Protein AF-A0A7Y5WZ76-F1 (afdb_monomer_lite)

Sequence (408 aa):
MPDDFQGPQVHFMYIVPADGTDNQLDTNATVEQSITRVQNWMLGQTGNQGLRIDTFHGAPDITFFRLPVTDSQVTSAYPWPLWTIGDDLVARGFSNPNKVYAVFYDGHSTWACGGATSPALPKLGAMYLQGWPTHDPLPCHAWGTGTKQPGYFDFGILHEVLHAIGYSTPCSPHKSRDGFGDHVNDSPTDIMYAPDATHTAPWDLSHTVLDYNHDDYYKAHIPGCPDLSDSPYLTPMVSVDVTAGSGSGTVVSDPAGISCPQTCTAFLTPPVTLTATPGAGQRFTGWGGSCSGSGTCTLNNTGSASANFDAVTYARSLSLRVHGQHQLLGSLQAQGGGSICVAGVTVVVERRLTHGWKTLRRLATGPSGRFAVSIPAGRASYRALAPAATTAEGSQCGPAASPIVSSR

pLDDT: mean 88.07, std 10.2, range [57.09, 98.5]

Radius of gyration: 33.02 Å; chains: 1; bounding box: 74×44×98 Å

Secondary structure (DSSP, 8-state):
---SS-SSEEEEEEEE-TTS----TTTSSHHHHHHHHHHHHHHHHHSSEEE-B-EETTEE-EEEEE-SS-HHHHHHH-SSHHHHHHHHHHHTT---TTEEEEEEEEEEESS-SEEEE-SSSSEEEEEEEEE--TT-SS-S----BTTTB--HHHHHHHHHHHHHHT-S-TT-TTB--SSSSS-B-S-TTBTTB---SS--PPP-GGG-BSSSTT-SSSS---TTS--GGG-TTEEE-EEEEEE--SSSEEEEEESS--EESS-EEEEEPSSEEEEEEEPTTEEEEEEEET--BSS-EEESSSEEEEEEEEEPEEEEEEEEEETTEEEEEEEEEEES--GGGTTT-EEEEEEEETTEEEEEEEEE--TTS-------SSS-EEEEEE--EE-TTS-EE--EEPPPEE--

Structure (mmCIF, N/CA/C/O backbone):
data_AF-A0A7Y5WZ76-F1
#
_entry.id   AF-A0A7Y5WZ76-F1
#
loop_
_atom_site.group_PDB
_atom_site.id
_atom_site.type_symbol
_atom_site.label_atom_id
_atom_site.label_alt_id
_atom_site.label_comp_id
_atom_site.label_asym_id
_atom_site.label_entity_id
_atom_site.label_seq_id
_atom_site.pdbx_PDB_ins_code
_atom_site.Cartn_x
_atom_site.Cartn_y
_atom_site.Cartn_z
_atom_site.occupancy
_atom_site.B_iso_or_equiv
_atom_site.auth_seq_id
_atom_site.auth_comp_id
_atom_site.auth_asym_id
_atom_site.auth_atom_id
_atom_site.pdbx_PDB_model_num
ATOM 1 N N . MET A 1 1 ? -2.636 -15.240 -5.786 1.00 77.25 1 MET A N 1
ATOM 2 C CA . MET A 1 1 ? -3.908 -15.722 -5.181 1.00 77.25 1 MET A CA 1
ATOM 3 C C . MET A 1 1 ? -5.056 -15.178 -6.051 1.00 77.25 1 MET A C 1
ATOM 5 O O . MET A 1 1 ? -4.731 -14.690 -7.124 1.00 77.25 1 MET A O 1
ATOM 9 N N . PRO A 1 2 ? -6.367 -15.342 -5.773 1.00 86.31 2 PRO A N 1
ATOM 10 C CA . PRO A 1 2 ? -7.382 -14.632 -6.562 1.00 86.31 2 PRO A CA 1
ATOM 11 C C . PRO A 1 2 ? -7.302 -13.119 -6.325 1.00 86.31 2 PRO A C 1
ATOM 13 O O . PRO A 1 2 ? -7.508 -12.696 -5.199 1.00 86.31 2 PRO A O 1
ATOM 16 N N . ASP A 1 3 ? -7.032 -12.320 -7.353 1.00 90.44 3 ASP A N 1
ATOM 17 C CA . ASP A 1 3 ? -6.908 -10.862 -7.209 1.00 90.44 3 ASP A CA 1
ATOM 18 C C . ASP A 1 3 ? -8.203 -10.208 -6.687 1.00 90.44 3 ASP A C 1
ATOM 20 O O . ASP A 1 3 ? -9.299 -10.496 -7.190 1.00 90.44 3 ASP A O 1
ATOM 24 N N . ASP A 1 4 ? -8.075 -9.251 -5.761 1.00 87.31 4 ASP A N 1
ATOM 25 C CA . ASP A 1 4 ? -9.196 -8.429 -5.278 1.00 87.31 4 ASP A CA 1
ATOM 26 C C . ASP A 1 4 ? -9.773 -7.528 -6.387 1.00 87.31 4 ASP A C 1
ATOM 28 O O . ASP A 1 4 ? -10.953 -7.165 -6.363 1.00 87.31 4 ASP A O 1
ATOM 32 N N . PHE A 1 5 ? -8.952 -7.174 -7.382 1.00 89.38 5 PHE A N 1
ATOM 33 C CA . PHE A 1 5 ? -9.337 -6.365 -8.534 1.00 89.38 5 PHE A CA 1
ATOM 34 C C . PHE A 1 5 ? -9.030 -7.078 -9.853 1.00 89.38 5 PHE A C 1
ATOM 36 O O . PHE A 1 5 ? -7.935 -7.583 -10.090 1.00 89.38 5 PHE A O 1
ATOM 43 N N . GLN A 1 6 ? -10.008 -7.067 -10.759 1.00 88.81 6 GLN A N 1
ATOM 44 C CA . GLN A 1 6 ? -9.880 -7.634 -12.099 1.00 88.81 6 GLN A CA 1
ATOM 45 C C . GLN A 1 6 ? -9.610 -6.502 -13.100 1.00 88.81 6 GLN A C 1
ATOM 47 O O . GLN A 1 6 ? -10.529 -5.798 -13.518 1.00 88.81 6 GLN A O 1
ATOM 52 N N . GLY A 1 7 ? -8.346 -6.304 -13.477 1.00 92.75 7 GLY A N 1
ATOM 53 C CA . GLY A 1 7 ? -7.940 -5.274 -14.436 1.00 92.75 7 GLY A CA 1
ATOM 54 C C . GLY A 1 7 ? -6.449 -4.938 -14.354 1.00 92.75 7 GLY A C 1
ATOM 55 O O . GLY A 1 7 ? -5.684 -5.726 -13.793 1.00 92.75 7 GLY A O 1
ATOM 56 N N . PRO A 1 8 ? -6.019 -3.803 -14.941 1.00 96.56 8 PRO A N 1
ATOM 57 C CA . PRO A 1 8 ? -4.611 -3.440 -14.977 1.00 96.56 8 PRO A CA 1
ATOM 58 C C . PRO A 1 8 ? -4.037 -3.148 -13.586 1.00 96.56 8 PRO A C 1
ATOM 60 O O . PRO A 1 8 ? -4.562 -2.297 -12.862 1.00 96.56 8 PRO A O 1
ATOM 63 N N . GLN A 1 9 ? -2.977 -3.864 -13.213 1.00 96.56 9 GLN A N 1
ATOM 64 C CA . GLN A 1 9 ? -2.359 -3.786 -11.889 1.00 96.56 9 GLN A CA 1
ATOM 65 C C . GLN A 1 9 ? -0.882 -4.200 -11.896 1.00 96.56 9 GLN A C 1
ATOM 67 O O . GLN A 1 9 ? -0.405 -4.848 -12.832 1.00 96.56 9 GLN A O 1
ATOM 72 N N . VAL A 1 10 ? -0.163 -3.806 -10.848 1.00 98.00 10 VAL A N 1
ATOM 73 C CA . VAL A 1 10 ? 1.256 -4.093 -10.630 1.00 98.00 10 VAL A CA 1
ATOM 74 C C . VAL A 1 10 ? 1.380 -5.220 -9.606 1.00 98.00 10 VAL A C 1
ATOM 76 O O . VAL A 1 10 ? 0.990 -5.054 -8.451 1.00 98.00 10 VAL A O 1
ATOM 79 N N . HIS A 1 11 ? 1.910 -6.363 -10.034 1.00 97.75 11 HIS A N 1
ATOM 80 C CA . HIS A 1 11 ? 2.131 -7.543 -9.204 1.00 97.75 11 HIS A CA 1
ATOM 81 C C . HIS A 1 11 ? 3.593 -7.615 -8.776 1.00 97.75 11 HIS A C 1
ATOM 83 O O . HIS A 1 11 ? 4.484 -7.691 -9.624 1.00 97.75 11 HIS A O 1
ATOM 89 N N . PHE A 1 12 ? 3.838 -7.585 -7.469 1.00 98.38 12 PHE A N 1
ATOM 90 C CA . PHE A 1 12 ? 5.188 -7.623 -6.918 1.00 98.38 12 PHE A CA 1
ATOM 91 C C . PHE A 1 12 ? 5.657 -9.061 -6.727 1.00 98.38 12 PHE A C 1
ATOM 93 O O . PHE A 1 12 ? 4.889 -9.939 -6.336 1.00 98.38 12 PHE A O 1
ATOM 100 N N . MET A 1 13 ? 6.934 -9.308 -7.001 1.00 98.38 13 MET A N 1
ATOM 101 C CA . MET A 1 13 ? 7.517 -10.641 -6.915 1.00 98.38 13 MET A CA 1
ATOM 102 C C . MET A 1 13 ? 8.906 -10.587 -6.288 1.00 98.38 13 MET A C 1
ATOM 104 O O . MET A 1 13 ? 9.682 -9.672 -6.558 1.00 98.38 13 MET A O 1
ATOM 108 N N . TYR A 1 14 ? 9.234 -11.598 -5.491 1.00 98.50 14 TYR A N 1
ATOM 109 C CA . TYR A 1 14 ? 10.577 -11.841 -4.978 1.00 98.50 14 TYR A CA 1
ATOM 110 C C . TYR A 1 14 ? 11.123 -13.117 -5.619 1.00 98.50 14 TYR A C 1
ATOM 112 O O . TYR A 1 14 ? 10.549 -14.198 -5.471 1.00 98.50 14 TYR A O 1
ATOM 120 N N . ILE A 1 15 ? 12.206 -12.990 -6.382 1.00 98.00 15 ILE A N 1
ATOM 121 C CA . ILE A 1 15 ? 12.766 -14.089 -7.169 1.00 98.00 15 ILE A CA 1
ATOM 122 C C . ILE A 1 15 ? 14.210 -14.323 -6.757 1.00 98.00 15 ILE A C 1
ATOM 124 O O . ILE A 1 15 ? 15.001 -13.389 -6.678 1.00 98.00 15 ILE A O 1
ATOM 128 N N . VAL A 1 16 ? 14.569 -15.587 -6.554 1.00 98.06 16 VAL A N 1
ATOM 129 C CA . VAL A 1 16 ? 15.934 -16.002 -6.202 1.00 98.06 16 VAL A CA 1
ATOM 130 C C . VAL A 1 16 ? 16.492 -16.974 -7.252 1.00 98.06 16 VAL A C 1
ATOM 132 O O . VAL A 1 16 ? 15.732 -17.798 -7.781 1.00 98.06 16 VAL A O 1
ATOM 135 N N . PRO A 1 17 ? 17.800 -16.941 -7.563 1.00 97.19 17 PRO A N 1
ATOM 136 C CA . PRO A 1 17 ? 18.433 -17.964 -8.395 1.00 97.19 17 PRO A CA 1
ATOM 137 C C . PRO A 1 17 ? 18.390 -19.344 -7.721 1.00 97.19 17 PRO A C 1
ATOM 139 O O . PRO A 1 17 ? 18.171 -19.458 -6.514 1.00 97.19 17 PRO A O 1
ATOM 142 N N . ALA A 1 18 ? 18.616 -20.421 -8.477 1.00 97.62 18 ALA A N 1
ATOM 143 C CA . ALA A 1 18 ? 18.542 -21.798 -7.973 1.00 97.62 18 ALA A CA 1
ATOM 144 C C . ALA A 1 18 ? 19.444 -22.047 -6.752 1.00 97.62 18 ALA A C 1
ATOM 146 O O . ALA A 1 18 ? 19.057 -22.770 -5.836 1.00 97.62 18 ALA A O 1
ATOM 147 N N . ASP A 1 19 ? 20.615 -21.415 -6.727 1.00 97.38 19 ASP A N 1
ATOM 148 C CA . ASP A 1 19 ? 21.638 -21.486 -5.683 1.00 97.38 19 ASP A CA 1
ATOM 149 C C . ASP A 1 19 ? 21.620 -20.294 -4.706 1.00 97.38 19 ASP A C 1
ATOM 151 O O . ASP A 1 19 ? 22.433 -20.251 -3.784 1.00 97.38 19 ASP A O 1
ATOM 155 N N . GLY A 1 20 ? 20.685 -19.351 -4.865 1.00 96.38 20 GLY A N 1
ATOM 156 C CA . GLY A 1 20 ? 20.556 -18.176 -3.999 1.00 96.38 20 GLY A CA 1
ATOM 157 C C . GLY A 1 20 ? 19.949 -18.485 -2.628 1.00 96.38 20 GLY A C 1
ATOM 158 O O . GLY A 1 20 ? 19.104 -19.372 -2.477 1.00 96.38 20 GLY A O 1
ATOM 159 N N . THR A 1 21 ? 20.316 -17.721 -1.607 1.00 96.69 21 THR A N 1
ATOM 160 C CA . THR A 1 21 ? 19.643 -17.794 -0.302 1.00 96.69 21 THR A CA 1
ATOM 161 C C . THR A 1 21 ? 18.264 -17.144 -0.396 1.00 96.69 21 THR A C 1
ATOM 163 O O . THR A 1 21 ? 18.138 -16.041 -0.912 1.00 96.69 21 THR A O 1
ATOM 166 N N . ASP A 1 22 ? 17.230 -17.818 0.108 1.00 97.00 22 ASP A N 1
ATOM 167 C CA . ASP A 1 22 ? 15.912 -17.206 0.291 1.00 97.00 22 ASP A CA 1
ATOM 168 C C . ASP A 1 22 ? 15.916 -16.365 1.575 1.00 97.00 22 ASP A C 1
ATOM 170 O O . ASP A 1 22 ? 15.897 -16.903 2.687 1.00 97.00 22 ASP A O 1
ATOM 174 N N . ASN A 1 23 ? 15.980 -15.042 1.416 1.00 96.75 23 ASN A N 1
ATOM 175 C CA . ASN A 1 23 ? 15.949 -14.087 2.523 1.00 96.75 23 ASN A CA 1
ATOM 176 C C . ASN A 1 23 ? 14.519 -13.779 3.004 1.00 96.75 23 ASN A C 1
ATOM 178 O O . ASN A 1 23 ? 14.347 -12.938 3.892 1.00 96.75 23 ASN A O 1
ATOM 182 N N . GLN A 1 24 ? 13.505 -14.458 2.450 1.00 97.50 24 GLN A N 1
ATOM 183 C CA . GLN A 1 24 ? 12.090 -14.313 2.789 1.00 97.50 24 GLN A CA 1
ATOM 184 C C . GLN A 1 24 ? 11.600 -12.865 2.643 1.00 97.50 24 GLN A C 1
ATOM 186 O O . GLN A 1 24 ? 10.834 -12.378 3.474 1.00 97.50 24 GLN A O 1
ATOM 191 N N . LEU A 1 25 ? 12.081 -12.125 1.633 1.00 97.12 25 LEU A N 1
ATOM 192 C CA . LEU A 1 25 ? 11.747 -10.698 1.477 1.00 97.12 25 LEU A CA 1
ATOM 193 C C . LEU A 1 25 ? 10.259 -10.457 1.175 1.00 97.12 25 LEU A C 1
ATOM 195 O O . LEU A 1 25 ? 9.745 -9.366 1.432 1.00 97.12 25 LEU A O 1
ATOM 199 N N . ASP A 1 26 ? 9.581 -11.481 0.661 1.00 96.25 26 ASP A N 1
ATOM 200 C CA . ASP A 1 26 ? 8.141 -11.552 0.433 1.00 96.25 26 ASP A CA 1
ATOM 201 C C . ASP A 1 26 ? 7.323 -11.642 1.731 1.00 96.25 26 ASP A C 1
ATOM 203 O O . ASP A 1 26 ? 6.204 -11.139 1.775 1.00 96.25 26 ASP A O 1
ATOM 207 N N . THR A 1 27 ? 7.873 -12.227 2.802 1.00 96.12 27 THR A N 1
ATOM 208 C CA . THR A 1 27 ? 7.142 -12.468 4.065 1.00 96.12 27 THR A CA 1
ATOM 209 C C . THR A 1 27 ? 7.718 -11.745 5.283 1.00 96.12 27 THR A C 1
ATOM 211 O O . THR A 1 27 ? 7.032 -11.597 6.293 1.00 96.12 27 THR A O 1
ATOM 214 N N . ASN A 1 28 ? 8.948 -11.233 5.212 1.00 95.44 28 ASN A N 1
ATOM 215 C CA . ASN A 1 28 ? 9.602 -10.507 6.307 1.00 95.44 28 ASN A CA 1
ATOM 216 C C . ASN A 1 28 ? 9.287 -8.993 6.334 1.00 95.44 28 ASN A C 1
ATOM 218 O O . ASN A 1 28 ? 9.955 -8.238 7.043 1.00 95.44 28 ASN A O 1
ATOM 222 N N . ALA A 1 29 ? 8.281 -8.563 5.564 1.00 94.06 29 ALA A N 1
ATOM 223 C CA . ALA A 1 29 ? 7.829 -7.184 5.356 1.00 94.06 29 ALA A CA 1
ATOM 224 C C . ALA A 1 29 ? 8.766 -6.257 4.554 1.00 94.06 29 ALA A C 1
ATOM 226 O O . ALA A 1 29 ? 8.426 -5.089 4.368 1.00 94.06 29 ALA A O 1
ATOM 227 N N . THR A 1 30 ? 9.909 -6.720 4.035 1.00 96.06 30 THR A N 1
ATOM 228 C CA . THR A 1 30 ? 10.825 -5.849 3.266 1.00 96.06 30 THR A CA 1
ATOM 229 C C . THR A 1 30 ? 10.169 -5.329 1.986 1.00 96.06 30 THR A C 1
ATOM 231 O O . THR A 1 30 ? 10.130 -4.114 1.767 1.00 96.06 30 THR A O 1
ATOM 234 N N . VAL A 1 31 ? 9.605 -6.226 1.167 1.00 97.25 31 VAL A N 1
ATOM 235 C CA . VAL A 1 31 ? 8.917 -5.847 -0.080 1.00 97.25 31 VAL A CA 1
ATOM 236 C C . VAL A 1 31 ? 7.629 -5.075 0.219 1.00 97.25 31 VAL A C 1
ATOM 238 O O . VAL A 1 31 ? 7.386 -4.041 -0.394 1.00 97.25 31 VAL A O 1
ATOM 241 N N . GLU A 1 32 ? 6.849 -5.490 1.220 1.00 94.94 32 GLU A N 1
ATOM 242 C CA . GLU A 1 32 ? 5.636 -4.773 1.648 1.00 94.94 32 GLU A CA 1
ATOM 243 C C . GLU A 1 32 ? 5.933 -3.316 2.062 1.00 94.94 32 GLU A C 1
ATOM 245 O O . GLU A 1 32 ? 5.225 -2.378 1.675 1.00 94.94 32 GLU A O 1
ATOM 250 N N . GLN A 1 33 ? 7.022 -3.090 2.804 1.00 95.19 33 GLN A N 1
ATOM 251 C CA . GLN A 1 33 ? 7.449 -1.742 3.175 1.00 95.19 33 GLN A CA 1
ATOM 252 C C . GLN A 1 33 ? 7.961 -0.943 1.973 1.00 95.19 33 GLN A C 1
ATOM 254 O O . GLN A 1 33 ? 7.754 0.269 1.938 1.00 95.19 33 GLN A O 1
ATOM 259 N N . SER A 1 34 ? 8.597 -1.593 0.993 1.00 97.50 34 SER A N 1
ATOM 260 C CA . SER A 1 34 ? 8.987 -0.948 -0.266 1.00 97.50 34 SER A CA 1
ATOM 261 C C . SER A 1 34 ? 7.768 -0.448 -1.035 1.00 97.50 34 SER A C 1
ATOM 263 O O . SER A 1 34 ? 7.691 0.742 -1.343 1.00 97.50 34 SER A O 1
ATOM 265 N N . ILE A 1 35 ? 6.757 -1.306 -1.214 1.00 96.44 35 ILE A N 1
ATOM 266 C CA . ILE A 1 35 ? 5.469 -0.940 -1.821 1.00 96.44 35 ILE A CA 1
ATOM 267 C C . ILE A 1 35 ? 4.853 0.245 -1.071 1.00 96.44 35 ILE A C 1
ATOM 269 O O . ILE A 1 35 ? 4.454 1.231 -1.685 1.00 96.44 35 ILE A O 1
ATOM 273 N N . THR A 1 36 ? 4.836 0.198 0.263 1.00 93.56 36 THR A N 1
ATOM 274 C CA . THR A 1 36 ? 4.303 1.288 1.094 1.00 93.56 36 THR A CA 1
ATOM 275 C C . THR A 1 36 ? 5.067 2.602 0.890 1.00 93.56 36 THR A C 1
ATOM 277 O O . THR A 1 36 ? 4.446 3.657 0.754 1.00 93.56 36 THR A O 1
ATOM 280 N N . ARG A 1 37 ? 6.407 2.568 0.852 1.00 95.25 37 ARG A N 1
ATOM 281 C CA . ARG A 1 37 ? 7.240 3.759 0.606 1.00 95.25 37 ARG A CA 1
ATOM 282 C C . ARG A 1 37 ? 6.977 4.349 -0.774 1.00 95.25 37 ARG A C 1
ATOM 284 O O . ARG A 1 37 ? 6.785 5.559 -0.874 1.00 95.25 37 ARG A O 1
ATOM 291 N N . VAL A 1 38 ? 6.920 3.501 -1.800 1.00 96.81 38 VAL A N 1
ATOM 292 C CA . VAL A 1 38 ? 6.610 3.892 -3.181 1.00 96.81 38 VAL A CA 1
ATOM 293 C C . VAL A 1 38 ? 5.231 4.543 -3.263 1.00 96.81 38 VAL A C 1
ATOM 295 O O . VAL A 1 38 ? 5.119 5.651 -3.778 1.00 96.81 38 VAL A O 1
ATOM 298 N N . GLN A 1 39 ? 4.196 3.923 -2.689 1.00 94.81 39 GLN A N 1
ATOM 299 C CA . GLN A 1 39 ? 2.837 4.477 -2.690 1.00 94.81 39 GLN A CA 1
ATOM 300 C C . GLN A 1 39 ? 2.761 5.822 -1.958 1.00 94.81 39 GLN A C 1
ATOM 302 O O . GLN A 1 39 ? 2.161 6.768 -2.466 1.00 94.81 39 GLN A O 1
ATOM 307 N N . ASN A 1 40 ? 3.410 5.943 -0.796 1.00 92.31 40 ASN A N 1
ATOM 308 C CA . ASN A 1 40 ? 3.443 7.190 -0.029 1.00 92.31 40 ASN A CA 1
ATOM 309 C C . ASN A 1 40 ? 4.161 8.313 -0.784 1.00 92.31 40 ASN A C 1
ATOM 311 O O . ASN A 1 40 ? 3.699 9.455 -0.770 1.00 92.31 40 ASN A O 1
ATOM 315 N N . TRP A 1 41 ? 5.280 7.998 -1.441 1.00 95.62 41 TRP A N 1
ATOM 316 C CA . TRP A 1 41 ? 5.996 8.966 -2.264 1.00 95.62 41 TRP A CA 1
ATOM 317 C C . TRP A 1 41 ? 5.166 9.372 -3.484 1.00 95.62 41 TRP A C 1
ATOM 319 O O . TRP A 1 41 ? 4.967 10.567 -3.689 1.00 95.62 41 TRP A O 1
ATOM 329 N N . MET A 1 42 ? 4.589 8.408 -4.215 1.00 96.00 42 MET A N 1
ATOM 330 C CA . MET A 1 42 ? 3.703 8.662 -5.358 1.00 96.00 42 MET A CA 1
ATOM 331 C C . MET A 1 42 ? 2.553 9.586 -4.970 1.00 96.00 42 MET A C 1
ATOM 333 O O . MET A 1 42 ? 2.270 10.540 -5.681 1.00 96.00 42 MET A O 1
ATOM 337 N N . LEU A 1 43 ? 1.937 9.384 -3.808 1.00 92.19 43 LEU A N 1
ATOM 338 C CA . LEU A 1 43 ? 0.867 10.262 -3.337 1.00 92.19 43 LEU A CA 1
ATOM 339 C C . LEU A 1 43 ? 1.333 11.682 -3.029 1.00 92.19 43 LEU A C 1
ATOM 341 O O . LEU A 1 43 ? 0.587 12.629 -3.273 1.00 92.19 43 LEU A O 1
ATOM 345 N N . GLY A 1 44 ? 2.561 11.841 -2.536 1.00 92.56 44 GLY A N 1
ATOM 346 C CA . GLY A 1 44 ? 3.190 13.152 -2.393 1.00 92.56 44 GLY A CA 1
ATOM 347 C C . GLY A 1 44 ? 3.403 13.859 -3.735 1.00 92.56 44 GLY A C 1
ATOM 348 O O . GLY A 1 44 ? 3.250 15.075 -3.800 1.00 92.56 44 GLY A O 1
ATOM 349 N N . GLN A 1 45 ? 3.702 13.105 -4.798 1.00 95.62 45 GLN A N 1
ATOM 350 C CA . GLN A 1 45 ? 3.907 13.638 -6.151 1.00 95.62 45 GLN A CA 1
ATOM 351 C C . GLN A 1 45 ? 2.587 13.909 -6.888 1.00 95.62 45 GLN A C 1
ATOM 353 O O . GLN A 1 45 ? 2.446 14.899 -7.604 1.00 95.62 45 GLN A O 1
ATOM 358 N N . THR A 1 46 ? 1.592 13.038 -6.723 1.00 95.19 46 THR A N 1
ATOM 359 C CA . THR A 1 46 ? 0.359 13.079 -7.518 1.00 95.19 46 THR A CA 1
ATOM 360 C C . THR A 1 46 ? -0.788 13.816 -6.834 1.00 95.19 46 THR A C 1
ATOM 362 O O . THR A 1 46 ? -1.682 14.339 -7.505 1.00 95.19 46 THR A O 1
ATOM 365 N N . GLY A 1 47 ? -0.768 13.863 -5.500 1.00 91.12 47 GLY A N 1
ATOM 366 C CA . GLY A 1 47 ? -1.811 14.405 -4.634 1.00 91.12 47 GLY A CA 1
ATOM 367 C C . GLY A 1 47 ? -2.947 13.425 -4.318 1.00 91.12 47 GLY A C 1
ATOM 368 O O . G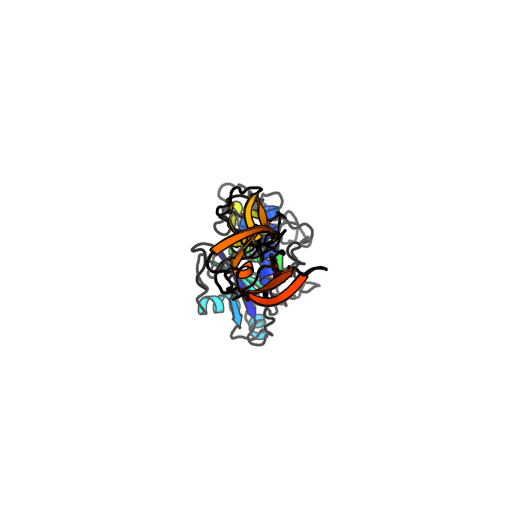LY A 1 47 ? -3.618 13.598 -3.300 1.00 91.12 47 GLY A O 1
ATOM 369 N N . ASN A 1 48 ? -3.192 12.414 -5.160 1.00 89.69 48 ASN A N 1
ATOM 370 C CA . ASN A 1 48 ? -4.315 11.483 -4.986 1.00 89.69 48 ASN A CA 1
ATOM 371 C C . ASN A 1 48 ? -4.214 10.162 -5.773 1.00 89.69 48 ASN A C 1
ATOM 373 O O . ASN A 1 48 ? -5.203 9.437 -5.820 1.00 89.69 48 ASN A O 1
ATOM 377 N N . GLN A 1 49 ? -3.087 9.841 -6.408 1.00 94.94 49 GLN A N 1
ATOM 378 C CA . GLN A 1 49 ? -2.908 8.611 -7.186 1.00 94.94 49 GLN A CA 1
ATOM 379 C C . GLN A 1 49 ? -1.680 7.822 -6.717 1.00 94.94 49 GLN A C 1
ATOM 381 O O . GLN A 1 49 ? -0.628 8.384 -6.417 1.00 94.94 49 GLN A O 1
ATOM 386 N N . GLY A 1 50 ? -1.806 6.501 -6.707 1.00 95.75 50 GLY A N 1
ATOM 387 C CA . GLY A 1 50 ? -0.681 5.577 -6.575 1.00 95.75 50 GLY A CA 1
ATOM 388 C C . GLY A 1 50 ? -0.776 4.468 -7.613 1.00 95.75 50 GLY A C 1
ATOM 389 O O . GLY A 1 50 ? -1.738 4.411 -8.384 1.00 95.75 50 GLY A O 1
ATOM 390 N N . LEU A 1 51 ? 0.208 3.572 -7.626 1.00 96.69 51 LEU A N 1
ATOM 391 C CA . LEU A 1 51 ? 0.139 2.345 -8.413 1.00 96.69 51 LEU A CA 1
ATOM 392 C C . LEU A 1 51 ? -1.073 1.522 -7.961 1.00 96.69 51 LEU A C 1
ATOM 394 O O . LEU A 1 51 ? -1.353 1.401 -6.765 1.00 96.69 51 LEU A O 1
ATOM 398 N N . ARG A 1 52 ? -1.787 0.912 -8.905 1.00 96.25 52 ARG A N 1
ATOM 399 C CA . ARG A 1 52 ? -2.772 -0.116 -8.583 1.00 96.25 52 ARG A CA 1
ATOM 400 C C . ARG A 1 52 ? -2.029 -1.406 -8.289 1.00 96.25 52 ARG A C 1
ATOM 402 O O . ARG A 1 52 ? -1.680 -2.144 -9.204 1.00 96.25 52 ARG A O 1
ATOM 409 N N . ILE A 1 53 ? -1.759 -1.628 -7.014 1.00 95.94 53 ILE A N 1
ATOM 410 C CA . ILE A 1 53 ? -1.105 -2.837 -6.525 1.00 95.94 53 ILE A CA 1
ATOM 411 C C . ILE A 1 53 ? -2.064 -4.015 -6.664 1.00 95.94 53 ILE A C 1
ATOM 413 O O . ILE A 1 53 ? -3.256 -3.882 -6.395 1.00 95.94 53 ILE A O 1
AT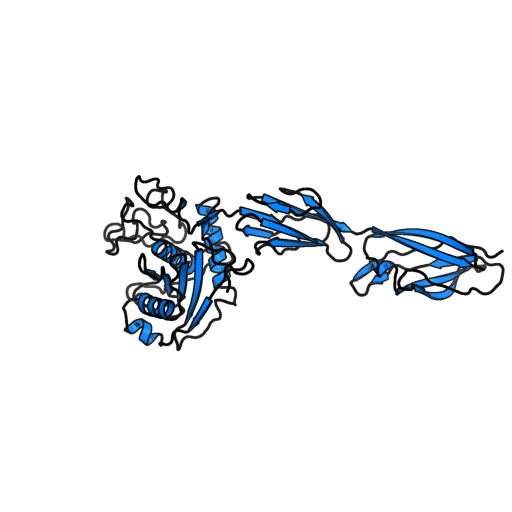OM 417 N N . ASP A 1 54 ? -1.528 -5.150 -7.087 1.00 95.69 54 ASP A N 1
ATOM 418 C CA . ASP A 1 54 ? -2.218 -6.426 -7.015 1.00 95.69 54 ASP A CA 1
ATOM 419 C C . ASP A 1 54 ? -2.351 -6.880 -5.561 1.00 95.69 54 ASP A C 1
ATOM 421 O O . ASP A 1 54 ? -1.345 -7.024 -4.859 1.00 95.69 54 ASP A O 1
ATOM 425 N N . THR A 1 55 ? -3.581 -7.083 -5.099 1.00 93.88 55 THR A N 1
ATOM 426 C CA . THR A 1 55 ? -3.864 -7.436 -3.706 1.00 93.88 55 THR A CA 1
ATOM 427 C C . THR A 1 55 ? -4.712 -8.692 -3.594 1.00 93.88 55 THR A C 1
ATOM 429 O O . THR A 1 55 ? -5.505 -9.016 -4.481 1.00 93.88 55 THR A O 1
ATOM 432 N N . PHE A 1 56 ? -4.568 -9.370 -2.458 1.00 90.94 56 PHE A N 1
ATOM 433 C CA . PHE A 1 56 ? -5.443 -10.445 -2.020 1.00 90.94 56 PHE A CA 1
ATOM 434 C C . PHE A 1 56 ? -5.897 -10.193 -0.582 1.00 90.94 56 PHE A C 1
ATOM 436 O O . PHE A 1 56 ? -5.078 -10.070 0.332 1.00 90.94 56 PHE A O 1
ATOM 443 N N . HIS A 1 57 ? -7.213 -10.123 -0.374 1.00 86.69 57 HIS A N 1
ATOM 444 C CA . HIS A 1 57 ? -7.829 -9.766 0.906 1.00 86.69 57 HIS A CA 1
ATOM 445 C C . HIS A 1 57 ? -7.289 -8.440 1.483 1.00 86.69 57 HIS A C 1
ATOM 447 O O . HIS A 1 57 ? -7.112 -8.293 2.695 1.00 86.69 57 HIS A O 1
ATOM 453 N N . GLY A 1 58 ? -7.017 -7.473 0.605 1.00 83.12 58 GLY A N 1
ATOM 454 C CA . GLY A 1 58 ? -6.557 -6.128 0.942 1.00 83.12 58 GLY A CA 1
ATOM 455 C C . GLY A 1 58 ? -5.062 -5.999 1.243 1.00 83.12 58 GLY A C 1
ATOM 456 O O . GLY A 1 58 ? -4.605 -4.881 1.461 1.00 83.12 58 GLY A O 1
ATOM 457 N N . ALA A 1 59 ? -4.295 -7.092 1.249 1.00 87.38 59 ALA A N 1
ATOM 458 C CA . ALA A 1 59 ? -2.839 -7.060 1.388 1.00 87.38 59 ALA A CA 1
ATOM 459 C C . ALA A 1 59 ? -2.159 -7.221 0.016 1.00 87.38 59 ALA A C 1
ATOM 461 O O . ALA A 1 59 ? -2.719 -7.911 -0.837 1.00 87.38 59 ALA A O 1
ATOM 462 N N . PRO A 1 60 ? -0.970 -6.632 -0.222 1.00 92.69 60 PRO A N 1
ATOM 463 C CA . PRO A 1 60 ? -0.213 -6.882 -1.448 1.00 92.69 60 PRO A CA 1
ATOM 464 C C . PRO A 1 60 ? 0.006 -8.383 -1.690 1.00 92.69 60 PRO A C 1
ATOM 466 O O . PRO A 1 60 ? 0.499 -9.087 -0.809 1.00 92.69 60 PRO A O 1
ATOM 469 N N . ASP A 1 61 ? -0.348 -8.870 -2.881 1.00 94.88 61 ASP A N 1
ATOM 470 C CA . ASP A 1 61 ? -0.067 -10.246 -3.301 1.00 94.88 61 ASP A CA 1
ATOM 471 C C . ASP A 1 61 ? 1.374 -10.309 -3.821 1.00 94.88 61 ASP A C 1
ATOM 473 O O . ASP A 1 61 ? 1.653 -9.935 -4.962 1.00 94.88 61 ASP A O 1
ATOM 477 N N . ILE A 1 62 ? 2.303 -10.710 -2.949 1.00 97.50 62 ILE A N 1
ATOM 478 C CA . ILE A 1 62 ? 3.728 -10.816 -3.277 1.00 97.50 62 ILE A CA 1
ATOM 479 C C . ILE A 1 62 ? 4.045 -12.275 -3.597 1.00 97.50 62 ILE A C 1
ATOM 481 O O . ILE A 1 62 ? 4.040 -13.133 -2.714 1.00 97.50 62 ILE A O 1
ATOM 485 N N . THR A 1 63 ? 4.355 -12.567 -4.860 1.00 97.31 63 THR A N 1
ATOM 486 C CA . THR A 1 63 ? 4.731 -13.929 -5.261 1.00 97.31 63 THR A CA 1
ATOM 487 C C . THR A 1 63 ? 6.213 -14.183 -5.025 1.00 97.31 63 THR A C 1
ATOM 489 O O . THR A 1 63 ? 7.065 -13.460 -5.537 1.00 97.31 63 THR A O 1
ATOM 492 N N . PHE A 1 64 ? 6.532 -15.288 -4.355 1.00 97.44 64 PHE A N 1
ATOM 493 C CA . PHE A 1 64 ? 7.882 -15.841 -4.320 1.00 97.44 64 PHE A CA 1
ATOM 494 C C . PHE A 1 64 ? 8.041 -17.015 -5.286 1.00 97.44 64 PHE A C 1
ATOM 496 O O . PHE A 1 64 ? 7.192 -17.911 -5.330 1.00 97.44 64 PHE A O 1
ATOM 503 N N . PHE A 1 65 ? 9.168 -17.072 -6.001 1.00 94.62 65 PHE A N 1
ATOM 504 C CA . PHE A 1 65 ? 9.650 -18.337 -6.555 1.00 94.62 65 PHE A CA 1
ATOM 505 C C . PHE A 1 65 ? 11.161 -18.355 -6.805 1.00 94.62 65 PHE A C 1
ATOM 507 O O . PHE A 1 65 ? 11.851 -17.340 -6.854 1.00 94.62 65 PHE A O 1
ATOM 514 N N . ARG A 1 66 ? 11.670 -19.573 -6.998 1.00 97.50 66 ARG A N 1
ATOM 515 C CA . ARG A 1 66 ? 13.069 -19.864 -7.300 1.00 97.50 66 ARG A CA 1
ATOM 516 C C . ARG A 1 66 ? 13.235 -20.227 -8.773 1.00 97.50 66 ARG A C 1
ATOM 518 O O . ARG A 1 66 ? 12.511 -21.097 -9.278 1.00 97.50 66 ARG A O 1
ATOM 525 N N . LEU A 1 67 ? 14.192 -19.583 -9.437 1.00 96.88 67 LEU A N 1
ATOM 526 C CA . LEU A 1 67 ? 14.576 -19.915 -10.808 1.00 96.88 67 LEU A CA 1
ATOM 527 C C . LEU A 1 67 ? 15.178 -21.328 -10.868 1.00 96.88 67 LEU A C 1
ATOM 529 O O . LEU A 1 67 ? 15.801 -21.776 -9.903 1.00 96.88 67 LEU A O 1
ATOM 533 N N . PRO A 1 68 ? 15.045 -22.035 -12.002 1.00 96.00 68 PRO A N 1
ATOM 534 C CA . PRO A 1 68 ? 15.654 -23.353 -12.190 1.00 96.00 68 PRO A CA 1
ATOM 535 C C . PRO A 1 68 ? 17.160 -23.293 -12.508 1.00 96.00 68 PRO A C 1
ATOM 537 O O . PRO A 1 68 ? 17.798 -24.337 -12.623 1.00 96.00 68 PRO A O 1
ATOM 540 N N . VAL A 1 69 ? 17.721 -22.092 -12.669 1.00 94.88 69 VAL A N 1
ATOM 541 C CA . VAL A 1 69 ? 19.114 -21.836 -13.062 1.00 94.88 69 VAL A CA 1
ATOM 542 C C . VAL A 1 69 ? 19.872 -21.093 -11.967 1.00 94.88 69 VAL A C 1
ATOM 544 O O . VAL A 1 69 ? 19.282 -20.323 -11.208 1.00 94.88 69 VAL A O 1
ATOM 547 N N . THR A 1 70 ? 21.177 -21.337 -11.871 1.00 95.81 70 THR A N 1
ATOM 548 C CA . THR A 1 70 ? 22.054 -20.680 -10.895 1.00 95.81 70 THR A CA 1
ATOM 549 C C . THR A 1 70 ? 22.298 -19.221 -11.247 1.00 95.81 70 THR A C 1
ATOM 551 O O . THR A 1 70 ? 22.161 -18.813 -12.400 1.00 95.81 70 THR A O 1
ATOM 554 N N . ASP A 1 71 ? 22.739 -18.433 -10.277 1.00 93.62 71 ASP A N 1
ATOM 555 C CA . ASP A 1 71 ? 23.028 -17.015 -10.482 1.00 93.62 71 ASP A CA 1
ATOM 556 C C . ASP A 1 71 ? 24.130 -16.789 -11.531 1.00 93.62 71 ASP A C 1
ATOM 558 O O . ASP A 1 71 ? 24.034 -15.923 -12.401 1.00 93.62 71 ASP A O 1
ATOM 562 N N . SER A 1 72 ? 25.148 -17.657 -11.532 1.00 91.75 72 SER A N 1
ATOM 563 C CA . SER A 1 72 ? 26.189 -17.656 -12.565 1.00 91.75 72 SER A CA 1
ATOM 564 C C . SER A 1 72 ? 25.623 -17.958 -13.958 1.00 91.75 72 SER A C 1
ATOM 566 O O . SER A 1 72 ? 26.069 -17.368 -14.940 1.00 91.75 72 SER A O 1
ATOM 568 N N . GLN A 1 73 ? 24.629 -18.845 -14.069 1.00 92.06 73 GLN A N 1
ATOM 569 C CA . GLN A 1 73 ? 23.963 -19.116 -15.345 1.00 92.06 73 GLN A CA 1
ATOM 570 C C . GLN A 1 73 ? 23.124 -17.920 -15.805 1.00 92.06 73 GLN A C 1
ATOM 572 O O . GLN A 1 73 ? 23.187 -17.574 -16.983 1.00 92.06 73 GLN A O 1
ATOM 577 N N . VAL A 1 74 ? 22.401 -17.261 -14.893 1.00 90.44 74 VAL A N 1
ATOM 578 C CA . VAL A 1 74 ? 21.610 -16.055 -15.194 1.00 90.44 74 VAL A CA 1
ATOM 579 C C . VAL A 1 74 ? 22.508 -14.933 -15.722 1.00 90.44 74 VAL A C 1
ATOM 581 O O . VAL A 1 74 ? 22.228 -14.375 -16.779 1.00 90.44 74 VAL A O 1
ATOM 584 N N . THR A 1 75 ? 23.614 -14.655 -15.030 1.00 86.19 75 THR A N 1
ATOM 585 C CA . THR A 1 75 ? 24.573 -13.593 -15.387 1.00 86.19 75 THR A CA 1
ATOM 586 C C . THR A 1 75 ? 25.415 -13.899 -16.629 1.00 86.19 75 THR A C 1
ATOM 588 O O . THR A 1 75 ? 25.899 -12.976 -17.279 1.00 86.19 75 THR A O 1
ATOM 591 N N . SER A 1 76 ? 25.594 -15.178 -16.983 1.00 82.50 76 SER A N 1
ATOM 592 C CA . SER A 1 76 ? 26.392 -15.587 -18.152 1.00 82.50 76 SER A CA 1
ATOM 593 C C . SER A 1 76 ? 25.573 -15.756 -19.433 1.00 82.50 76 SER A C 1
ATOM 595 O O . SER A 1 76 ? 26.131 -15.647 -20.524 1.00 82.50 76 SER A O 1
ATOM 597 N N . ALA A 1 77 ? 24.279 -16.078 -19.326 1.00 71.38 77 ALA A N 1
ATOM 598 C CA . ALA A 1 77 ? 23.432 -16.381 -20.482 1.00 71.38 77 ALA A CA 1
ATOM 599 C C . ALA A 1 77 ? 23.110 -15.135 -21.318 1.00 71.38 77 ALA A C 1
ATOM 601 O O . ALA A 1 77 ? 23.116 -15.193 -22.547 1.00 71.38 77 ALA A O 1
ATOM 602 N N . TYR A 1 78 ? 22.865 -14.010 -20.648 1.00 65.50 78 TYR A N 1
ATOM 603 C CA . TYR A 1 78 ? 22.550 -12.730 -21.267 1.00 65.50 78 TYR A CA 1
ATOM 604 C C . TYR A 1 78 ? 23.201 -11.605 -20.458 1.00 65.50 78 TYR A C 1
ATOM 606 O O . TYR A 1 78 ? 23.331 -11.739 -19.243 1.00 65.50 78 TYR A O 1
ATOM 614 N N . PRO A 1 79 ? 23.551 -10.463 -21.082 1.00 65.00 79 PRO A N 1
ATOM 615 C CA . PRO A 1 79 ? 24.040 -9.309 -20.328 1.00 65.00 79 PRO A CA 1
ATOM 616 C C . PRO A 1 79 ? 23.001 -8.775 -19.320 1.00 65.00 79 PRO A C 1
ATOM 618 O O . PRO A 1 79 ? 23.345 -8.019 -18.422 1.00 65.00 79 PRO A O 1
ATOM 621 N N . TRP A 1 80 ? 21.738 -9.201 -19.433 1.00 76.00 80 TRP A N 1
ATOM 622 C CA . TRP A 1 80 ? 20.622 -8.746 -18.614 1.00 76.00 80 TRP A CA 1
ATOM 623 C C . TRP A 1 80 ? 19.896 -9.963 -18.022 1.00 76.00 80 TRP A C 1
ATOM 625 O O . TRP A 1 80 ? 19.288 -10.716 -18.792 1.00 76.00 80 TRP A O 1
ATOM 635 N N . PRO A 1 81 ? 19.899 -10.155 -16.684 1.00 87.44 81 PRO A N 1
ATOM 636 C CA . PRO A 1 81 ? 19.104 -11.191 -16.008 1.00 87.44 81 PRO A CA 1
ATOM 637 C C . PRO A 1 81 ? 17.621 -11.198 -16.409 1.00 87.44 81 PRO A C 1
ATOM 639 O O . PRO A 1 81 ? 16.965 -12.240 -16.384 1.00 87.44 81 PRO A O 1
ATOM 642 N N . LEU A 1 82 ? 17.121 -10.033 -16.825 1.00 89.81 82 LEU A N 1
ATOM 643 C CA . LEU A 1 82 ? 15.768 -9.757 -17.290 1.00 89.81 82 LEU A CA 1
ATOM 644 C C . LEU A 1 82 ? 15.179 -10.808 -18.242 1.00 89.81 82 LEU A C 1
ATOM 646 O O . LEU A 1 82 ? 14.044 -11.227 -18.038 1.00 89.81 82 LEU A O 1
ATOM 650 N N . TRP A 1 83 ? 15.931 -11.258 -19.253 1.00 89.56 83 TRP A N 1
ATOM 651 C CA . TRP A 1 83 ? 15.422 -12.217 -20.245 1.00 89.56 83 TRP A CA 1
ATOM 652 C C . TRP A 1 83 ? 15.173 -13.593 -19.634 1.00 89.56 83 TRP A C 1
ATOM 654 O O . TRP A 1 83 ? 14.101 -14.164 -19.808 1.00 89.56 83 TRP A O 1
ATOM 664 N N . THR A 1 84 ? 16.127 -14.082 -18.841 1.00 91.50 84 THR A N 1
ATOM 665 C CA . THR A 1 84 ? 16.002 -15.357 -18.126 1.00 91.50 84 THR A CA 1
ATOM 666 C C . THR A 1 84 ? 14.816 -15.340 -17.160 1.00 91.50 84 THR A C 1
ATOM 668 O O . THR A 1 84 ? 14.076 -16.318 -17.068 1.00 91.50 84 THR A O 1
ATOM 671 N N . ILE A 1 85 ? 14.614 -14.220 -16.456 1.00 92.88 85 ILE A N 1
ATOM 672 C CA . ILE A 1 85 ? 13.468 -14.023 -15.558 1.00 92.88 85 ILE A CA 1
ATOM 673 C C . ILE A 1 85 ? 12.160 -14.003 -16.361 1.00 92.88 85 ILE A C 1
ATOM 675 O O . ILE A 1 85 ? 11.214 -14.701 -16.001 1.00 92.88 85 ILE A O 1
ATOM 679 N N . GLY A 1 86 ? 12.107 -13.238 -17.454 1.00 92.56 86 GLY A N 1
ATOM 680 C CA . GLY A 1 86 ? 10.933 -13.122 -18.320 1.00 92.56 86 GLY A CA 1
ATOM 681 C C . GLY A 1 86 ? 10.498 -14.458 -18.926 1.00 92.56 86 GLY A C 1
ATOM 682 O O . GLY A 1 86 ? 9.316 -14.798 -18.864 1.00 92.56 86 GLY A O 1
ATOM 683 N N . ASP A 1 87 ? 11.441 -15.249 -19.438 1.00 91.31 87 ASP A N 1
ATOM 684 C CA . ASP A 1 87 ? 11.162 -16.573 -20.005 1.00 91.31 87 ASP A CA 1
ATOM 685 C C . ASP A 1 87 ? 10.582 -17.534 -18.952 1.00 91.31 87 ASP A C 1
ATOM 687 O O . ASP A 1 87 ? 9.599 -18.232 -19.221 1.00 91.31 87 ASP A O 1
ATOM 691 N N . ASP A 1 88 ? 11.134 -17.542 -17.731 1.00 92.81 88 ASP A N 1
ATOM 692 C CA . ASP A 1 88 ? 10.630 -18.383 -16.635 1.00 92.81 88 ASP A CA 1
ATOM 693 C C . ASP A 1 88 ? 9.249 -17.911 -16.139 1.00 92.81 88 ASP A C 1
ATOM 695 O O . ASP A 1 88 ? 8.380 -18.736 -15.846 1.00 92.81 88 ASP A O 1
ATOM 699 N N . LEU A 1 89 ? 8.996 -16.596 -16.119 1.00 93.88 89 LEU A N 1
ATOM 700 C CA . LEU A 1 89 ? 7.672 -16.036 -15.830 1.00 93.88 89 LEU A CA 1
ATOM 701 C C . LEU A 1 89 ? 6.628 -16.526 -16.841 1.00 93.88 89 LEU A C 1
ATOM 703 O O . LEU A 1 89 ? 5.582 -17.045 -16.440 1.00 93.88 89 LEU A O 1
ATOM 707 N N . VAL A 1 90 ? 6.917 -16.438 -18.143 1.00 93.31 90 VAL A N 1
ATOM 708 C CA . VAL A 1 90 ? 6.014 -16.930 -19.199 1.00 93.31 90 VAL A CA 1
ATOM 709 C C . VAL A 1 90 ? 5.788 -18.431 -19.067 1.00 93.31 90 VAL A C 1
ATOM 711 O O . VAL A 1 90 ? 4.640 -18.877 -19.127 1.00 93.31 90 VAL A O 1
ATOM 714 N N . ALA A 1 91 ? 6.850 -19.209 -18.835 1.00 93.25 91 ALA A N 1
ATOM 715 C CA . ALA A 1 91 ? 6.762 -20.657 -18.652 1.00 93.25 91 ALA A CA 1
ATOM 716 C C . ALA A 1 91 ? 5.850 -21.054 -17.476 1.00 93.25 91 ALA A C 1
ATOM 718 O O . ALA A 1 91 ? 5.228 -22.118 -17.503 1.00 93.25 91 ALA A O 1
ATOM 719 N N . ARG A 1 92 ? 5.725 -20.186 -16.467 1.00 93.56 92 ARG A N 1
ATOM 720 C CA . ARG A 1 92 ? 4.854 -20.364 -15.293 1.00 93.56 92 ARG A CA 1
ATOM 721 C C . ARG A 1 92 ? 3.475 -19.716 -15.431 1.00 93.56 92 ARG A C 1
ATOM 723 O O . ARG A 1 92 ? 2.672 -19.809 -14.507 1.00 93.56 92 ARG A O 1
ATOM 730 N N . GLY A 1 93 ? 3.177 -19.097 -16.573 1.00 93.69 93 GLY A N 1
ATOM 731 C CA . GLY A 1 93 ? 1.885 -18.468 -16.854 1.00 93.69 93 GLY A CA 1
ATOM 732 C C . GLY A 1 93 ? 1.757 -17.014 -16.389 1.00 93.69 93 GLY A C 1
ATOM 733 O O . GLY A 1 93 ? 0.660 -16.458 -16.439 1.00 93.69 93 GLY A O 1
ATOM 734 N N . PHE A 1 94 ? 2.849 -16.367 -15.979 1.00 93.75 94 PHE A N 1
ATOM 735 C CA . PHE A 1 94 ? 2.880 -14.941 -15.647 1.00 93.75 94 PHE A CA 1
ATOM 736 C C . PHE A 1 94 ? 3.041 -14.091 -16.913 1.00 93.75 94 PHE A C 1
ATOM 738 O O . PHE A 1 94 ? 4.052 -13.432 -17.110 1.00 93.75 94 PHE A O 1
ATOM 745 N N . SER A 1 95 ? 2.046 -14.127 -17.800 1.00 92.44 95 SER A N 1
ATOM 746 C CA . SER A 1 95 ? 2.036 -13.393 -19.078 1.00 92.44 95 SER A CA 1
ATOM 747 C C . SER A 1 95 ? 0.742 -12.601 -19.300 1.00 92.44 95 SER A C 1
ATOM 749 O O . SER A 1 95 ? 0.356 -12.308 -20.432 1.00 92.44 95 SER A O 1
ATOM 751 N N . ASN A 1 96 ? 0.044 -12.245 -18.219 1.00 93.25 96 ASN A N 1
ATOM 752 C CA . ASN A 1 96 ? -1.221 -11.521 -18.301 1.00 93.25 96 ASN A CA 1
ATOM 753 C C . ASN A 1 96 ? -0.987 -10.083 -18.818 1.00 93.25 96 ASN A C 1
ATOM 755 O O . ASN A 1 96 ? -0.244 -9.333 -18.188 1.00 93.25 96 ASN A O 1
ATOM 759 N N . PRO A 1 97 ? -1.646 -9.645 -19.909 1.00 91.62 97 PRO A N 1
ATOM 760 C CA . PRO A 1 97 ? -1.442 -8.309 -20.479 1.00 91.62 97 PRO A CA 1
ATOM 761 C C . PRO A 1 97 ? -1.881 -7.155 -19.566 1.00 91.62 97 PRO A C 1
ATOM 763 O O . PRO A 1 97 ? -1.429 -6.022 -19.741 1.00 91.62 97 PRO A O 1
ATOM 766 N N . ASN A 1 98 ? -2.739 -7.439 -18.584 1.00 93.56 98 ASN A N 1
ATOM 767 C CA . ASN A 1 98 ? -3.165 -6.489 -17.560 1.00 93.56 98 ASN A CA 1
ATOM 768 C C . ASN A 1 98 ? -2.225 -6.476 -16.342 1.00 93.56 98 ASN A C 1
ATOM 770 O O . ASN A 1 98 ? -2.454 -5.720 -15.408 1.00 93.56 98 ASN A O 1
ATOM 774 N N . LYS A 1 99 ? -1.159 -7.276 -16.314 1.00 94.94 99 LYS A N 1
ATOM 775 C CA . LYS A 1 99 ? -0.197 -7.269 -15.209 1.00 94.94 99 LYS A CA 1
ATOM 776 C C . LYS A 1 99 ? 1.097 -6.605 -15.658 1.00 94.94 99 LYS A C 1
ATOM 778 O O . LYS A 1 99 ? 1.584 -6.867 -16.755 1.00 94.94 99 LYS A O 1
ATOM 783 N N . VAL A 1 100 ? 1.628 -5.747 -14.798 1.00 97.50 100 VAL A N 1
ATOM 784 C CA . VAL A 1 100 ? 3.049 -5.397 -14.784 1.00 97.50 100 VAL A CA 1
ATOM 785 C C . VAL A 1 100 ? 3.672 -6.171 -13.633 1.00 97.50 100 VAL A C 1
ATOM 787 O O . VAL A 1 100 ? 3.185 -6.084 -12.509 1.00 97.50 100 VAL A O 1
ATOM 790 N N . TYR A 1 101 ? 4.705 -6.951 -13.911 1.00 97.56 101 TYR A N 1
ATOM 791 C CA . TYR A 1 101 ? 5.419 -7.738 -12.916 1.00 97.56 101 TYR A CA 1
ATOM 792 C C . TYR A 1 101 ? 6.610 -6.925 -12.410 1.00 97.56 101 TYR A C 1
ATOM 794 O O . TYR A 1 101 ? 7.552 -6.676 -13.157 1.00 97.56 101 TYR A O 1
ATOM 802 N N . ALA A 1 102 ? 6.537 -6.481 -11.158 1.00 98.31 102 ALA A N 1
ATOM 803 C CA . ALA A 1 102 ? 7.596 -5.760 -10.465 1.00 98.31 102 ALA A CA 1
ATOM 804 C C . ALA A 1 102 ? 8.450 -6.768 -9.685 1.00 98.31 102 ALA A C 1
ATOM 806 O O . ALA A 1 102 ? 8.047 -7.260 -8.630 1.00 98.31 102 ALA A O 1
ATOM 807 N N . VAL A 1 103 ? 9.609 -7.122 -10.229 1.00 98.12 103 VAL A N 1
ATOM 808 C CA . VAL A 1 103 ? 10.469 -8.181 -9.701 1.00 98.12 103 VAL A CA 1
ATOM 809 C C . VAL A 1 103 ? 11.607 -7.592 -8.878 1.00 98.12 103 VAL A C 1
ATOM 811 O O . VAL A 1 103 ? 12.440 -6.850 -9.387 1.00 98.12 103 VAL A O 1
ATOM 814 N N . PHE A 1 104 ? 11.722 -8.028 -7.631 1.00 98.12 104 PHE A N 1
ATOM 815 C CA . PHE A 1 104 ? 12.968 -7.964 -6.880 1.00 98.12 104 PHE A CA 1
ATOM 816 C C . PHE A 1 104 ? 13.726 -9.279 -7.065 1.00 98.12 104 PHE A C 1
ATOM 818 O O . PHE A 1 104 ? 13.335 -10.312 -6.518 1.00 98.12 104 PHE A O 1
ATOM 825 N N . TYR A 1 105 ? 14.797 -9.247 -7.856 1.00 96.88 105 TYR A N 1
ATOM 826 C CA . TYR A 1 105 ? 15.649 -10.404 -8.113 1.00 96.88 105 TYR A CA 1
ATOM 827 C C . TYR A 1 105 ? 16.862 -10.392 -7.177 1.00 96.88 105 TYR A C 1
ATOM 829 O O . TYR A 1 105 ? 17.703 -9.495 -7.243 1.00 96.88 105 TYR A O 1
ATOM 837 N N . ASP A 1 106 ? 16.972 -11.402 -6.316 1.00 96.00 106 ASP A N 1
ATOM 838 C CA . ASP A 1 106 ? 18.056 -11.564 -5.339 1.00 96.00 106 ASP A CA 1
ATOM 839 C C . ASP A 1 106 ? 19.270 -12.295 -5.921 1.00 96.00 106 ASP A C 1
ATOM 841 O O . ASP A 1 106 ? 19.746 -13.308 -5.405 1.00 96.00 106 ASP A O 1
ATOM 845 N N . GLY A 1 107 ? 19.736 -11.804 -7.060 1.00 93.12 107 GLY A N 1
ATOM 846 C CA . GLY A 1 107 ? 20.942 -12.290 -7.706 1.00 93.12 107 GLY A CA 1
ATOM 847 C C . GLY A 1 107 ? 21.748 -11.148 -8.301 1.00 93.12 107 GLY A C 1
ATOM 848 O O . GLY A 1 107 ? 21.375 -9.971 -8.197 1.00 93.12 107 GLY A O 1
ATOM 849 N N . HIS A 1 108 ? 22.886 -11.499 -8.889 1.00 91.44 108 HIS A N 1
ATOM 850 C CA . HIS A 1 108 ? 23.832 -10.516 -9.392 1.00 91.44 108 HIS A CA 1
ATOM 851 C C . HIS A 1 108 ? 23.440 -10.002 -10.779 1.00 91.44 108 HIS A C 1
ATOM 853 O O . HIS A 1 108 ? 22.770 -10.656 -11.579 1.00 91.44 108 HIS A O 1
ATOM 859 N N . SER A 1 109 ? 23.937 -8.807 -11.076 1.00 89.19 109 SER A N 1
ATOM 860 C CA . SER A 1 109 ? 23.984 -8.220 -12.410 1.00 89.19 109 SER A CA 1
ATOM 861 C C . SER A 1 109 ? 25.269 -7.416 -12.509 1.00 89.19 109 SER A C 1
ATOM 863 O O . SER A 1 109 ? 25.557 -6.607 -11.630 1.00 89.19 109 SER A O 1
ATOM 865 N N . THR A 1 110 ? 26.049 -7.633 -13.562 1.00 86.31 110 THR A N 1
ATOM 866 C CA . THR A 1 110 ? 27.301 -6.896 -13.796 1.00 86.31 110 THR A CA 1
ATOM 867 C C . THR A 1 110 ? 27.123 -5.723 -14.757 1.00 86.31 110 THR A C 1
ATOM 869 O O . THR A 1 110 ? 28.100 -5.068 -15.105 1.00 86.31 110 THR A O 1
ATOM 872 N N . TRP A 1 111 ? 25.898 -5.472 -15.221 1.00 85.19 111 TRP A N 1
ATOM 873 C CA . TRP A 1 111 ? 25.616 -4.534 -16.312 1.00 85.19 111 TRP A CA 1
ATOM 874 C C . TRP A 1 111 ? 24.808 -3.324 -15.872 1.00 85.19 111 TRP A C 1
ATOM 876 O O . TRP A 1 111 ? 25.169 -2.200 -16.199 1.00 85.19 111 TRP A O 1
ATOM 886 N N . ALA A 1 112 ? 23.730 -3.559 -15.135 1.00 87.94 112 ALA A N 1
ATOM 887 C CA . ALA A 1 112 ? 22.816 -2.526 -14.673 1.00 87.94 112 ALA A CA 1
ATOM 888 C C . ALA A 1 112 ? 22.244 -2.903 -13.307 1.00 87.94 112 ALA A C 1
ATOM 890 O O . ALA A 1 112 ? 22.376 -4.048 -12.866 1.00 87.94 112 ALA A O 1
ATOM 891 N N . CYS A 1 113 ? 21.604 -1.938 -12.658 1.00 90.56 113 CYS A N 1
ATOM 892 C CA . CYS A 1 113 ? 20.910 -2.131 -11.393 1.00 90.56 113 CYS A CA 1
ATOM 893 C C . CYS A 1 113 ? 19.482 -2.651 -11.569 1.00 90.56 113 CYS A C 1
ATOM 895 O O . CYS A 1 113 ? 19.010 -3.436 -10.748 1.00 90.56 113 CYS A O 1
ATOM 897 N N . GLY A 1 114 ? 18.838 -2.298 -12.672 1.00 92.75 114 GLY A N 1
ATOM 898 C CA . GLY A 1 114 ? 17.541 -2.820 -13.050 1.00 92.75 114 GLY A CA 1
ATOM 899 C C . GLY A 1 114 ? 17.418 -2.959 -14.557 1.00 92.75 114 GLY A C 1
ATOM 900 O O . GLY A 1 114 ? 18.390 -2.805 -15.303 1.00 92.75 114 GLY A O 1
ATOM 901 N N . GLY A 1 115 ? 16.229 -3.337 -14.990 1.00 91.81 115 GLY A N 1
ATOM 902 C CA . GLY A 1 115 ? 15.822 -3.239 -16.378 1.00 91.81 115 GLY A CA 1
ATOM 903 C C . GLY A 1 115 ? 14.361 -3.617 -16.538 1.00 91.81 115 GLY A C 1
ATOM 904 O O . GLY A 1 115 ? 13.777 -4.290 -15.683 1.00 91.81 115 GLY A O 1
ATOM 905 N N . ALA A 1 116 ? 13.790 -3.243 -17.674 1.00 93.19 116 ALA A N 1
ATOM 906 C CA . ALA A 1 116 ? 12.398 -3.509 -17.967 1.00 93.19 116 ALA A CA 1
ATOM 907 C C . ALA A 1 116 ? 12.174 -3.978 -19.404 1.00 93.19 116 ALA A C 1
ATOM 909 O O . ALA A 1 116 ? 12.965 -3.731 -20.313 1.00 93.19 116 ALA A O 1
ATOM 910 N N . THR A 1 117 ? 11.071 -4.692 -19.605 1.00 87.31 117 THR A N 1
ATOM 911 C CA . THR A 1 117 ? 10.576 -5.092 -20.920 1.00 87.31 117 THR A CA 1
ATOM 912 C C . THR A 1 117 ? 9.180 -4.521 -21.132 1.00 87.31 117 THR A C 1
ATOM 914 O O . THR A 1 117 ? 8.269 -4.699 -20.320 1.00 87.31 117 THR A O 1
ATOM 917 N N . SER A 1 118 ? 9.029 -3.814 -22.248 1.00 77.94 118 SER A N 1
ATOM 918 C CA . SER A 1 118 ? 7.771 -3.282 -22.764 1.00 77.94 118 SER A CA 1
ATOM 919 C C . SER A 1 118 ? 7.932 -3.030 -24.270 1.00 77.94 118 SER A C 1
ATOM 921 O O . SER A 1 118 ? 9.041 -2.721 -24.707 1.00 77.94 118 SER A O 1
ATOM 923 N N . PRO A 1 119 ? 6.897 -3.206 -25.117 1.00 67.44 119 PRO A N 1
ATOM 924 C CA . PRO A 1 119 ? 5.552 -3.708 -24.823 1.00 67.44 119 PRO A CA 1
ATOM 925 C C . PRO A 1 119 ? 5.447 -5.245 -24.872 1.00 67.44 119 PRO A C 1
ATOM 927 O O . PRO A 1 119 ? 4.338 -5.783 -24.834 1.00 67.44 119 PRO A O 1
ATOM 930 N N . ALA A 1 120 ? 6.571 -5.957 -25.028 1.00 75.31 120 ALA A N 1
ATOM 931 C CA . ALA A 1 120 ? 6.598 -7.418 -25.058 1.00 75.31 120 ALA A CA 1
ATOM 932 C C . ALA A 1 120 ? 6.031 -7.999 -23.753 1.00 75.31 120 ALA A C 1
ATOM 934 O O . ALA A 1 120 ? 6.251 -7.448 -22.679 1.00 75.31 120 ALA A O 1
ATOM 935 N N . LEU A 1 121 ? 5.280 -9.100 -23.854 1.00 76.62 121 LEU A N 1
ATOM 936 C CA . LEU A 1 121 ? 4.831 -9.830 -22.672 1.00 76.62 121 LEU A CA 1
ATOM 937 C C . LEU A 1 121 ? 5.936 -10.787 -22.211 1.00 76.62 121 LEU A C 1
ATOM 939 O O . LEU A 1 121 ? 6.536 -11.449 -23.059 1.00 76.62 121 LEU A O 1
ATOM 943 N N . PRO A 1 122 ? 6.163 -10.904 -20.896 1.00 86.88 122 PRO A N 1
ATOM 944 C CA . PRO A 1 122 ? 5.446 -10.224 -19.819 1.00 86.88 122 PRO A CA 1
ATOM 945 C C . PRO A 1 122 ? 5.901 -8.766 -19.678 1.00 86.88 122 PRO A C 1
ATOM 947 O O . PRO A 1 122 ? 7.080 -8.489 -19.845 1.00 86.88 122 PRO A O 1
ATOM 950 N N . LYS A 1 123 ? 4.995 -7.840 -19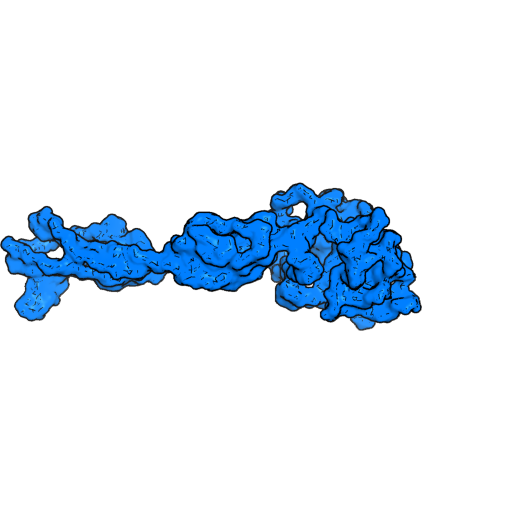.326 1.00 94.75 123 LYS A N 1
ATOM 951 C CA . LYS A 1 123 ? 5.427 -6.493 -18.922 1.00 94.75 123 LYS A CA 1
ATOM 952 C C . LYS A 1 123 ? 6.161 -6.635 -17.598 1.00 94.75 123 LYS A C 1
ATOM 954 O O . LYS A 1 123 ? 5.529 -6.934 -16.586 1.00 94.75 123 LYS A O 1
ATOM 959 N N . LEU A 1 124 ? 7.474 -6.488 -17.615 1.00 95.06 124 LEU A N 1
ATOM 960 C CA . LEU A 1 124 ? 8.341 -6.829 -16.491 1.00 95.06 124 LEU A CA 1
ATOM 961 C C . LEU A 1 124 ? 9.275 -5.661 -16.221 1.00 95.06 124 LEU A C 1
ATOM 963 O O . LEU A 1 124 ? 9.964 -5.240 -17.138 1.00 95.06 124 LEU A O 1
ATOM 967 N N . GLY A 1 125 ? 9.314 -5.187 -14.980 1.00 96.38 125 GLY A N 1
ATOM 968 C CA . GLY A 1 125 ? 10.375 -4.328 -14.460 1.00 96.38 125 GLY A CA 1
ATOM 969 C C . GLY A 1 125 ? 11.095 -5.075 -13.343 1.00 96.38 125 GLY A C 1
ATOM 970 O O . GLY A 1 125 ? 10.439 -5.599 -12.443 1.00 96.38 125 GLY A O 1
ATOM 971 N N . ALA A 1 126 ? 12.418 -5.182 -13.410 1.00 95.88 126 ALA A N 1
ATOM 972 C CA . ALA A 1 126 ? 13.212 -5.974 -12.481 1.00 95.88 126 ALA A CA 1
ATOM 973 C C . ALA A 1 126 ? 14.324 -5.142 -11.841 1.00 95.88 126 ALA A C 1
ATOM 975 O O . ALA A 1 126 ? 15.096 -4.492 -12.535 1.00 95.88 126 ALA A O 1
ATOM 976 N N . MET A 1 127 ? 14.442 -5.235 -10.519 1.00 96.44 127 MET A N 1
ATOM 977 C CA . MET A 1 127 ? 15.519 -4.657 -9.720 1.00 96.44 127 MET A CA 1
ATOM 978 C C . MET A 1 127 ? 16.444 -5.776 -9.222 1.00 96.44 127 MET A C 1
ATOM 980 O O . MET A 1 127 ? 15.972 -6.745 -8.620 1.00 96.44 127 MET A O 1
ATOM 984 N N . TYR A 1 128 ? 17.754 -5.650 -9.444 1.00 94.75 128 TYR A N 1
ATOM 985 C CA . TYR A 1 128 ? 18.754 -6.656 -9.065 1.00 94.75 128 TYR A CA 1
ATOM 986 C C . TYR A 1 128 ? 19.400 -6.297 -7.721 1.00 94.75 128 TYR A C 1
ATOM 988 O O . TYR A 1 128 ? 20.196 -5.361 -7.618 1.00 94.75 128 TYR A O 1
ATOM 996 N N . LEU A 1 129 ? 19.062 -7.044 -6.671 1.00 94.69 129 LEU A N 1
ATOM 997 C CA . LEU A 1 129 ? 19.421 -6.704 -5.288 1.00 94.69 129 LEU A CA 1
ATOM 998 C C . LEU A 1 129 ? 20.907 -6.903 -4.966 1.00 94.69 129 LEU A C 1
ATOM 1000 O O . LEU A 1 129 ? 21.413 -6.292 -4.028 1.00 94.69 129 LEU A O 1
ATOM 1004 N N . GLN A 1 130 ? 21.604 -7.736 -5.741 1.00 92.38 130 GLN A N 1
ATOM 1005 C CA . GLN A 1 130 ? 23.055 -7.939 -5.647 1.00 92.38 130 GLN A CA 1
ATOM 1006 C C . GLN A 1 130 ? 23.771 -7.370 -6.885 1.00 92.38 130 GLN A C 1
ATOM 1008 O O . GLN A 1 130 ? 24.874 -7.789 -7.237 1.00 92.38 130 GLN A O 1
ATOM 1013 N N . GLY A 1 131 ? 23.127 -6.430 -7.586 1.00 89.19 131 GLY A N 1
ATOM 1014 C CA . GLY A 1 131 ? 23.687 -5.772 -8.759 1.00 89.19 131 GLY A CA 1
ATOM 1015 C C . GLY A 1 131 ? 24.953 -4.978 -8.430 1.00 89.19 131 GLY A C 1
ATOM 1016 O O . GLY A 1 131 ? 25.005 -4.222 -7.458 1.00 89.19 131 GLY A O 1
ATOM 1017 N N . TRP A 1 132 ? 25.970 -5.130 -9.272 1.00 87.69 132 TRP A N 1
ATOM 1018 C CA . TRP A 1 132 ? 27.187 -4.330 -9.250 1.00 87.69 132 TRP A CA 1
ATOM 1019 C C . TRP A 1 132 ? 27.678 -4.104 -10.687 1.00 87.69 132 TRP A C 1
ATOM 1021 O O . TRP A 1 132 ? 28.483 -4.887 -11.203 1.00 87.69 132 TRP A O 1
ATOM 1031 N N . PRO A 1 133 ? 27.179 -3.050 -11.359 1.00 83.25 133 PRO A N 1
ATOM 1032 C CA . PRO A 1 133 ? 27.598 -2.710 -12.711 1.00 83.25 133 PRO A CA 1
ATOM 1033 C C . PRO A 1 133 ? 29.113 -2.495 -12.785 1.00 83.25 133 PRO A C 1
ATOM 1035 O O . PRO A 1 133 ? 29.689 -1.783 -11.964 1.00 83.25 133 PRO A O 1
ATOM 1038 N N . THR A 1 134 ? 29.782 -3.088 -13.777 1.00 74.06 134 THR A N 1
ATOM 1039 C CA . THR A 1 134 ? 31.257 -3.097 -13.883 1.00 74.06 134 THR A CA 1
ATOM 1040 C C . THR A 1 134 ? 31.899 -1.720 -14.021 1.00 74.06 134 THR A C 1
ATOM 1042 O O . THR A 1 134 ? 33.108 -1.586 -13.829 1.00 74.06 134 THR A O 1
ATOM 1045 N N . HIS A 1 135 ? 31.117 -0.707 -14.386 1.00 69.00 135 HIS A N 1
ATOM 1046 C CA . HIS A 1 135 ? 31.577 0.668 -14.558 1.00 69.00 135 HIS A CA 1
ATOM 1047 C C . HIS A 1 135 ? 31.145 1.599 -13.425 1.00 69.00 135 HIS A C 1
ATOM 1049 O O . HIS A 1 135 ? 31.561 2.757 -13.425 1.00 69.00 135 HIS A O 1
ATOM 1055 N N . ASP A 1 136 ? 30.403 1.088 -12.438 1.00 68.62 136 ASP A N 1
ATOM 1056 C CA . ASP A 1 136 ? 29.976 1.868 -11.287 1.00 68.62 136 ASP A CA 1
ATOM 1057 C C . ASP A 1 136 ? 30.878 1.628 -10.071 1.00 68.62 136 ASP A C 1
ATOM 1059 O O . ASP A 1 136 ? 31.217 0.489 -9.726 1.00 68.62 136 ASP A O 1
ATOM 1063 N N . PRO A 1 137 ? 31.269 2.702 -9.364 1.00 65.12 137 PRO A N 1
ATOM 1064 C CA . PRO A 1 137 ? 32.124 2.593 -8.189 1.00 65.12 137 PRO A CA 1
ATOM 1065 C C . PRO A 1 137 ? 31.404 1.978 -6.978 1.00 65.12 137 PRO A C 1
ATOM 1067 O O . PRO A 1 137 ? 32.060 1.695 -5.975 1.00 65.12 137 PRO A O 1
ATOM 1070 N N . LEU A 1 138 ? 30.079 1.794 -7.039 1.00 69.88 138 LEU A N 1
ATOM 1071 C CA . LEU A 1 138 ? 29.246 1.330 -5.931 1.00 69.88 138 LEU A CA 1
ATOM 1072 C C . LEU A 1 138 ? 28.229 0.275 -6.400 1.00 69.88 138 LEU A C 1
ATOM 1074 O O . LEU A 1 138 ? 27.726 0.378 -7.517 1.00 69.88 138 LEU A O 1
ATOM 1078 N N . PRO A 1 139 ? 27.898 -0.718 -5.551 1.00 78.75 139 PRO A N 1
ATOM 1079 C CA . PRO A 1 139 ? 26.818 -1.659 -5.834 1.00 78.75 139 PRO A CA 1
ATOM 1080 C C . PRO A 1 139 ? 25.464 -0.942 -5.860 1.00 78.75 139 PRO A C 1
ATOM 1082 O O . PRO A 1 139 ? 25.311 0.143 -5.294 1.00 78.75 139 PRO A O 1
ATOM 1085 N N . CYS A 1 140 ? 24.456 -1.571 -6.453 1.00 84.31 140 CYS A N 1
ATOM 1086 C CA . CYS A 1 140 ? 23.080 -1.088 -6.418 1.00 84.31 140 CYS A CA 1
ATOM 1087 C C . CYS A 1 140 ? 22.570 -1.190 -4.978 1.00 84.31 140 CYS A C 1
ATOM 1089 O O . CYS A 1 140 ? 22.411 -2.287 -4.453 1.00 84.31 140 CYS A O 1
ATOM 1091 N N . HIS A 1 141 ? 22.394 -0.062 -4.293 1.00 87.00 141 HIS A N 1
ATOM 1092 C CA . HIS A 1 141 ? 21.955 -0.033 -2.897 1.00 87.00 141 HIS A CA 1
ATOM 1093 C C . HIS A 1 141 ? 21.423 1.358 -2.530 1.00 87.00 141 HIS A C 1
ATOM 1095 O O . HIS A 1 141 ? 21.796 2.347 -3.153 1.00 87.00 141 HIS A O 1
ATOM 1101 N N . ALA A 1 142 ? 20.568 1.517 -1.518 1.00 90.69 142 ALA A N 1
ATOM 1102 C CA . ALA A 1 142 ? 20.000 0.523 -0.599 1.00 90.69 142 ALA A CA 1
ATOM 1103 C C . ALA A 1 142 ? 18.464 0.636 -0.520 1.00 90.69 142 ALA A C 1
ATOM 1105 O O . ALA A 1 142 ? 17.858 1.497 -1.160 1.00 90.69 142 ALA A O 1
ATOM 1106 N N . TRP A 1 143 ? 17.831 -0.214 0.295 1.00 95.25 143 TRP A N 1
ATOM 1107 C CA . TRP A 1 143 ? 16.432 -0.043 0.698 1.00 95.25 143 TRP A CA 1
ATOM 1108 C C . TRP A 1 143 ? 16.224 1.282 1.438 1.00 95.25 143 TRP A C 1
ATOM 1110 O O . TRP A 1 143 ? 17.115 1.761 2.143 1.00 95.25 143 TRP A O 1
ATOM 1120 N N . GLY A 1 144 ? 15.027 1.849 1.313 1.00 94.88 144 GLY A N 1
ATOM 1121 C CA . GLY A 1 144 ? 14.608 2.999 2.100 1.00 94.88 144 GLY A CA 1
ATOM 1122 C C . GLY A 1 144 ? 14.416 2.690 3.581 1.00 94.88 144 GLY A C 1
ATOM 1123 O O . GLY A 1 144 ? 14.506 1.548 4.035 1.00 94.88 144 GLY A O 1
ATOM 1124 N N . THR A 1 145 ? 14.112 3.733 4.353 1.00 92.62 145 THR A N 1
ATOM 1125 C CA . THR A 1 145 ? 13.917 3.623 5.802 1.00 92.62 145 THR A CA 1
ATOM 1126 C C . THR A 1 145 ? 12.464 3.871 6.202 1.00 92.62 145 THR A C 1
ATOM 1128 O O . THR A 1 145 ? 11.784 4.787 5.721 1.00 92.62 145 THR A O 1
ATOM 1131 N N . GLY A 1 146 ? 11.965 3.018 7.102 1.00 88.38 146 GLY A N 1
ATOM 1132 C CA . GLY A 1 146 ? 10.575 3.052 7.553 1.00 88.38 146 GLY A CA 1
ATOM 1133 C C . GLY A 1 146 ? 9.585 2.987 6.386 1.00 88.38 146 GLY A C 1
ATOM 1134 O O . GLY A 1 146 ? 9.802 2.278 5.406 1.00 88.38 146 GLY A O 1
ATOM 1135 N N . THR A 1 147 ? 8.499 3.753 6.488 1.00 84.69 147 THR A N 1
ATOM 1136 C CA . THR A 1 147 ? 7.421 3.795 5.486 1.00 84.69 147 THR A CA 1
ATOM 1137 C C . THR A 1 147 ? 7.397 5.080 4.660 1.00 84.69 147 THR A C 1
ATOM 1139 O O . THR A 1 147 ? 6.532 5.227 3.803 1.00 84.69 147 THR A O 1
ATOM 1142 N N . LYS A 1 148 ? 8.315 6.029 4.896 1.00 85.94 148 LYS A N 1
ATOM 1143 C CA . LYS A 1 148 ? 8.238 7.381 4.306 1.00 85.94 148 LYS A CA 1
ATOM 1144 C C . LYS A 1 148 ? 9.435 7.807 3.466 1.00 85.94 148 LYS A C 1
ATOM 1146 O O . LYS A 1 148 ? 9.291 8.761 2.715 1.00 85.94 148 LYS A O 1
ATOM 1151 N N . GLN A 1 149 ? 10.597 7.178 3.624 1.00 92.25 149 GLN A N 1
ATOM 1152 C CA . GLN A 1 149 ? 11.823 7.604 2.948 1.00 92.25 149 GLN A CA 1
ATOM 1153 C C . GLN A 1 149 ? 12.271 6.520 1.969 1.00 92.25 149 GLN A C 1
ATOM 1155 O O . GLN A 1 149 ? 12.908 5.564 2.418 1.00 92.25 149 GLN A O 1
ATOM 1160 N N . PRO A 1 150 ? 11.913 6.622 0.675 1.00 96.50 150 PRO A N 1
ATOM 1161 C CA . PRO A 1 150 ? 12.385 5.689 -0.340 1.00 96.50 150 PRO A CA 1
ATOM 1162 C C . PRO A 1 150 ? 13.914 5.712 -0.449 1.00 96.50 150 PRO A C 1
ATOM 1164 O O . PRO A 1 150 ? 14.546 6.758 -0.301 1.00 96.50 150 PRO A O 1
ATOM 1167 N N . GLY A 1 151 ? 14.498 4.542 -0.681 1.00 95.62 151 GLY A N 1
ATOM 1168 C CA . GLY A 1 151 ? 15.899 4.367 -1.046 1.00 95.62 151 GLY A CA 1
ATOM 1169 C C . GLY A 1 151 ? 16.049 4.021 -2.524 1.00 95.62 151 GLY A C 1
ATOM 1170 O O . GLY A 1 151 ? 15.076 4.001 -3.278 1.00 95.62 151 GLY A O 1
ATOM 1171 N N . TYR A 1 152 ? 17.273 3.687 -2.924 1.00 94.88 152 TYR A N 1
ATOM 1172 C CA . TYR A 1 152 ? 17.603 3.306 -4.297 1.00 94.88 152 TYR A CA 1
ATOM 1173 C C . TYR A 1 152 ? 16.723 2.168 -4.814 1.00 94.88 152 TYR A C 1
ATOM 1175 O O . TYR A 1 152 ? 16.184 2.275 -5.903 1.00 94.88 152 TYR A O 1
ATOM 1183 N N . PHE A 1 153 ? 16.536 1.088 -4.045 1.00 96.69 153 PHE A N 1
ATOM 1184 C CA . PHE A 1 153 ? 15.725 -0.043 -4.514 1.00 96.69 153 PHE A CA 1
ATOM 1185 C C . PHE A 1 153 ? 14.246 0.308 -4.678 1.00 96.69 153 PHE A C 1
ATOM 1187 O O . PHE A 1 153 ? 13.587 -0.263 -5.539 1.00 96.69 153 PHE A O 1
ATOM 1194 N N . ASP A 1 154 ? 13.735 1.252 -3.883 1.00 97.94 154 ASP A N 1
ATOM 1195 C CA . ASP A 1 154 ? 12.341 1.688 -3.963 1.00 97.94 154 ASP A CA 1
ATOM 1196 C C . ASP A 1 154 ? 12.112 2.572 -5.200 1.00 97.94 154 ASP A C 1
ATOM 1198 O O . ASP A 1 154 ? 11.133 2.389 -5.921 1.00 97.94 154 ASP A O 1
ATOM 1202 N N . PHE A 1 155 ? 13.028 3.508 -5.476 1.00 97.69 155 PHE A N 1
ATOM 1203 C CA . PHE A 1 155 ? 12.964 4.327 -6.689 1.00 97.69 155 PHE A CA 1
ATOM 1204 C C . PHE A 1 155 ? 13.302 3.530 -7.944 1.00 97.69 155 PHE A C 1
ATOM 1206 O O . PHE A 1 155 ? 12.604 3.662 -8.941 1.00 97.69 155 PHE A O 1
ATOM 1213 N N . GLY A 1 156 ? 14.315 2.668 -7.878 1.00 96.56 156 GLY A N 1
ATOM 1214 C CA . GLY A 1 156 ? 14.727 1.801 -8.974 1.00 96.56 156 GLY A CA 1
ATOM 1215 C C . GLY A 1 156 ? 13.599 0.875 -9.411 1.00 96.56 156 GLY A C 1
ATOM 1216 O O . GLY A 1 156 ? 13.256 0.860 -10.585 1.00 96.56 156 GLY A O 1
ATOM 1217 N N . ILE A 1 157 ? 12.926 0.174 -8.488 1.00 98.06 157 ILE A N 1
ATOM 1218 C CA . ILE A 1 157 ? 11.798 -0.673 -8.905 1.00 98.06 157 ILE A CA 1
ATOM 1219 C C . ILE A 1 157 ? 10.650 0.150 -9.501 1.00 98.06 157 ILE A C 1
ATOM 1221 O O . ILE A 1 157 ? 10.018 -0.299 -10.452 1.00 98.06 157 ILE A O 1
ATOM 1225 N N . LEU A 1 158 ? 10.377 1.352 -8.976 1.00 98.44 158 LEU A N 1
ATOM 1226 C CA . LEU A 1 158 ? 9.341 2.220 -9.531 1.00 98.44 158 LEU A CA 1
ATOM 1227 C C . LEU A 1 158 ? 9.714 2.684 -10.947 1.00 98.44 158 LEU A C 1
ATOM 1229 O O . LEU A 1 158 ? 8.868 2.614 -11.831 1.00 98.44 158 LEU A O 1
ATOM 1233 N N . HIS A 1 159 ? 10.966 3.081 -11.168 1.00 97.81 159 HIS A N 1
ATOM 1234 C CA . HIS A 1 159 ? 11.518 3.425 -12.479 1.00 97.81 159 HIS A CA 1
ATOM 1235 C C . HIS A 1 159 ? 11.318 2.284 -13.489 1.00 97.81 159 HIS A C 1
ATOM 1237 O O . HIS A 1 159 ? 10.714 2.478 -14.542 1.00 97.81 159 HIS A O 1
ATOM 1243 N N . GLU A 1 160 ? 11.711 1.057 -13.134 1.00 97.19 160 GLU A N 1
ATOM 1244 C CA . GLU A 1 160 ? 11.533 -0.098 -14.023 1.00 97.19 160 GLU A CA 1
ATOM 1245 C C . GLU A 1 160 ? 10.055 -0.446 -14.254 1.00 97.19 160 GLU A C 1
ATOM 1247 O O . GLU A 1 160 ? 9.664 -0.898 -15.332 1.00 97.19 160 GLU A O 1
ATOM 1252 N N . VAL A 1 161 ? 9.193 -0.219 -13.259 1.00 98.12 161 VAL A N 1
ATOM 1253 C CA . VAL A 1 161 ? 7.740 -0.360 -13.418 1.00 98.12 161 VAL A CA 1
ATOM 1254 C C . VAL A 1 161 ? 7.188 0.680 -14.395 1.00 98.12 161 VAL A C 1
ATOM 1256 O O . VAL A 1 161 ? 6.315 0.335 -15.190 1.00 98.12 161 VAL A O 1
ATOM 1259 N N . LEU A 1 162 ? 7.683 1.921 -14.388 1.00 97.69 162 LEU A N 1
ATOM 1260 C CA . LEU A 1 162 ? 7.274 2.951 -15.349 1.00 97.69 162 LEU A CA 1
ATOM 1261 C C . LEU A 1 162 ? 7.675 2.564 -16.781 1.00 97.69 162 LEU A C 1
ATOM 1263 O O . LEU A 1 162 ? 6.815 2.610 -17.669 1.00 97.69 162 LEU A O 1
ATOM 1267 N N . HIS A 1 163 ? 8.892 2.047 -16.987 1.00 96.50 163 HIS A N 1
ATOM 1268 C CA . HIS A 1 163 ? 9.301 1.437 -18.263 1.00 96.50 163 HIS A CA 1
ATOM 1269 C C . HIS A 1 163 ? 8.378 0.294 -18.681 1.00 96.50 163 HIS A C 1
ATOM 1271 O O . HIS A 1 163 ? 7.867 0.277 -19.805 1.00 96.50 163 HIS A O 1
ATOM 1277 N N . ALA A 1 164 ? 8.074 -0.630 -17.768 1.00 95.75 164 ALA A N 1
ATOM 1278 C CA . ALA A 1 164 ? 7.176 -1.752 -18.038 1.00 95.75 164 ALA A CA 1
ATOM 1279 C C . ALA A 1 164 ? 5.731 -1.308 -18.364 1.00 95.75 164 ALA A C 1
ATOM 1281 O O . ALA A 1 164 ? 5.036 -1.962 -19.147 1.00 95.75 164 ALA A O 1
ATOM 1282 N N . ILE A 1 165 ? 5.271 -0.182 -17.804 1.00 95.62 165 ILE A N 1
ATOM 1283 C CA . ILE A 1 165 ? 3.994 0.458 -18.162 1.00 95.62 165 ILE A CA 1
ATOM 1284 C C . ILE A 1 165 ? 4.068 1.076 -19.570 1.00 95.62 165 ILE A C 1
ATOM 1286 O O . ILE A 1 165 ? 3.075 1.018 -20.300 1.00 95.62 165 ILE A O 1
ATOM 1290 N N . GLY A 1 166 ? 5.231 1.604 -19.967 1.00 93.31 166 GLY A N 1
ATOM 1291 C CA . GLY A 1 166 ? 5.503 2.173 -21.293 1.00 93.31 166 GLY A CA 1
ATOM 1292 C C . GLY A 1 166 ? 6.080 3.595 -21.286 1.00 93.31 166 GLY A C 1
ATOM 1293 O O . GLY A 1 166 ? 5.927 4.302 -22.283 1.00 93.31 166 GLY A O 1
ATOM 1294 N N . TYR A 1 167 ? 6.690 4.025 -20.181 1.00 94.38 167 TYR A N 1
ATOM 1295 C CA . TYR A 1 167 ? 7.265 5.358 -19.995 1.00 94.38 167 TYR A CA 1
ATOM 1296 C C . TYR A 1 167 ? 8.777 5.283 -19.761 1.00 94.38 167 TYR A C 1
ATOM 1298 O O . TYR A 1 167 ? 9.210 4.391 -19.063 1.00 94.38 167 TYR A O 1
ATOM 1306 N N . SER A 1 168 ? 9.590 6.213 -20.258 1.00 90.94 168 SER A N 1
ATOM 1307 C CA . SER A 1 168 ? 9.183 7.468 -20.900 1.00 90.94 168 SER A CA 1
ATOM 1308 C C . SER A 1 168 ? 8.838 7.284 -22.388 1.00 90.94 168 SER A C 1
ATOM 1310 O O . SER A 1 168 ? 9.463 6.520 -23.127 1.00 90.94 168 SER A O 1
ATOM 1312 N N . THR A 1 169 ? 7.806 7.983 -22.867 1.00 86.75 169 THR A N 1
ATOM 1313 C CA . THR A 1 169 ? 7.255 7.754 -24.218 1.00 86.75 169 THR A CA 1
ATOM 1314 C C . THR A 1 169 ? 8.128 8.381 -25.307 1.00 86.75 169 THR A C 1
ATOM 1316 O O . THR A 1 169 ? 8.749 9.404 -25.051 1.00 86.75 169 THR A O 1
ATOM 1319 N N . PRO A 1 170 ? 8.166 7.873 -26.554 1.00 88.00 170 PRO A N 1
ATOM 1320 C CA . PRO A 1 170 ? 8.991 8.455 -27.625 1.00 88.00 170 PRO A CA 1
ATOM 1321 C C . PRO A 1 170 ? 8.735 9.934 -27.956 1.00 88.00 170 PRO A C 1
ATOM 1323 O O . PRO A 1 170 ? 9.538 10.538 -28.659 1.00 88.00 170 PRO A O 1
ATOM 1326 N N . CYS A 1 171 ? 7.613 10.501 -27.512 1.00 91.88 171 CYS A N 1
ATOM 1327 C CA . CYS A 1 171 ? 7.233 11.880 -27.792 1.00 91.88 171 CYS A CA 1
ATOM 1328 C C . CYS A 1 171 ? 7.529 12.861 -26.645 1.00 91.88 171 CYS A C 1
ATOM 1330 O O . CYS A 1 171 ? 7.237 14.046 -26.796 1.00 91.88 171 CYS A O 1
ATOM 1332 N N . SER A 1 172 ? 8.126 12.394 -25.543 1.00 94.12 172 SER A N 1
ATOM 1333 C CA . SER A 1 172 ? 8.644 13.264 -24.484 1.00 94.12 172 SER A CA 1
ATOM 1334 C C . SER A 1 172 ? 9.714 14.224 -25.051 1.00 94.12 172 SER A C 1
ATOM 1336 O O . SER A 1 172 ? 10.573 13.779 -25.820 1.00 94.12 172 SER A O 1
ATOM 1338 N N . PRO A 1 173 ? 9.660 15.537 -24.762 1.00 94.00 173 PRO A N 1
ATOM 1339 C CA . PRO A 1 173 ? 10.571 16.537 -25.315 1.00 94.00 173 PRO A CA 1
ATOM 1340 C C . PRO A 1 173 ? 12.027 16.401 -24.848 1.00 94.00 173 PRO A C 1
ATOM 1342 O O . PRO A 1 173 ? 12.925 16.723 -25.635 1.00 94.00 173 PRO A O 1
ATOM 1345 N N . HIS A 1 174 ? 12.288 15.909 -23.633 1.00 94.69 174 HIS A N 1
ATOM 1346 C CA . HIS A 1 174 ? 13.626 15.921 -23.029 1.00 94.69 174 HIS A CA 1
ATOM 1347 C C . HIS A 1 174 ? 14.321 14.560 -23.034 1.00 94.69 174 HIS A C 1
ATOM 1349 O O . HIS A 1 174 ? 14.920 14.130 -22.053 1.00 94.69 174 HIS A O 1
ATOM 1355 N N . LYS A 1 175 ? 14.270 13.858 -24.169 1.00 93.56 175 LYS A N 1
ATOM 1356 C CA . LYS A 1 175 ? 14.873 12.526 -24.298 1.00 93.56 175 LYS A CA 1
ATOM 1357 C C . LYS A 1 175 ? 16.382 12.507 -24.070 1.00 93.56 175 LYS A C 1
ATOM 1359 O O . LYS A 1 175 ? 17.138 13.218 -24.743 1.00 93.56 175 LYS A O 1
ATOM 1364 N N . SER A 1 176 ? 16.806 11.572 -23.223 1.00 92.06 176 SER A N 1
ATOM 1365 C CA . SER A 1 176 ? 18.212 11.214 -23.078 1.00 92.06 176 SER A CA 1
ATOM 1366 C C . SER A 1 176 ? 18.760 10.579 -24.357 1.00 92.06 176 SER A C 1
ATOM 1368 O O . SER A 1 176 ? 18.060 9.872 -25.088 1.00 92.06 176 SER A O 1
ATOM 1370 N N . ARG A 1 177 ? 20.039 10.839 -24.644 1.00 90.50 177 ARG A N 1
ATOM 1371 C CA . ARG A 1 177 ? 20.799 10.213 -25.740 1.00 90.50 177 ARG A CA 1
ATOM 1372 C C . ARG A 1 177 ? 21.758 9.141 -25.224 1.00 90.50 177 ARG A C 1
ATOM 1374 O O . ARG A 1 177 ? 22.861 8.984 -25.746 1.00 90.50 177 ARG A O 1
ATOM 1381 N N . ASP A 1 178 ? 21.322 8.418 -24.206 1.00 83.88 178 ASP A N 1
ATOM 1382 C CA . ASP A 1 178 ? 22.003 7.280 -23.582 1.00 83.88 178 ASP A CA 1
ATOM 1383 C C . ASP A 1 178 ? 22.113 6.035 -24.486 1.00 83.88 178 ASP A C 1
ATOM 1385 O O . ASP A 1 178 ? 22.927 5.149 -24.235 1.00 83.88 178 ASP A O 1
ATOM 1389 N N . GLY A 1 179 ? 21.328 5.988 -25.566 1.00 81.44 179 GLY A N 1
ATOM 1390 C CA . GLY A 1 179 ? 21.295 4.887 -26.530 1.00 81.44 179 GLY A CA 1
ATOM 1391 C C . GLY A 1 179 ? 20.115 3.927 -26.359 1.00 81.44 179 GLY A C 1
ATOM 1392 O O . GLY A 1 179 ? 19.955 3.049 -27.208 1.00 81.44 179 GLY A O 1
ATOM 1393 N N . PHE A 1 180 ? 19.276 4.120 -25.337 1.00 81.50 180 PHE A N 1
ATOM 1394 C CA . PHE A 1 180 ? 18.067 3.326 -25.088 1.00 81.50 180 PHE A CA 1
ATOM 1395 C C . PHE A 1 180 ? 16.795 4.073 -25.522 1.00 81.50 180 PHE A C 1
ATOM 1397 O O . PHE A 1 180 ? 15.892 3.470 -26.102 1.00 81.50 180 PHE A O 1
ATOM 1404 N N . GLY A 1 181 ? 16.777 5.408 -25.397 1.00 78.69 181 GLY A N 1
ATOM 1405 C CA . GLY A 1 181 ? 15.716 6.268 -25.949 1.00 78.69 181 GLY A CA 1
ATOM 1406 C C . GLY A 1 181 ? 14.402 6.270 -25.154 1.00 78.69 181 GLY A C 1
ATOM 1407 O O . GLY A 1 181 ? 13.387 6.810 -25.607 1.00 78.69 181 GLY A O 1
ATOM 1408 N N . ASP A 1 182 ? 14.415 5.698 -23.960 1.00 88.44 182 ASP A N 1
ATOM 1409 C CA . ASP A 1 182 ? 13.301 5.540 -23.022 1.00 88.44 182 ASP A CA 1
ATOM 1410 C C . ASP A 1 182 ? 13.470 6.373 -21.735 1.00 88.44 182 ASP A C 1
ATOM 1412 O O . ASP A 1 182 ? 12.544 6.434 -20.931 1.00 88.44 182 ASP A O 1
ATOM 1416 N N . HIS A 1 183 ? 14.576 7.109 -21.595 1.00 95.06 183 HIS A N 1
ATOM 1417 C CA . HIS A 1 183 ? 14.852 8.028 -20.484 1.00 95.06 183 HIS A CA 1
ATOM 1418 C C . HIS A 1 183 ? 14.721 9.510 -20.858 1.00 95.06 183 HIS A C 1
ATOM 1420 O O . HIS A 1 183 ? 14.693 9.877 -22.040 1.00 95.06 183 HIS A O 1
ATOM 1426 N N . VAL A 1 184 ? 14.712 10.367 -19.835 1.00 96.19 184 VAL A N 1
ATOM 1427 C CA . VAL A 1 184 ? 14.807 11.833 -19.950 1.00 96.19 184 VAL A CA 1
ATOM 1428 C C . VAL A 1 184 ? 16.125 12.353 -19.356 1.00 96.19 184 VAL A C 1
ATOM 1430 O O . VAL A 1 184 ? 16.819 11.609 -18.661 1.00 96.19 184 VAL A O 1
ATOM 1433 N N . ASN A 1 185 ? 16.546 13.579 -19.680 1.00 95.06 185 ASN A N 1
ATOM 1434 C CA . ASN A 1 185 ? 17.856 14.109 -19.260 1.00 95.06 185 ASN A CA 1
ATOM 1435 C C . ASN A 1 185 ? 17.878 15.585 -18.823 1.00 95.06 185 ASN A C 1
ATOM 1437 O O . ASN A 1 185 ? 18.958 16.110 -18.535 1.00 95.06 185 ASN A O 1
ATOM 1441 N N . ASP A 1 186 ? 16.734 16.257 -18.769 1.00 94.81 186 ASP A N 1
ATOM 1442 C CA . ASP A 1 186 ? 16.628 17.674 -18.410 1.00 94.81 186 ASP A CA 1
ATOM 1443 C C . ASP A 1 186 ? 16.923 17.950 -16.928 1.00 94.81 186 ASP A C 1
ATOM 1445 O O . ASP A 1 186 ? 17.488 18.999 -16.603 1.00 94.81 186 ASP A O 1
ATOM 1449 N N . SER A 1 187 ? 16.616 17.005 -16.033 1.00 97.00 187 SER A N 1
ATOM 1450 C CA . SER A 1 187 ? 16.943 17.122 -14.613 1.00 97.00 187 SER A CA 1
ATOM 1451 C C . SER A 1 187 ? 17.388 15.808 -13.973 1.00 97.00 187 SER A C 1
ATOM 1453 O O . SER A 1 187 ? 16.667 14.814 -14.047 1.00 97.00 187 SER A O 1
ATOM 1455 N N . PRO A 1 188 ? 18.499 15.806 -13.206 1.00 96.81 188 PRO A N 1
ATOM 1456 C CA . PRO A 1 188 ? 18.924 14.641 -12.438 1.00 96.81 188 PRO A CA 1
ATOM 1457 C C . PRO A 1 188 ? 17.968 14.282 -11.299 1.00 96.81 188 PRO A C 1
ATOM 1459 O O . PRO A 1 188 ? 18.218 13.304 -10.615 1.00 96.81 188 PRO A O 1
ATOM 1462 N N . THR A 1 189 ? 16.922 15.065 -11.035 1.00 97.50 189 THR A N 1
ATOM 1463 C CA . THR A 1 189 ? 15.896 14.728 -10.039 1.00 97.50 189 THR A CA 1
ATOM 1464 C C . THR A 1 189 ? 14.727 13.950 -10.634 1.00 97.50 189 THR A C 1
ATOM 1466 O O . THR A 1 189 ? 13.873 13.491 -9.882 1.00 97.50 189 THR A O 1
ATOM 1469 N N . ASP A 1 190 ? 14.618 13.858 -11.957 1.00 97.81 190 ASP A N 1
ATOM 1470 C CA . ASP A 1 190 ? 13.532 13.126 -12.602 1.00 97.81 190 ASP A CA 1
ATOM 1471 C C . ASP A 1 190 ? 13.668 11.621 -12.323 1.00 97.81 190 ASP A C 1
ATOM 1473 O O . ASP A 1 190 ? 14.770 11.071 -12.384 1.00 97.81 190 ASP A O 1
ATOM 1477 N N . ILE A 1 191 ? 12.573 10.936 -11.980 1.00 97.31 191 ILE A N 1
ATOM 1478 C CA . ILE A 1 191 ? 12.640 9.498 -11.698 1.00 97.31 191 ILE A CA 1
ATOM 1479 C C . ILE A 1 191 ? 13.045 8.688 -12.930 1.00 97.31 191 ILE A C 1
ATOM 1481 O O . ILE A 1 191 ? 13.670 7.655 -12.751 1.00 97.31 191 ILE A O 1
ATOM 1485 N N . MET A 1 192 ? 12.752 9.150 -14.148 1.00 96.94 192 MET A N 1
ATOM 1486 C CA . MET A 1 192 ? 13.142 8.532 -15.421 1.00 96.94 192 MET A CA 1
ATOM 1487 C C . MET A 1 192 ? 14.436 9.128 -16.000 1.00 96.94 192 MET A C 1
ATOM 1489 O O . MET A 1 192 ? 14.713 8.972 -17.194 1.00 96.94 192 MET A O 1
ATOM 1493 N N . TYR A 1 193 ? 15.236 9.807 -15.173 1.00 96.19 193 TYR A N 1
ATOM 1494 C CA . TYR A 1 193 ? 16.499 10.404 -15.587 1.00 96.19 193 TYR A CA 1
ATOM 1495 C C . TYR A 1 193 ? 17.551 9.355 -15.968 1.00 96.19 193 TYR A C 1
ATOM 1497 O O . TYR A 1 193 ? 17.829 8.432 -15.200 1.00 96.19 193 TYR A O 1
ATOM 1505 N N . ALA A 1 194 ? 18.231 9.568 -17.097 1.00 92.88 194 ALA A N 1
ATOM 1506 C CA . ALA A 1 194 ? 19.501 8.912 -17.394 1.00 92.88 194 ALA A CA 1
ATOM 1507 C C . ALA A 1 194 ? 20.519 9.914 -17.958 1.00 92.88 194 ALA A C 1
ATOM 1509 O O . ALA A 1 194 ? 20.203 10.639 -18.912 1.00 92.88 194 ALA A O 1
ATOM 1510 N N . PRO A 1 195 ? 21.755 9.944 -17.422 1.00 90.06 195 PRO A N 1
ATOM 1511 C CA . PRO A 1 195 ? 22.789 10.826 -17.933 1.00 90.06 195 PRO A CA 1
ATOM 1512 C C . PRO A 1 195 ? 23.213 10.441 -19.352 1.00 90.06 195 PRO A C 1
ATOM 1514 O O . PRO A 1 195 ? 23.229 9.271 -19.731 1.00 90.06 195 PRO A O 1
ATOM 1517 N N . ASP A 1 196 ? 23.641 11.437 -20.121 1.00 91.69 196 ASP A N 1
ATOM 1518 C CA . ASP A 1 196 ? 24.219 11.253 -21.449 1.00 91.69 196 ASP A CA 1
ATOM 1519 C C . ASP A 1 196 ? 25.478 12.110 -21.647 1.00 91.69 196 ASP A C 1
ATOM 1521 O O . ASP A 1 196 ? 25.992 12.747 -20.727 1.00 91.69 196 ASP A O 1
ATOM 1525 N N . ALA A 1 197 ? 26.004 12.132 -22.875 1.00 90.44 197 ALA A N 1
ATOM 1526 C CA . ALA A 1 197 ? 27.217 12.877 -23.208 1.00 90.44 197 ALA A CA 1
ATOM 1527 C C . ALA A 1 197 ? 27.121 14.397 -22.954 1.00 90.44 197 ALA A C 1
ATOM 1529 O O . ALA A 1 197 ? 28.150 15.072 -22.905 1.00 90.44 197 ALA A O 1
ATOM 1530 N N . THR A 1 198 ? 25.909 14.943 -22.835 1.00 89.94 198 THR A N 1
ATOM 1531 C CA . THR A 1 198 ? 25.639 16.370 -22.605 1.00 89.94 198 THR A CA 1
ATOM 1532 C C . THR A 1 198 ? 25.124 16.673 -21.199 1.00 89.94 198 THR A C 1
ATOM 1534 O O . THR A 1 198 ? 25.321 17.790 -20.722 1.00 89.94 198 THR A O 1
ATOM 1537 N N . HIS A 1 199 ? 24.558 15.680 -20.512 1.00 92.88 199 HIS A N 1
ATOM 1538 C CA . HIS A 1 199 ? 24.042 15.774 -19.149 1.00 92.88 199 HIS A CA 1
ATOM 1539 C C . HIS A 1 199 ? 24.687 14.683 -18.295 1.00 92.88 199 HIS A C 1
ATOM 1541 O O . HIS A 1 199 ? 24.197 13.566 -18.226 1.00 92.88 199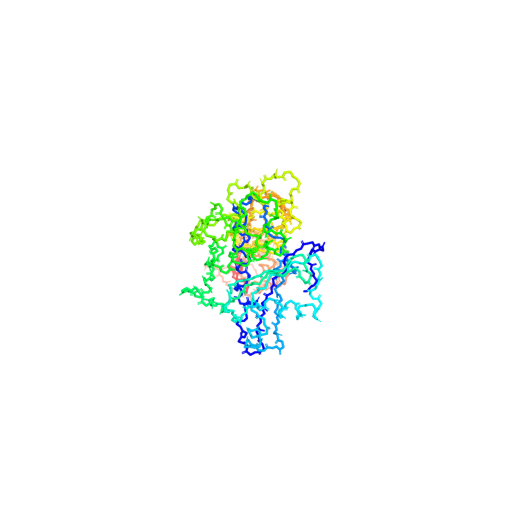 HIS A O 1
ATOM 1547 N N . THR A 1 200 ? 25.812 14.998 -17.654 1.00 92.00 200 THR A N 1
ATOM 1548 C CA . THR A 1 200 ? 26.657 13.997 -16.975 1.00 92.00 200 THR A CA 1
ATOM 1549 C C . THR A 1 200 ? 26.416 13.896 -15.468 1.00 92.00 200 THR A C 1
ATOM 1551 O O . THR A 1 200 ? 27.205 13.262 -14.766 1.00 92.00 200 THR A O 1
ATOM 1554 N N . ALA A 1 201 ? 25.420 14.606 -14.934 1.00 92.44 201 ALA A N 1
ATOM 1555 C CA . ALA A 1 201 ? 25.121 14.554 -13.508 1.00 92.44 201 ALA A CA 1
ATOM 1556 C C . ALA A 1 201 ? 24.619 13.146 -13.140 1.00 92.44 201 ALA A C 1
ATOM 1558 O O . ALA A 1 201 ? 23.902 12.541 -13.926 1.00 92.44 201 ALA A O 1
ATOM 1559 N N . PRO A 1 202 ? 24.988 12.585 -11.980 1.00 90.19 202 PRO A N 1
ATOM 1560 C CA . PRO A 1 202 ? 24.358 11.359 -11.508 1.00 90.19 202 PRO A CA 1
ATOM 1561 C C . PRO A 1 202 ? 22.914 11.638 -11.069 1.00 90.19 202 PRO A C 1
ATOM 1563 O O . PRO A 1 202 ? 22.574 12.777 -10.744 1.00 90.19 202 PRO A O 1
ATOM 1566 N N . TRP A 1 203 ? 22.095 10.589 -10.997 1.00 90.94 203 TRP A N 1
ATOM 1567 C CA . TRP A 1 203 ? 20.738 10.669 -10.452 1.00 90.94 203 TRP A CA 1
ATOM 1568 C C . TRP A 1 203 ? 20.755 11.196 -9.001 1.00 90.94 203 TRP A C 1
ATOM 1570 O O . TRP A 1 203 ? 21.387 10.608 -8.118 1.00 90.94 203 TRP A O 1
ATOM 1580 N N . ASP A 1 204 ? 20.061 12.309 -8.747 1.00 94.06 204 ASP A N 1
ATOM 1581 C CA . ASP A 1 204 ? 19.857 12.889 -7.419 1.00 94.06 204 ASP A CA 1
ATOM 1582 C C . ASP A 1 204 ? 18.658 12.249 -6.708 1.00 94.06 204 ASP A C 1
ATOM 1584 O O . ASP A 1 204 ? 17.538 12.764 -6.702 1.00 94.06 204 ASP A O 1
ATOM 1588 N N . LEU A 1 205 ? 18.936 11.140 -6.023 1.00 90.06 205 LEU A N 1
ATOM 1589 C CA . LEU A 1 205 ? 17.934 10.403 -5.252 1.00 90.06 205 LEU A CA 1
ATOM 1590 C C . LEU A 1 205 ? 17.309 11.225 -4.113 1.00 90.06 205 LEU A C 1
ATOM 1592 O O . LEU A 1 205 ? 16.199 10.918 -3.673 1.00 90.06 205 LEU A O 1
ATOM 1596 N N . SER A 1 206 ? 18.005 12.254 -3.615 1.00 91.38 206 SER A N 1
ATOM 1597 C CA . SER A 1 206 ? 17.569 13.027 -2.445 1.00 91.38 206 SER A CA 1
ATOM 1598 C C . SER A 1 206 ? 16.456 14.028 -2.753 1.00 91.38 206 SER A C 1
ATOM 1600 O O . SER A 1 206 ? 15.699 14.391 -1.850 1.00 91.38 206 SER A O 1
ATOM 1602 N N . HIS A 1 207 ? 16.315 14.409 -4.022 1.00 95.12 207 HIS A N 1
ATOM 1603 C CA . HIS A 1 207 ? 15.285 15.331 -4.499 1.00 95.12 207 HIS A CA 1
ATOM 1604 C C . HIS A 1 207 ? 14.424 14.725 -5.611 1.00 95.12 207 HIS A C 1
ATOM 1606 O O . HIS A 1 207 ? 13.816 15.475 -6.368 1.00 95.12 207 HIS A O 1
ATOM 1612 N N . THR A 1 208 ? 14.355 13.391 -5.700 1.00 97.00 208 THR A N 1
ATOM 1613 C CA . THR A 1 208 ? 13.599 12.692 -6.750 1.00 97.00 208 THR A CA 1
ATOM 1614 C C . THR A 1 208 ? 12.151 13.182 -6.839 1.00 97.00 208 THR A C 1
ATOM 1616 O O . THR A 1 208 ? 11.433 13.210 -5.829 1.00 97.00 208 THR A O 1
ATOM 1619 N N . VAL A 1 209 ? 11.711 13.499 -8.057 1.00 98.00 209 VAL A N 1
ATOM 1620 C CA . VAL A 1 209 ? 10.339 13.875 -8.431 1.00 98.00 209 VAL A CA 1
ATOM 1621 C C . VAL A 1 209 ? 9.796 12.930 -9.504 1.00 98.00 209 VAL A C 1
ATOM 1623 O O . VAL A 1 209 ? 10.568 12.266 -10.191 1.00 98.00 209 VAL A O 1
ATOM 1626 N N . LEU A 1 210 ? 8.467 12.834 -9.622 1.00 98.00 210 LEU A N 1
ATOM 1627 C CA . LEU A 1 210 ? 7.830 11.924 -10.587 1.00 98.00 210 LEU A CA 1
ATOM 1628 C C . LEU A 1 210 ? 8.038 12.335 -12.039 1.00 98.00 210 LEU A C 1
ATOM 1630 O O . LEU A 1 210 ? 8.090 11.452 -12.867 1.00 98.00 210 LEU A O 1
ATOM 1634 N N . ASP A 1 211 ? 8.079 13.624 -12.336 1.00 97.69 211 ASP A N 1
ATOM 1635 C CA . ASP A 1 211 ? 8.368 14.175 -13.660 1.00 97.69 211 ASP A CA 1
ATOM 1636 C C . ASP A 1 211 ? 8.821 15.614 -13.401 1.00 97.69 211 ASP A C 1
ATOM 1638 O O . ASP A 1 211 ? 8.119 16.380 -12.722 1.00 97.69 211 ASP A O 1
ATOM 1642 N N . TYR A 1 212 ? 10.039 15.964 -13.795 1.00 97.75 212 TYR A N 1
ATOM 1643 C CA . TYR A 1 212 ? 10.554 17.303 -13.568 1.00 97.75 212 TYR A CA 1
ATOM 1644 C C . TYR A 1 212 ? 9.782 18.303 -14.436 1.00 97.75 212 TYR A C 1
ATOM 164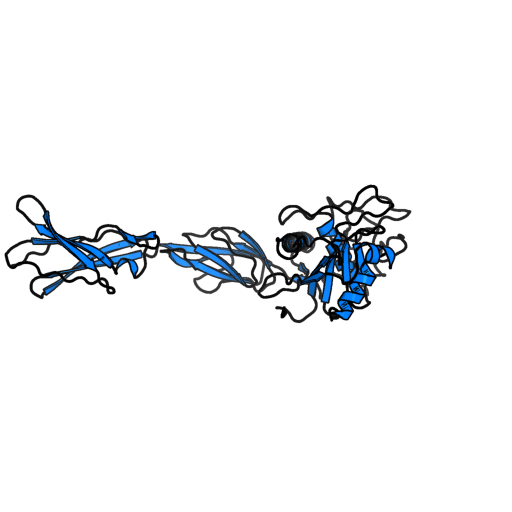6 O O . TYR A 1 212 ? 9.642 18.147 -15.633 1.00 97.75 212 TYR A O 1
ATOM 1654 N N . ASN A 1 213 ? 9.224 19.343 -13.810 1.00 97.38 213 ASN A N 1
ATOM 1655 C CA . ASN A 1 213 ? 8.317 20.317 -14.440 1.00 97.38 213 ASN A CA 1
ATOM 1656 C C . ASN A 1 213 ? 6.997 19.771 -15.015 1.00 97.38 213 ASN A C 1
ATOM 1658 O O . ASN A 1 213 ? 6.174 20.601 -15.414 1.00 97.38 213 ASN A O 1
ATOM 1662 N N . HIS A 1 214 ? 6.741 18.457 -14.974 1.00 97.12 214 HIS A N 1
ATOM 1663 C CA . HIS A 1 214 ? 5.563 17.835 -15.587 1.00 97.12 214 HIS A CA 1
ATOM 1664 C C . HIS A 1 214 ? 5.489 18.162 -17.079 1.00 97.12 214 HIS A C 1
ATOM 1666 O O . HIS A 1 214 ? 4.493 18.726 -17.539 1.00 97.12 214 HIS A O 1
ATOM 1672 N N . ASP A 1 215 ? 6.559 17.895 -17.821 1.00 97.00 215 ASP A N 1
ATOM 1673 C CA . ASP A 1 215 ? 6.627 18.227 -19.243 1.00 97.00 215 ASP A CA 1
ATOM 1674 C C . ASP A 1 215 ? 7.045 17.062 -20.146 1.00 97.00 215 ASP A C 1
ATOM 1676 O O . ASP A 1 215 ? 7.002 17.225 -21.367 1.00 97.00 215 ASP A O 1
ATOM 1680 N N . ASP A 1 216 ? 7.294 15.871 -19.584 1.00 96.44 216 ASP A N 1
ATOM 1681 C CA . ASP A 1 216 ? 7.695 14.700 -20.358 1.00 96.44 216 ASP A CA 1
ATOM 1682 C C . ASP A 1 216 ? 6.657 13.579 -20.438 1.00 96.44 216 ASP A C 1
ATOM 1684 O O . ASP A 1 216 ? 6.421 13.039 -21.529 1.00 96.44 216 ASP A O 1
ATOM 1688 N N . TYR A 1 217 ? 6.057 13.170 -19.321 1.00 96.94 217 TYR A N 1
ATOM 1689 C CA . TYR A 1 217 ? 5.179 11.996 -19.296 1.00 96.94 217 TYR A CA 1
ATOM 1690 C C . TYR A 1 217 ? 4.078 11.994 -18.238 1.00 96.94 217 TYR A C 1
ATOM 1692 O O . TYR A 1 217 ? 3.157 11.191 -18.367 1.00 96.94 217 TYR A O 1
ATOM 1700 N N . TYR A 1 218 ? 4.108 12.848 -17.222 1.00 97.62 218 TYR A N 1
ATOM 1701 C CA . TYR A 1 218 ? 3.094 12.918 -16.176 1.00 97.62 218 TYR A CA 1
ATOM 1702 C C . TYR A 1 218 ? 2.521 14.330 -16.069 1.00 97.62 218 TYR A C 1
ATOM 1704 O O . TYR A 1 218 ? 3.221 15.273 -15.721 1.00 97.62 218 TYR A O 1
ATOM 1712 N N . LYS A 1 219 ? 1.217 14.473 -16.343 1.00 97.12 219 LYS A N 1
ATOM 1713 C CA . LYS A 1 219 ? 0.534 15.774 -16.482 1.00 97.12 219 LYS A CA 1
ATOM 1714 C C . LYS A 1 219 ? 1.243 16.716 -17.463 1.00 97.12 219 LYS A C 1
ATOM 1716 O O . LYS A 1 219 ? 1.091 17.933 -17.373 1.00 97.12 219 LYS A O 1
ATOM 1721 N N . ALA A 1 220 ? 1.954 16.131 -18.423 1.00 96.00 220 ALA A N 1
ATOM 1722 C CA . ALA A 1 220 ? 2.679 16.830 -19.470 1.00 96.00 220 ALA A CA 1
ATOM 1723 C C . ALA A 1 220 ? 1.731 17.422 -20.513 1.00 96.00 220 ALA A C 1
ATOM 1725 O O . ALA A 1 220 ? 2.037 18.432 -21.147 1.00 96.00 220 ALA A O 1
ATOM 1726 N N . HIS A 1 221 ? 0.551 16.811 -20.688 1.00 95.44 221 HIS A N 1
ATOM 1727 C CA . HIS A 1 221 ? -0.486 17.291 -21.605 1.00 95.44 221 HIS A CA 1
ATOM 1728 C C . HIS A 1 221 ? 0.016 17.512 -23.047 1.00 95.44 221 HIS A C 1
ATOM 1730 O O . HIS A 1 221 ? -0.497 18.371 -23.773 1.00 95.44 221 HIS A O 1
ATOM 1736 N N . ILE A 1 222 ? 0.998 16.717 -23.484 1.00 96.00 222 ILE A N 1
ATOM 1737 C CA . ILE A 1 222 ? 1.549 16.783 -24.838 1.00 96.00 222 ILE A CA 1
ATOM 1738 C C . ILE A 1 222 ? 0.529 16.171 -25.819 1.00 96.00 222 ILE A C 1
ATOM 1740 O O . ILE A 1 222 ? 0.167 14.997 -25.686 1.00 96.00 222 ILE A O 1
ATOM 1744 N N . PRO A 1 223 ? 0.046 16.918 -26.832 1.00 95.06 223 PRO A N 1
ATOM 1745 C CA . PRO A 1 223 ? -0.956 16.408 -27.762 1.00 95.06 223 PRO A CA 1
ATOM 1746 C C . PRO A 1 223 ? -0.496 15.145 -28.503 1.00 95.06 223 PRO A C 1
ATOM 1748 O O . PRO A 1 223 ? 0.500 15.160 -29.222 1.00 95.06 223 PRO A O 1
ATOM 1751 N N . GLY A 1 224 ? -1.268 14.063 -28.375 1.00 93.56 224 GLY A N 1
ATOM 1752 C CA . GLY A 1 224 ? -0.980 12.780 -29.026 1.00 93.56 224 GLY A CA 1
ATOM 1753 C C . GLY A 1 224 ? -0.020 11.868 -28.256 1.00 93.56 224 GLY A C 1
ATOM 1754 O O . GLY A 1 224 ? 0.244 10.761 -28.725 1.00 93.56 224 GLY A O 1
ATOM 1755 N N . CYS A 1 225 ? 0.454 12.291 -27.083 1.00 94.75 225 CYS A N 1
ATOM 1756 C CA . CYS A 1 225 ? 1.253 11.469 -26.181 1.00 94.75 225 CYS A CA 1
ATOM 1757 C C . CYS A 1 225 ? 0.386 10.810 -25.105 1.00 94.75 225 CYS A C 1
ATOM 1759 O O . CYS A 1 225 ? -0.515 11.460 -24.571 1.00 94.75 225 CYS A O 1
ATOM 1761 N N . PRO A 1 226 ? 0.654 9.543 -24.747 1.00 95.12 226 PRO A N 1
ATOM 1762 C CA . PRO A 1 226 ? 0.145 8.968 -23.510 1.00 95.12 226 PRO A CA 1
ATOM 1763 C C . PRO A 1 226 ? 0.627 9.776 -22.302 1.00 95.12 226 PRO A C 1
ATOM 1765 O O . PRO A 1 226 ? 1.807 10.101 -22.214 1.00 95.12 226 PRO A O 1
ATOM 1768 N N . ASP A 1 227 ? -0.263 10.028 -21.347 1.00 96.94 227 ASP A N 1
ATOM 1769 C CA . ASP A 1 227 ? 0.047 10.735 -20.104 1.00 96.94 227 ASP A CA 1
ATOM 1770 C C . ASP A 1 227 ? -0.131 9.777 -18.922 1.00 96.94 227 ASP A C 1
ATOM 1772 O O . ASP A 1 227 ? -1.162 9.113 -18.789 1.00 96.94 227 ASP A O 1
ATOM 1776 N N . LEU A 1 228 ? 0.896 9.659 -18.083 1.00 97.38 228 LEU A N 1
ATOM 1777 C CA . LEU A 1 228 ? 0.936 8.728 -16.962 1.00 97.38 228 LEU A CA 1
ATOM 1778 C C . LEU A 1 228 ? -0.209 8.995 -15.980 1.00 97.38 228 LEU A C 1
ATOM 1780 O O . LEU A 1 228 ? -0.697 8.053 -15.358 1.00 97.38 228 LEU A O 1
ATOM 1784 N N . SER A 1 229 ? -0.687 10.240 -15.871 1.00 97.06 229 SER A N 1
ATOM 1785 C CA . SER A 1 229 ? -1.826 10.580 -15.009 1.00 97.06 229 SER A CA 1
ATOM 1786 C C . SER A 1 229 ? -3.138 9.902 -15.434 1.00 97.06 229 SER A C 1
ATOM 1788 O O . SER A 1 229 ? -3.984 9.632 -14.576 1.00 97.06 229 SER A O 1
ATOM 1790 N N . ASP A 1 230 ? -3.256 9.531 -16.713 1.00 96.62 230 ASP A N 1
ATOM 1791 C CA . ASP A 1 230 ? -4.371 8.771 -17.288 1.00 96.62 230 ASP A CA 1
ATOM 1792 C C . ASP A 1 230 ? -4.095 7.255 -17.342 1.00 96.62 230 ASP A C 1
ATOM 1794 O O . ASP A 1 230 ? -4.930 6.476 -17.817 1.00 96.62 230 ASP A O 1
ATOM 1798 N N . SER A 1 231 ? -2.922 6.809 -16.873 1.00 96.69 231 SER A N 1
ATOM 1799 C CA . SER A 1 231 ? -2.514 5.409 -16.965 1.00 96.69 231 SER A CA 1
ATOM 1800 C C . SER A 1 231 ? -3.499 4.505 -16.231 1.00 96.69 231 SER A C 1
ATOM 1802 O O . SER A 1 231 ? -3.786 4.712 -15.045 1.00 96.69 231 SER A O 1
ATOM 1804 N N . PRO A 1 232 ? -3.949 3.410 -16.870 1.00 96.38 232 PRO A N 1
ATOM 1805 C CA . PRO A 1 232 ? -4.822 2.465 -16.220 1.00 96.38 232 PRO A CA 1
ATOM 1806 C C . PRO A 1 232 ? -4.079 1.661 -15.163 1.00 96.38 232 PRO A C 1
ATOM 1808 O O . PRO A 1 232 ? -4.731 0.834 -14.565 1.00 96.38 232 PRO A O 1
ATOM 1811 N N . TYR A 1 233 ? -2.777 1.843 -14.921 1.00 96.81 233 TYR A N 1
ATOM 1812 C CA . TYR A 1 233 ? -2.050 1.228 -13.804 1.00 96.81 233 TYR A CA 1
ATOM 1813 C C . TYR A 1 233 ? -1.971 2.134 -12.574 1.00 96.81 233 TYR A C 1
ATOM 1815 O O . TYR A 1 233 ? -1.479 1.692 -11.539 1.00 96.81 233 TYR A O 1
ATOM 1823 N N . LEU A 1 234 ? -2.477 3.369 -12.656 1.00 96.75 234 LEU A N 1
ATOM 1824 C CA . LEU A 1 234 ? -2.672 4.228 -11.495 1.00 96.75 234 LEU A CA 1
ATOM 1825 C C . LEU A 1 234 ? -4.112 4.132 -10.994 1.00 96.75 234 LEU A C 1
ATOM 1827 O O . LEU A 1 234 ? -5.056 3.923 -11.761 1.00 96.75 234 LEU A O 1
ATOM 1831 N N . THR A 1 235 ? -4.291 4.284 -9.687 1.00 95.00 235 THR A N 1
ATOM 1832 C CA . THR A 1 235 ? -5.601 4.306 -9.039 1.00 95.00 235 THR A CA 1
ATOM 1833 C C . THR A 1 235 ? -5.702 5.480 -8.074 1.00 95.00 235 THR A C 1
ATOM 1835 O O . THR A 1 235 ? -4.702 5.815 -7.434 1.00 95.00 235 THR A O 1
ATOM 1838 N N . PRO A 1 236 ? -6.889 6.100 -7.927 1.00 93.56 236 PRO A N 1
ATOM 1839 C CA . PRO A 1 236 ? -7.122 7.035 -6.844 1.00 93.56 236 PRO A CA 1
ATOM 1840 C C . PRO A 1 236 ? -6.841 6.374 -5.494 1.00 93.56 236 PRO A C 1
ATOM 1842 O O . PRO A 1 236 ? -7.232 5.228 -5.269 1.00 93.56 236 PRO A O 1
ATOM 1845 N N . MET A 1 237 ? -6.202 7.109 -4.595 1.00 92.12 237 MET A N 1
ATOM 1846 C CA . MET A 1 237 ? -6.004 6.721 -3.206 1.00 92.12 237 MET A CA 1
ATOM 1847 C C . MET A 1 237 ? -6.401 7.873 -2.293 1.00 92.12 237 MET A C 1
ATOM 1849 O O . MET A 1 237 ? -6.345 9.047 -2.664 1.00 92.12 237 MET A O 1
ATOM 1853 N N . VAL A 1 238 ? -6.801 7.524 -1.077 1.00 90.25 238 VAL A N 1
ATOM 1854 C CA . VAL A 1 238 ? -7.237 8.475 -0.059 1.00 90.25 238 VAL A CA 1
ATOM 1855 C C . VAL A 1 238 ? -6.412 8.293 1.205 1.00 90.25 238 VAL A C 1
ATOM 1857 O O . VAL A 1 238 ? -6.147 7.164 1.617 1.00 90.25 238 VAL A O 1
ATOM 1860 N N . SER A 1 239 ? -6.006 9.402 1.825 1.00 90.69 239 SER A N 1
ATOM 1861 C CA . SER A 1 239 ? -5.410 9.371 3.163 1.00 90.69 239 SER A CA 1
ATOM 1862 C C . SER A 1 239 ? -6.519 9.184 4.187 1.00 90.69 239 SER A C 1
ATOM 1864 O O . SER A 1 239 ? -7.483 9.954 4.214 1.00 90.69 239 SER A O 1
ATOM 1866 N N . VAL A 1 240 ? -6.386 8.163 5.022 1.00 93.19 240 VAL A N 1
ATOM 1867 C CA . VAL A 1 240 ? -7.313 7.866 6.108 1.00 93.19 240 VAL A CA 1
ATOM 1868 C C . VAL A 1 240 ? -6.582 8.048 7.422 1.00 93.19 240 VAL A C 1
ATOM 1870 O O . VAL A 1 240 ? -5.705 7.260 7.774 1.00 93.19 240 VAL A O 1
ATOM 1873 N N . ASP A 1 241 ? -6.976 9.086 8.150 1.00 94.69 241 ASP A N 1
ATOM 1874 C CA . ASP A 1 241 ? -6.436 9.407 9.465 1.00 94.69 241 ASP A CA 1
ATOM 1875 C C . ASP A 1 241 ? -7.390 8.913 10.551 1.00 94.69 241 ASP A C 1
ATOM 1877 O O . ASP A 1 241 ? -8.403 9.548 10.854 1.00 94.69 241 ASP A O 1
ATOM 1881 N N . VAL A 1 242 ? -7.069 7.787 11.184 1.00 95.31 242 VAL A N 1
ATOM 1882 C CA . VAL A 1 242 ? -7.718 7.437 12.448 1.00 95.31 242 VAL A CA 1
ATOM 1883 C C . VAL A 1 242 ? -7.086 8.283 13.539 1.00 95.31 242 VAL A C 1
ATOM 1885 O O . VAL A 1 242 ? -5.869 8.288 13.714 1.00 95.31 242 VAL A O 1
ATOM 1888 N N . THR A 1 243 ? -7.922 9.016 14.262 1.00 93.81 243 THR A N 1
ATOM 1889 C CA . THR A 1 243 ? -7.521 9.902 15.355 1.00 93.81 243 THR A CA 1
ATOM 1890 C C . THR A 1 243 ? -8.090 9.408 16.675 1.00 93.81 243 THR A C 1
ATOM 1892 O O . THR A 1 243 ? -9.127 8.738 16.713 1.00 93.81 243 THR A O 1
ATOM 1895 N N . ALA A 1 244 ? -7.422 9.767 17.772 1.00 88.00 244 ALA A N 1
ATOM 1896 C CA . ALA A 1 244 ? -7.860 9.389 19.105 1.00 88.00 244 ALA A CA 1
ATOM 1897 C C . ALA A 1 244 ? -9.297 9.876 19.377 1.00 88.00 244 ALA A C 1
ATOM 1899 O O . ALA A 1 244 ? -9.569 11.077 19.395 1.00 88.00 244 ALA A O 1
ATOM 1900 N N . GLY A 1 245 ? -10.208 8.928 19.600 1.00 87.56 245 GLY A N 1
ATOM 1901 C CA . GLY A 1 245 ? -11.532 9.185 20.167 1.00 87.56 245 GLY A CA 1
ATOM 1902 C C . GLY A 1 245 ? -11.548 9.020 21.689 1.00 87.56 245 GLY A C 1
ATOM 1903 O O . GLY A 1 245 ? -10.505 9.027 22.348 1.00 87.56 245 GLY A O 1
ATOM 1904 N N . SER A 1 246 ? -12.740 8.865 22.267 1.00 91.12 246 SER A N 1
ATOM 1905 C CA . SER A 1 246 ? -12.915 8.547 23.692 1.00 91.12 246 SER A CA 1
ATOM 1906 C C . SER A 1 246 ? -12.906 7.043 23.978 1.00 91.12 246 SER A C 1
ATOM 1908 O O . SER A 1 246 ? -13.227 6.236 23.111 1.00 91.12 246 SER A O 1
ATOM 1910 N N . GLY A 1 247 ? -12.614 6.666 25.226 1.00 89.81 247 GLY A N 1
ATOM 1911 C CA . GLY A 1 247 ? -12.657 5.271 25.678 1.00 89.81 247 GLY A CA 1
ATOM 1912 C C . GLY A 1 247 ? -11.579 4.392 25.036 1.00 89.81 247 GLY A C 1
ATOM 1913 O O . GLY A 1 247 ? -10.597 4.889 24.488 1.00 89.81 247 GLY A O 1
ATOM 1914 N N . SER A 1 248 ? -11.726 3.072 25.159 1.00 89.56 248 SER A N 1
ATOM 1915 C CA . SER A 1 248 ? -10.798 2.103 24.563 1.00 89.56 248 SER A CA 1
ATOM 1916 C C . SER A 1 248 ? -11.488 1.226 23.521 1.00 89.56 248 SER A C 1
ATOM 1918 O O . SER A 1 248 ? -12.629 0.794 23.691 1.00 89.56 248 SER A O 1
ATOM 1920 N N . GLY A 1 249 ? -10.768 0.937 22.444 1.00 91.75 249 GLY A N 1
ATOM 1921 C CA . GLY A 1 249 ? -11.219 0.099 21.342 1.00 91.75 249 GLY A CA 1
ATOM 1922 C C . GLY A 1 249 ? -10.168 0.041 20.246 1.00 91.75 249 GLY A C 1
ATOM 1923 O O . GLY A 1 249 ? -9.057 0.540 20.421 1.00 91.75 249 GLY A O 1
ATOM 1924 N N . THR A 1 250 ? -10.513 -0.594 19.136 1.00 93.81 250 THR A N 1
ATOM 1925 C CA . THR A 1 250 ? -9.684 -0.665 17.932 1.00 93.81 250 THR A CA 1
ATOM 1926 C C . THR A 1 250 ? -10.493 -0.259 16.714 1.00 93.81 250 THR A C 1
ATOM 1928 O O . THR A 1 250 ? -11.704 -0.479 16.655 1.00 93.81 250 THR A O 1
ATOM 1931 N N . VAL A 1 251 ? -9.821 0.344 15.738 1.00 95.25 251 VAL A N 1
ATOM 1932 C CA . VAL A 1 251 ? -10.381 0.632 14.418 1.00 95.25 251 VAL A CA 1
ATOM 1933 C C . VAL A 1 251 ? -9.620 -0.190 13.394 1.00 95.25 251 VAL A C 1
ATOM 1935 O O . VAL A 1 251 ? -8.389 -0.205 13.414 1.00 95.25 251 VAL A O 1
ATOM 1938 N N . VAL A 1 252 ? -10.362 -0.857 12.514 1.00 94.06 252 VAL A N 1
ATOM 1939 C CA . VAL A 1 252 ? -9.828 -1.570 11.349 1.00 94.06 252 VAL A CA 1
ATOM 1940 C C . VAL A 1 252 ? -10.466 -1.048 10.064 1.00 94.06 252 VAL A C 1
ATOM 1942 O O . VAL A 1 252 ? -11.599 -0.561 10.112 1.00 94.06 252 VAL A O 1
ATOM 1945 N N . SER A 1 253 ? -9.761 -1.145 8.937 1.00 93.50 253 SER A N 1
ATOM 1946 C CA . SER A 1 253 ? -10.288 -0.792 7.612 1.00 93.50 253 SER A CA 1
ATOM 1947 C C . SER A 1 253 ? -10.481 -1.995 6.693 1.00 93.50 253 SER A C 1
ATOM 1949 O O . SER A 1 253 ? -9.798 -3.007 6.824 1.00 93.50 253 SER A O 1
ATOM 1951 N N . ASP A 1 254 ? -11.375 -1.819 5.726 1.00 90.94 254 ASP A N 1
ATOM 1952 C CA . ASP A 1 254 ? -11.465 -2.581 4.483 1.00 90.94 254 ASP A CA 1
ATOM 1953 C C . ASP A 1 254 ? -11.468 -1.582 3.302 1.00 90.94 254 ASP A C 1
ATOM 1955 O O . ASP A 1 254 ? -12.363 -0.728 3.273 1.00 90.94 254 ASP A O 1
ATOM 1959 N N . PRO A 1 255 ? -10.484 -1.591 2.379 1.00 89.12 255 PRO A N 1
ATOM 1960 C CA . PRO A 1 255 ? -9.330 -2.497 2.311 1.00 89.12 255 PRO A CA 1
ATOM 1961 C C . PRO A 1 255 ? -8.415 -2.440 3.542 1.00 89.12 255 PRO A C 1
ATOM 1963 O O . PRO A 1 255 ? -8.381 -1.436 4.264 1.00 89.12 255 PRO A O 1
ATOM 1966 N N . ALA A 1 256 ? -7.683 -3.527 3.795 1.00 85.75 256 ALA A N 1
ATOM 1967 C CA . ALA A 1 256 ? -6.787 -3.640 4.942 1.00 85.75 256 ALA A CA 1
ATOM 1968 C C . ALA A 1 256 ? -5.657 -2.592 4.895 1.00 85.75 256 ALA A C 1
ATOM 1970 O O . ALA A 1 256 ? -5.106 -2.289 3.844 1.00 85.75 256 ALA A O 1
ATOM 1971 N N . GLY A 1 257 ? -5.307 -2.035 6.057 1.00 83.44 257 GLY A N 1
ATOM 1972 C CA . GLY A 1 257 ? -4.175 -1.108 6.210 1.00 83.44 257 GLY A CA 1
ATOM 1973 C C . GLY A 1 257 ? -4.285 -0.187 7.426 1.00 83.44 257 GLY A C 1
ATOM 1974 O O . GLY A 1 257 ? -3.279 0.295 7.939 1.00 83.44 257 GLY A O 1
ATOM 1975 N N . ILE A 1 258 ? -5.492 -0.013 7.967 1.00 90.06 258 ILE A N 1
ATOM 1976 C CA . ILE A 1 258 ? -5.724 0.528 9.309 1.00 90.06 258 ILE A CA 1
ATOM 1977 C C . ILE A 1 258 ? -5.990 -0.637 10.260 1.00 90.06 258 ILE A C 1
ATOM 1979 O O . ILE A 1 258 ? -6.883 -1.450 10.030 1.00 90.06 258 ILE A O 1
ATOM 1983 N N . SER A 1 259 ? -5.229 -0.696 11.351 1.00 91.75 259 SER A N 1
ATOM 1984 C CA . SER A 1 259 ? -5.487 -1.567 12.501 1.00 91.75 259 SER A CA 1
ATOM 1985 C C . SER A 1 259 ? -4.807 -0.978 13.734 1.00 91.75 259 SER A C 1
ATOM 1987 O O . SER A 1 259 ? -3.705 -1.381 14.110 1.00 91.75 259 SER A O 1
ATOM 1989 N N . CYS A 1 260 ? -5.432 0.023 14.353 1.00 89.50 260 CYS A N 1
ATOM 1990 C CA . CYS A 1 260 ? -4.836 0.724 15.489 1.00 89.50 260 CYS A CA 1
ATOM 1991 C C . CYS A 1 260 ? -5.853 1.047 16.595 1.00 89.50 260 CYS A C 1
ATOM 1993 O O . CYS A 1 260 ? -7.049 1.185 16.330 1.00 89.50 260 CYS A O 1
ATOM 1995 N N . PRO A 1 261 ? -5.395 1.163 17.857 1.00 84.69 261 PRO A N 1
ATOM 1996 C CA . PRO A 1 261 ? -6.274 1.456 18.986 1.00 84.69 261 PRO A CA 1
ATOM 1997 C C . PRO A 1 261 ? -6.634 2.939 19.133 1.00 84.69 261 PRO A C 1
ATOM 1999 O O . PRO A 1 261 ? -7.618 3.255 19.794 1.00 84.69 261 PRO A O 1
ATOM 2002 N N . GLN A 1 262 ? -5.835 3.859 18.578 1.00 75.88 262 GLN A N 1
ATOM 2003 C CA . GLN A 1 262 ? -6.060 5.299 18.758 1.00 75.88 262 GLN A CA 1
ATOM 2004 C C . GLN A 1 262 ? -5.717 6.122 17.525 1.00 75.88 262 GLN A C 1
ATOM 2006 O O . GLN A 1 262 ? -6.611 6.748 16.970 1.00 75.88 262 GLN A O 1
ATOM 2011 N N . THR A 1 263 ? -4.449 6.133 17.109 1.00 87.62 263 THR A N 1
ATOM 2012 C CA . THR A 1 263 ? -4.006 6.995 16.013 1.00 87.62 263 THR A CA 1
ATOM 2013 C C . THR A 1 263 ? -3.159 6.220 15.027 1.00 87.62 263 THR A C 1
ATOM 2015 O O . THR A 1 263 ? -2.143 5.633 15.402 1.00 87.62 263 THR A O 1
ATOM 2018 N N . CYS A 1 264 ? -3.570 6.237 13.769 1.00 90.12 264 CYS A N 1
ATOM 2019 C CA . CYS A 1 264 ? -2.776 5.755 12.655 1.00 90.12 264 CYS A CA 1
ATOM 2020 C C . CYS A 1 264 ? -3.261 6.407 11.365 1.00 90.12 264 CYS A C 1
ATOM 2022 O O . CYS A 1 264 ? -4.433 6.752 11.229 1.00 90.12 264 CYS A O 1
ATOM 2024 N N . THR A 1 265 ? -2.341 6.540 10.423 1.00 89.69 265 THR A N 1
ATOM 2025 C CA . THR A 1 265 ? -2.616 7.041 9.081 1.00 89.69 265 THR A CA 1
ATOM 2026 C C . THR A 1 265 ? -2.241 5.952 8.096 1.00 89.69 265 THR A C 1
ATOM 2028 O O . THR A 1 265 ? -1.162 5.367 8.218 1.00 89.69 265 THR A O 1
ATOM 2031 N N . ALA A 1 266 ? -3.106 5.704 7.122 1.00 87.81 266 ALA A N 1
ATOM 2032 C CA . ALA A 1 266 ? -2.814 4.848 5.983 1.00 87.81 266 ALA A CA 1
ATOM 2033 C C . ALA A 1 266 ? -3.377 5.479 4.712 1.00 87.81 266 ALA A C 1
ATOM 2035 O O . ALA A 1 266 ? -4.348 6.235 4.762 1.00 87.81 266 ALA A O 1
ATOM 2036 N N . PHE A 1 267 ? -2.787 5.137 3.574 1.00 87.12 267 PHE A N 1
ATOM 2037 C CA . PHE A 1 267 ? -3.338 5.482 2.274 1.00 87.12 267 PHE A CA 1
ATOM 2038 C C . PHE A 1 267 ? -3.941 4.236 1.651 1.00 87.12 267 PHE A C 1
ATOM 2040 O O . PHE A 1 267 ? -3.295 3.193 1.593 1.00 87.12 267 PHE A O 1
ATOM 2047 N N . LEU A 1 268 ? -5.191 4.342 1.218 1.00 88.50 268 LEU A N 1
ATOM 2048 C CA . LEU A 1 268 ? -5.992 3.198 0.801 1.00 88.50 268 LEU A CA 1
ATOM 2049 C C . LEU A 1 268 ? -6.755 3.527 -0.478 1.00 88.50 268 LEU A C 1
ATOM 2051 O O . LEU A 1 268 ? -7.114 4.681 -0.724 1.00 88.50 268 LEU A O 1
ATOM 2055 N N . THR A 1 269 ? -7.030 2.505 -1.281 1.00 89.12 269 THR A N 1
ATOM 2056 C CA . THR A 1 269 ? -7.916 2.635 -2.440 1.00 89.12 269 THR A CA 1
ATOM 2057 C C . THR A 1 269 ? -9.360 2.791 -1.943 1.00 89.12 269 THR A C 1
ATOM 2059 O O . THR A 1 269 ? -9.830 1.936 -1.190 1.00 89.12 269 THR A O 1
ATOM 2062 N N . PRO A 1 270 ? -10.081 3.864 -2.315 1.00 90.94 270 PRO A N 1
ATOM 2063 C CA . PRO A 1 270 ? -11.473 4.041 -1.922 1.00 90.94 270 PRO A CA 1
ATOM 2064 C C . PRO A 1 270 ? -12.408 3.089 -2.700 1.00 90.94 270 PRO A C 1
ATOM 2066 O O . PRO A 1 270 ? -12.091 2.709 -3.830 1.00 90.94 270 PRO A O 1
ATOM 2069 N N . PRO A 1 271 ? -13.598 2.764 -2.158 1.00 93.31 271 PRO A N 1
ATOM 2070 C CA . PRO A 1 271 ? -14.127 3.220 -0.872 1.00 93.31 271 PRO A CA 1
ATOM 2071 C C . PRO A 1 271 ? -13.482 2.494 0.316 1.00 93.31 271 PRO A C 1
ATOM 2073 O O . PRO A 1 271 ? -13.317 1.281 0.289 1.00 93.31 271 PRO A O 1
ATOM 2076 N N . VAL A 1 272 ? -13.180 3.233 1.386 1.00 94.19 272 VAL A N 1
ATOM 2077 C CA . VAL A 1 272 ? -12.642 2.667 2.631 1.00 94.19 272 VAL A CA 1
ATOM 2078 C C . VAL A 1 272 ? -13.751 2.547 3.659 1.00 94.19 272 VAL A C 1
ATOM 2080 O O . VAL A 1 272 ? -14.379 3.542 4.012 1.00 94.19 272 VAL A O 1
ATOM 2083 N N . THR A 1 273 ? -13.962 1.351 4.188 1.00 95.44 273 THR A N 1
ATOM 2084 C CA . THR A 1 273 ? -14.898 1.088 5.278 1.00 95.44 273 THR A CA 1
ATOM 2085 C C . THR A 1 273 ? -14.149 0.894 6.589 1.00 95.44 273 THR A C 1
ATOM 2087 O O . THR A 1 273 ? -13.345 -0.021 6.719 1.00 95.44 273 THR A O 1
ATOM 2090 N N . LEU A 1 274 ? -14.435 1.733 7.583 1.00 95.94 274 LEU A N 1
ATOM 2091 C CA . LEU A 1 274 ? -13.893 1.631 8.933 1.00 95.94 274 LEU A CA 1
ATOM 2092 C C . LEU A 1 274 ? -14.881 0.936 9.869 1.00 95.94 274 LEU A C 1
ATOM 2094 O O . LEU A 1 274 ? -16.066 1.280 9.937 1.00 95.94 274 LEU A O 1
ATOM 2098 N N . THR A 1 275 ? -14.354 -0.009 10.643 1.00 94.56 275 THR A N 1
ATOM 2099 C CA . THR A 1 275 ? -15.086 -0.753 11.668 1.00 94.56 275 THR A CA 1
ATOM 2100 C C . THR A 1 275 ? -14.439 -0.525 13.028 1.00 94.56 275 THR A C 1
ATOM 2102 O O . THR A 1 275 ? -13.246 -0.765 13.208 1.00 94.56 275 THR A O 1
ATOM 2105 N N . ALA A 1 276 ? -15.233 -0.069 13.996 1.00 94.62 276 ALA A N 1
ATOM 2106 C CA . ALA A 1 276 ? -14.809 0.129 15.377 1.00 94.62 276 ALA A CA 1
ATOM 2107 C C . ALA A 1 276 ? -15.196 -1.083 16.235 1.00 94.62 276 ALA A C 1
ATOM 2109 O O . ALA A 1 276 ? -16.370 -1.446 16.318 1.00 94.62 276 ALA A O 1
ATOM 2110 N N . THR A 1 277 ? -14.222 -1.671 16.926 1.00 93.62 277 THR A N 1
ATOM 2111 C CA . THR A 1 277 ? -14.434 -2.750 17.897 1.00 93.62 277 THR A CA 1
ATOM 2112 C C . THR A 1 277 ? -14.185 -2.216 19.308 1.00 93.62 277 THR A C 1
ATOM 2114 O O . THR A 1 277 ? -13.069 -1.789 19.606 1.00 93.62 277 THR A O 1
ATOM 2117 N N . PRO A 1 278 ? -15.192 -2.208 20.201 1.00 91.19 278 PRO A N 1
ATOM 2118 C CA . PRO A 1 278 ? -15.005 -1.755 21.575 1.00 91.19 278 PRO A CA 1
ATOM 2119 C C . PRO A 1 278 ? -14.009 -2.621 22.343 1.00 91.19 278 PRO A C 1
ATOM 2121 O O . PRO A 1 278 ? -14.004 -3.845 22.215 1.00 91.19 278 PRO A O 1
ATOM 2124 N N . GLY A 1 279 ? -13.209 -1.988 23.199 1.00 86.38 279 GLY A N 1
ATOM 2125 C CA . GLY A 1 279 ? -12.407 -2.692 24.191 1.00 86.38 279 GLY A CA 1
ATOM 2126 C C . GLY A 1 279 ? -13.279 -3.355 25.263 1.00 86.38 279 GLY A C 1
ATOM 2127 O O . GLY A 1 279 ? -14.482 -3.104 25.375 1.00 86.38 279 GLY A O 1
ATOM 2128 N N . ALA A 1 280 ? -12.667 -4.193 26.102 1.00 80.31 280 ALA A N 1
ATOM 2129 C CA . ALA A 1 280 ? -13.373 -4.856 27.197 1.00 80.31 280 ALA A CA 1
ATOM 2130 C C . ALA A 1 280 ? -14.096 -3.841 28.111 1.00 80.31 280 ALA A C 1
ATOM 2132 O O . ALA A 1 280 ? -13.500 -2.878 28.597 1.00 80.31 280 ALA A O 1
ATOM 2133 N N . GLY A 1 281 ? -15.395 -4.059 28.345 1.00 76.19 281 GLY A N 1
ATOM 2134 C CA . GLY A 1 281 ? -16.234 -3.184 29.172 1.00 76.19 281 GLY A CA 1
ATOM 2135 C C . GLY A 1 281 ? -16.634 -1.850 28.525 1.00 76.19 281 GLY A C 1
ATOM 2136 O O . GLY A 1 281 ? -17.222 -1.011 29.212 1.00 76.19 281 GLY A O 1
ATOM 2137 N N . GLN A 1 282 ? -16.346 -1.648 27.237 1.00 86.12 282 GLN A N 1
ATOM 2138 C CA . GLN A 1 282 ? -16.718 -0.459 26.468 1.00 86.12 282 GLN A CA 1
ATOM 2139 C C . GLN A 1 282 ? -17.834 -0.776 25.462 1.00 86.12 282 GLN A C 1
ATOM 2141 O O . GLN A 1 282 ? -18.040 -1.924 25.067 1.00 86.12 282 GLN A O 1
ATOM 2146 N N . ARG A 1 283 ? -18.557 0.255 25.024 1.00 89.88 283 ARG A N 1
ATOM 2147 C CA . ARG A 1 283 ? -19.442 0.220 23.851 1.00 89.88 283 ARG A CA 1
ATOM 2148 C C . ARG A 1 283 ? -19.019 1.304 22.879 1.00 89.88 283 ARG A C 1
ATOM 2150 O O . ARG A 1 283 ? -18.630 2.387 23.305 1.00 89.88 283 ARG A O 1
ATOM 2157 N N . PHE A 1 284 ? -19.172 1.035 21.592 1.00 93.62 284 PHE A N 1
ATOM 2158 C CA . PHE A 1 284 ? -19.026 2.051 20.562 1.00 93.62 284 PHE A CA 1
ATOM 2159 C C . PHE A 1 284 ? -20.215 3.016 20.630 1.00 93.62 284 PHE A C 1
ATOM 2161 O O . PHE A 1 284 ? -21.368 2.581 20.715 1.00 93.62 284 PHE A O 1
ATOM 2168 N N . THR A 1 285 ? -19.942 4.317 20.652 1.00 94.00 285 THR A N 1
ATOM 2169 C CA . THR A 1 285 ? -20.964 5.369 20.765 1.00 94.00 285 THR A CA 1
ATOM 2170 C C . THR A 1 285 ? -21.152 6.141 19.473 1.00 94.00 285 THR A C 1
ATOM 2172 O O . THR A 1 285 ? -22.250 6.642 19.231 1.00 94.00 285 THR A O 1
ATOM 2175 N N . GLY A 1 286 ? -20.131 6.175 18.622 1.00 96.25 286 GLY A N 1
ATOM 2176 C CA . GLY A 1 286 ? -20.227 6.725 17.282 1.00 96.25 286 GLY A CA 1
ATOM 2177 C C . GLY A 1 286 ? -18.908 7.263 16.753 1.00 96.25 286 GLY A C 1
ATOM 2178 O O . GLY A 1 286 ? -17.910 7.380 17.468 1.00 96.25 286 GLY A O 1
ATOM 2179 N N . TRP A 1 287 ? -18.929 7.605 15.474 1.00 97.00 287 TRP A N 1
ATOM 2180 C CA . TRP A 1 287 ? -17.821 8.225 14.770 1.00 97.00 287 TRP A CA 1
ATOM 2181 C C . TRP A 1 287 ? -17.827 9.747 14.929 1.00 97.00 287 TRP A C 1
ATOM 2183 O O . TRP A 1 287 ? -18.886 10.364 15.070 1.00 97.00 287 TRP A O 1
ATOM 2193 N N . GLY A 1 288 ? -16.640 10.341 14.861 1.00 95.06 288 GLY A N 1
ATOM 2194 C CA . GLY A 1 288 ? -16.421 11.761 14.597 1.00 95.06 288 GLY A CA 1
ATOM 2195 C C . GLY A 1 288 ? -15.514 11.986 13.382 1.00 95.06 288 GLY A C 1
ATOM 2196 O O . GLY A 1 288 ? -15.070 11.035 12.735 1.00 95.06 288 GLY A O 1
ATOM 2197 N N . GLY A 1 289 ? -15.222 13.257 13.090 1.00 93.81 289 GLY A N 1
ATOM 2198 C CA . GLY A 1 289 ? -14.420 13.672 11.935 1.00 93.81 289 GLY A CA 1
ATOM 2199 C C . GLY A 1 289 ? -15.240 13.705 10.643 1.00 93.81 289 GLY A C 1
ATOM 2200 O O . GLY A 1 289 ? -16.344 14.244 10.610 1.00 93.81 289 GLY A O 1
ATOM 2201 N N . SER A 1 290 ? -14.701 13.116 9.579 1.00 95.06 290 SER A N 1
ATOM 2202 C CA . SER A 1 290 ? -15.354 12.900 8.283 1.00 95.06 290 SER A CA 1
ATOM 2203 C C . SER A 1 290 ? -16.509 11.891 8.346 1.00 95.06 290 SER A C 1
ATOM 2205 O O . SER A 1 290 ? -17.277 11.786 7.392 1.00 95.06 290 SER A O 1
ATOM 2207 N N . CYS A 1 291 ? -16.656 11.172 9.462 1.00 93.88 291 CYS A N 1
ATOM 2208 C CA . CYS A 1 291 ? -17.764 10.261 9.736 1.00 93.88 291 CYS A CA 1
ATOM 2209 C C . CYS A 1 291 ? -18.628 10.758 10.902 1.00 93.88 291 CYS A C 1
ATOM 2211 O O . CYS A 1 291 ? -18.186 11.536 11.746 1.00 93.88 291 CYS A O 1
ATOM 2213 N N . SER A 1 292 ? -19.883 10.300 10.959 1.00 92.31 292 SER A N 1
ATOM 2214 C CA . SER A 1 292 ? -20.813 10.641 12.041 1.00 92.31 292 SER A CA 1
ATOM 2215 C C . SER A 1 292 ? -21.807 9.514 12.326 1.00 92.31 292 SER A C 1
ATOM 2217 O O . SER A 1 292 ? -22.059 8.654 11.482 1.00 92.31 292 SER A O 1
ATOM 2219 N N . GLY A 1 293 ? -22.381 9.523 13.531 1.00 91.31 293 GLY A N 1
ATOM 2220 C CA . GLY A 1 293 ? -23.344 8.512 13.972 1.00 91.31 293 GLY A CA 1
ATOM 2221 C C . GLY A 1 293 ? -22.694 7.180 14.361 1.00 91.31 293 GLY A C 1
ATOM 2222 O O . GLY A 1 293 ? -21.476 7.057 14.424 1.00 91.31 293 GLY A O 1
ATOM 2223 N N . SER A 1 294 ? -23.517 6.176 14.665 1.00 90.94 294 SER A N 1
ATOM 2224 C CA . SER A 1 294 ? -23.080 4.861 15.166 1.00 90.94 294 SER A CA 1
ATOM 2225 C C . SER A 1 294 ? -23.087 3.743 14.116 1.00 90.94 294 SER A C 1
ATOM 2227 O O . SER A 1 294 ? -22.877 2.583 14.464 1.00 90.94 294 SER A O 1
ATOM 2229 N N . GLY A 1 295 ? -23.369 4.073 12.852 1.00 89.25 295 GLY A N 1
ATOM 2230 C CA . GLY A 1 295 ? -23.311 3.130 11.734 1.00 89.25 295 GLY A CA 1
ATOM 2231 C C . GLY A 1 295 ? -21.884 2.875 11.247 1.00 89.25 295 GLY A C 1
ATOM 2232 O O . GLY A 1 295 ? -20.914 3.313 11.860 1.00 89.25 295 GLY A O 1
ATOM 2233 N N . THR A 1 296 ? -21.754 2.178 10.122 1.00 87.12 296 THR A N 1
ATOM 2234 C CA . THR A 1 296 ? -20.475 2.000 9.424 1.00 87.12 296 THR A CA 1
ATOM 2235 C C . THR A 1 296 ? -19.932 3.345 8.929 1.00 87.12 296 THR A C 1
ATOM 2237 O O . THR A 1 296 ? -20.693 4.168 8.421 1.00 87.12 296 THR A O 1
ATOM 2240 N N . CYS A 1 297 ? -18.624 3.572 9.064 1.00 94.88 297 CYS A N 1
ATOM 2241 C CA . CYS A 1 297 ? -17.952 4.757 8.530 1.00 94.88 297 CYS A CA 1
ATOM 2242 C C . CYS A 1 297 ? -17.335 4.415 7.173 1.00 94.88 297 CYS A C 1
ATOM 2244 O O . CYS A 1 297 ? -16.435 3.586 7.110 1.00 94.88 297 CYS A O 1
ATOM 2246 N N . THR A 1 298 ? -17.816 5.036 6.095 1.00 96.12 298 THR A N 1
ATOM 2247 C CA . THR A 1 298 ? -17.268 4.839 4.746 1.00 96.12 298 THR A CA 1
ATOM 2248 C C . THR A 1 298 ? -16.690 6.144 4.211 1.00 96.12 298 THR A C 1
ATOM 2250 O O . THR A 1 298 ? -17.382 7.161 4.155 1.00 96.12 298 THR A O 1
ATOM 2253 N N . LEU A 1 299 ? -15.426 6.108 3.796 1.00 95.00 299 LEU A N 1
ATOM 2254 C CA . LEU A 1 299 ? -14.677 7.232 3.251 1.00 95.00 299 LEU A CA 1
ATOM 2255 C C . LEU A 1 299 ? -14.412 7.002 1.761 1.00 95.00 299 LEU A C 1
ATOM 2257 O O . LEU A 1 299 ? -13.761 6.038 1.370 1.00 95.00 299 LEU A O 1
ATOM 2261 N N . ASN A 1 300 ? -14.913 7.912 0.927 1.00 94.00 300 ASN A N 1
ATOM 2262 C CA . ASN A 1 300 ? -14.643 7.929 -0.518 1.00 94.00 300 ASN A CA 1
ATOM 2263 C C . ASN A 1 300 ? -13.525 8.910 -0.899 1.00 94.00 300 ASN A C 1
ATOM 2265 O O . ASN A 1 300 ? -13.022 8.869 -2.013 1.00 94.00 300 ASN A O 1
ATOM 2269 N N . ASN A 1 301 ? -13.169 9.807 0.020 1.00 92.50 301 ASN A N 1
ATOM 2270 C CA . ASN A 1 301 ? -12.165 10.851 -0.149 1.00 92.50 301 ASN A CA 1
ATOM 2271 C C . ASN A 1 301 ? -11.244 10.853 1.074 1.00 92.50 301 ASN A C 1
ATOM 2273 O O . ASN A 1 301 ? -11.604 10.290 2.112 1.00 92.50 301 ASN A O 1
ATOM 2277 N N . THR A 1 302 ? -10.100 11.531 0.965 1.00 92.44 302 THR A N 1
ATOM 2278 C CA . THR A 1 302 ? -9.205 11.776 2.101 1.00 92.44 302 THR A CA 1
ATOM 2279 C C . THR A 1 302 ? -9.979 12.372 3.274 1.00 92.44 302 THR A C 1
ATOM 2281 O O . THR A 1 302 ? -10.753 13.318 3.104 1.00 92.44 302 THR A O 1
ATOM 2284 N N . GLY A 1 303 ? -9.781 11.817 4.466 1.00 93.81 303 GLY A N 1
ATOM 2285 C CA . GLY A 1 303 ? -10.539 12.210 5.642 1.00 93.81 303 GLY A CA 1
ATOM 2286 C C . GLY A 1 303 ? -9.988 11.634 6.935 1.00 93.81 303 GLY A C 1
ATOM 2287 O O . GLY A 1 303 ? -9.188 10.701 6.941 1.00 93.81 303 GLY A O 1
ATOM 2288 N N . SER A 1 304 ? -10.459 12.198 8.044 1.00 95.38 304 SER A N 1
ATOM 2289 C CA . SER A 1 304 ? -10.140 11.706 9.381 1.00 95.38 304 SER A CA 1
ATOM 2290 C C . SER A 1 304 ? -11.367 11.080 10.025 1.00 95.38 304 SER A C 1
ATOM 2292 O O . SER A 1 304 ? -12.485 11.546 9.827 1.00 95.38 304 SER A O 1
ATOM 2294 N N . ALA A 1 305 ? -11.178 10.038 10.822 1.00 96.06 305 ALA A N 1
ATOM 2295 C CA . ALA A 1 305 ? -12.237 9.441 11.619 1.00 96.06 305 ALA A CA 1
ATOM 2296 C C . ALA A 1 305 ? -11.763 9.270 13.061 1.00 96.06 305 ALA A C 1
ATOM 2298 O O . ALA A 1 305 ? -10.623 8.885 13.315 1.00 96.06 305 ALA A O 1
ATOM 2299 N N . SER A 1 306 ? -12.645 9.533 14.019 1.00 95.44 306 SER A N 1
ATOM 2300 C CA . SER A 1 306 ? -12.426 9.164 15.419 1.00 95.44 306 SER A CA 1
ATOM 2301 C C . SER A 1 306 ? -13.505 8.186 15.853 1.00 95.44 306 SER A C 1
ATOM 2303 O O . SER A 1 306 ? -14.693 8.437 15.656 1.00 95.44 306 SER A O 1
ATOM 2305 N N . ALA A 1 307 ? -13.106 7.049 16.418 1.00 96.12 307 ALA A N 1
ATOM 2306 C CA . ALA A 1 307 ? -14.041 6.099 17.005 1.00 96.12 307 ALA A CA 1
ATOM 2307 C C . ALA A 1 307 ? -14.217 6.419 18.487 1.00 96.12 307 ALA A C 1
ATOM 2309 O O . ALA A 1 307 ? -13.255 6.351 19.252 1.00 96.12 307 ALA A O 1
ATOM 2310 N N . ASN A 1 308 ? -15.436 6.764 18.895 1.00 95.12 308 ASN A N 1
ATOM 2311 C CA . ASN A 1 308 ? -15.730 7.066 20.287 1.00 95.12 308 ASN A CA 1
ATOM 2312 C C . ASN A 1 308 ? -16.331 5.851 20.977 1.00 95.12 308 ASN A C 1
ATOM 2314 O O . ASN A 1 308 ? -17.243 5.190 20.467 1.00 95.12 308 ASN A O 1
ATOM 2318 N N . PHE A 1 309 ? -15.811 5.581 22.163 1.00 93.25 309 PHE A N 1
ATOM 2319 C CA . PHE A 1 309 ? -16.258 4.522 23.039 1.00 93.25 309 PHE A CA 1
ATOM 2320 C C . PHE A 1 309 ? -16.590 5.100 24.413 1.00 93.25 309 PHE A C 1
ATOM 2322 O O . PHE A 1 309 ? -15.954 6.051 24.875 1.00 93.25 309 PHE A O 1
ATOM 2329 N N . ASP A 1 310 ? -17.572 4.488 25.066 1.00 90.00 310 ASP A N 1
ATOM 2330 C CA . ASP A 1 310 ? -17.924 4.761 26.456 1.00 90.00 310 ASP A CA 1
ATOM 2331 C C . ASP A 1 310 ? -17.868 3.482 27.273 1.00 90.00 310 ASP A C 1
ATOM 2333 O O . ASP A 1 310 ? -18.274 2.411 26.808 1.00 90.00 310 ASP A O 1
ATOM 2337 N N . ALA A 1 311 ? -17.499 3.622 28.546 1.00 83.00 311 ALA A N 1
ATOM 2338 C CA . ALA A 1 311 ? -17.665 2.547 29.504 1.00 83.00 311 ALA A CA 1
ATOM 2339 C C . ALA A 1 311 ? -19.143 2.154 29.549 1.00 83.00 311 ALA A C 1
ATOM 2341 O O . ALA A 1 311 ? -20.031 2.991 29.762 1.00 83.00 311 ALA A O 1
ATOM 2342 N N . VAL A 1 312 ? -19.429 0.868 29.363 1.00 78.06 312 VAL A N 1
ATOM 2343 C CA . VAL A 1 312 ? -20.806 0.413 29.488 1.00 78.06 312 VAL A CA 1
ATOM 2344 C C . VAL A 1 312 ? -21.190 0.490 30.957 1.00 78.06 312 VAL A C 1
ATOM 2346 O O . VAL A 1 312 ? -20.557 -0.125 31.812 1.00 78.06 312 VAL A O 1
ATOM 2349 N N . THR A 1 313 ? -22.213 1.286 31.261 1.00 70.31 313 THR A N 1
ATOM 2350 C CA . THR A 1 313 ? -22.754 1.379 32.616 1.00 70.31 313 THR A CA 1
ATOM 2351 C C . THR A 1 313 ? -23.811 0.300 32.794 1.00 70.31 313 THR A C 1
ATOM 2353 O O . THR A 1 313 ? -24.814 0.297 32.080 1.00 70.31 313 THR A O 1
ATOM 2356 N N . TYR A 1 314 ? -23.629 -0.582 33.774 1.00 67.19 314 TYR A N 1
ATOM 2357 C CA . TYR A 1 314 ? -24.661 -1.541 34.162 1.00 67.19 314 TYR A CA 1
ATOM 2358 C C . TYR A 1 314 ? -25.184 -1.213 35.550 1.00 67.19 314 TYR A C 1
ATOM 2360 O O . TYR A 1 314 ? -24.440 -0.865 36.469 1.00 67.19 314 TYR A O 1
ATOM 2368 N N . ALA A 1 315 ? -26.493 -1.373 35.713 1.00 67.50 315 ALA A N 1
ATOM 2369 C CA . ALA A 1 315 ? -27.118 -1.352 37.019 1.00 67.50 315 ALA A CA 1
ATOM 2370 C C . ALA A 1 315 ? -26.951 -2.726 37.679 1.00 67.50 315 ALA A C 1
ATOM 2372 O O . ALA A 1 315 ? -27.520 -3.721 37.221 1.00 67.50 315 ALA A O 1
ATOM 2373 N N . ARG A 1 316 ? -26.213 -2.792 38.789 1.00 72.06 316 ARG A N 1
ATOM 2374 C CA . ARG A 1 316 ? -26.239 -3.964 39.668 1.00 72.06 316 ARG A CA 1
ATOM 2375 C C . ARG A 1 316 ? -27.393 -3.805 40.642 1.00 72.06 316 ARG A C 1
ATOM 2377 O O . ARG A 1 316 ? -27.353 -2.960 41.535 1.00 72.06 316 ARG A O 1
ATOM 2384 N N . SER A 1 317 ? -28.421 -4.625 40.451 1.00 71.50 317 SER A N 1
ATOM 2385 C CA . SER A 1 317 ? -29.553 -4.719 41.371 1.00 71.50 317 SER A CA 1
ATOM 2386 C C . SER A 1 317 ? -29.416 -5.953 42.247 1.00 71.50 317 SER A C 1
ATOM 2388 O O . SER A 1 317 ? -29.121 -7.040 41.748 1.00 71.50 317 SER A O 1
ATOM 2390 N N . LEU A 1 318 ? -29.659 -5.798 43.547 1.00 74.25 318 LEU A N 1
ATOM 2391 C CA . LEU A 1 318 ? -29.664 -6.913 44.485 1.00 74.25 318 LEU A CA 1
ATOM 2392 C C . LEU A 1 318 ? -31.085 -7.128 45.002 1.00 74.25 318 LEU A C 1
ATOM 2394 O O . LEU A 1 318 ? -31.783 -6.191 45.368 1.00 74.25 318 LEU A O 1
ATOM 2398 N N . SER A 1 319 ? -31.547 -8.371 45.029 1.00 72.25 319 SER A N 1
ATOM 2399 C CA . SER A 1 319 ? -32.850 -8.718 45.601 1.00 72.25 319 SER A CA 1
ATOM 2400 C C . SER A 1 319 ? -32.653 -9.744 46.700 1.00 72.25 319 SER A C 1
ATOM 2402 O O . SER A 1 319 ? -31.966 -10.743 46.487 1.00 72.25 319 SER A O 1
ATOM 2404 N N . LEU A 1 320 ? -33.277 -9.525 47.855 1.00 73.31 320 LEU A N 1
ATOM 2405 C CA . LEU A 1 320 ? -33.313 -10.500 48.940 1.00 73.31 320 LEU A CA 1
ATOM 2406 C C . LEU A 1 320 ? -34.750 -10.973 49.117 1.00 73.31 320 LEU A C 1
ATOM 2408 O O . LEU A 1 320 ? -35.681 -10.168 49.175 1.00 73.31 320 LEU A O 1
ATOM 2412 N N . ARG A 1 321 ? -34.919 -12.290 49.235 1.00 72.69 321 ARG A N 1
ATOM 2413 C CA . ARG A 1 321 ? -36.204 -12.907 49.551 1.00 72.69 321 ARG A CA 1
ATOM 2414 C C . ARG A 1 321 ? -36.187 -13.374 50.999 1.00 72.69 321 ARG A C 1
ATOM 2416 O O . ARG A 1 321 ? -35.348 -14.189 51.370 1.00 72.69 321 ARG A O 1
ATOM 2423 N N . VAL A 1 322 ? -37.123 -12.880 51.802 1.00 70.25 322 VAL A N 1
ATOM 2424 C CA . VAL A 1 322 ? -37.285 -13.277 53.209 1.00 70.25 322 VAL A CA 1
ATOM 2425 C C . VAL A 1 322 ? -38.717 -13.775 53.385 1.00 70.25 322 VAL A C 1
ATOM 2427 O O . VAL A 1 322 ? -39.655 -13.095 52.980 1.00 70.25 322 VAL A O 1
ATOM 2430 N N . HIS A 1 323 ? -38.894 -14.993 53.909 1.00 71.69 323 HIS A N 1
ATOM 2431 C CA . HIS A 1 323 ? -40.212 -15.634 54.083 1.00 71.69 323 HIS A CA 1
ATOM 2432 C C . HIS A 1 323 ? -41.110 -15.617 52.827 1.00 71.69 323 HIS A C 1
ATOM 2434 O O . HIS A 1 323 ? -42.309 -15.375 52.899 1.00 71.69 323 HIS A O 1
ATOM 2440 N N . GLY A 1 324 ? -40.538 -15.850 51.643 1.00 66.94 324 GLY A N 1
ATOM 2441 C CA . GLY A 1 324 ? -41.314 -15.937 50.401 1.00 66.94 324 GLY A CA 1
ATOM 2442 C C . GLY A 1 324 ? -41.670 -14.595 49.746 1.00 66.94 324 GLY A C 1
ATOM 2443 O O . GLY A 1 324 ? -42.067 -14.608 48.579 1.00 66.94 324 GLY A O 1
ATOM 2444 N N . GLN A 1 325 ? -41.435 -13.457 50.403 1.00 65.75 325 GLN A N 1
ATOM 2445 C CA . GLN A 1 325 ? -41.665 -12.112 49.857 1.00 65.75 325 GLN A CA 1
ATOM 2446 C C . GLN A 1 325 ? -40.419 -11.608 49.112 1.00 65.75 325 GLN A C 1
ATOM 2448 O O . GLN A 1 325 ? -39.326 -11.580 49.682 1.00 65.75 325 GLN A O 1
ATOM 2453 N N . HIS A 1 326 ? -40.570 -11.239 47.835 1.00 64.44 326 HIS A N 1
ATOM 2454 C CA . HIS A 1 326 ? -39.510 -10.597 47.045 1.00 64.44 326 HIS A CA 1
ATOM 2455 C C . HIS A 1 326 ? -39.467 -9.106 47.359 1.00 64.44 326 HIS A C 1
ATOM 2457 O O . HIS A 1 326 ? -40.486 -8.428 47.276 1.00 64.44 326 HIS A O 1
ATOM 2463 N N . GLN A 1 327 ? -38.285 -8.595 47.680 1.00 66.44 327 GLN A N 1
ATOM 2464 C CA . GLN A 1 327 ? -38.032 -7.163 47.784 1.00 66.44 327 GLN A CA 1
ATOM 2465 C C . GLN A 1 327 ? -36.915 -6.833 46.785 1.00 66.44 327 GLN A C 1
ATOM 2467 O O . GLN A 1 327 ? -35.854 -7.468 46.807 1.00 66.44 327 GLN A O 1
ATOM 2472 N N . LEU A 1 328 ? -37.158 -5.876 45.884 1.00 62.75 328 LEU A N 1
ATOM 2473 C CA . LEU A 1 328 ? -36.097 -5.295 45.062 1.00 62.75 328 LEU A CA 1
ATOM 2474 C C . LEU A 1 328 ? -35.324 -4.328 45.954 1.00 62.75 328 LEU A C 1
ATOM 2476 O O . LEU A 1 328 ? -35.907 -3.411 46.531 1.00 62.75 328 LEU A O 1
ATOM 2480 N N . LEU A 1 329 ? -34.032 -4.567 46.131 1.00 64.19 329 LEU A N 1
ATOM 2481 C CA . LEU A 1 329 ? -33.274 -3.957 47.204 1.00 64.19 329 LEU A CA 1
ATOM 2482 C C . LEU A 1 329 ? -32.016 -3.301 46.634 1.00 64.19 329 LEU A C 1
ATOM 2484 O O . LEU A 1 329 ? -30.923 -3.851 46.689 1.00 64.19 329 LEU A O 1
ATOM 2488 N N . GLY A 1 330 ? -32.193 -2.079 46.137 1.00 60.91 330 GLY A N 1
ATOM 2489 C CA . GLY A 1 330 ? -31.103 -1.215 45.694 1.00 60.91 330 GLY A CA 1
ATOM 2490 C C . GLY A 1 330 ? -30.617 -1.521 44.278 1.00 60.91 330 GLY A C 1
ATOM 2491 O O . GLY A 1 330 ? -30.452 -2.674 43.885 1.00 60.91 330 GLY A O 1
ATOM 2492 N N . SER A 1 331 ? -30.384 -0.449 43.527 1.00 64.62 331 SER A N 1
ATOM 2493 C CA . SER A 1 331 ? -29.695 -0.439 42.240 1.00 64.62 331 SER A CA 1
ATOM 2494 C C . SER A 1 331 ? -28.485 0.475 42.397 1.00 64.62 331 SER A C 1
ATOM 2496 O O . SER A 1 331 ? -28.640 1.606 42.859 1.00 64.62 331 SER A O 1
ATOM 2498 N N . LEU A 1 332 ? -27.292 -0.011 42.060 1.00 60.69 332 LEU A N 1
ATOM 2499 C CA . LEU A 1 332 ? -26.099 0.824 41.942 1.00 60.69 332 LEU A CA 1
ATOM 2500 C C . LEU A 1 332 ? -25.624 0.796 40.493 1.00 60.69 332 LEU A C 1
ATOM 2502 O O . LEU A 1 332 ? -25.480 -0.272 39.896 1.00 60.69 332 LEU A O 1
ATOM 2506 N N . GLN A 1 333 ? -25.415 1.982 39.924 1.00 63.91 333 GLN A N 1
ATOM 2507 C CA . GLN A 1 333 ? -24.790 2.126 38.616 1.00 63.91 333 GLN A CA 1
ATOM 2508 C C . GLN A 1 333 ? -23.285 1.930 38.783 1.00 63.91 333 GLN A C 1
ATOM 2510 O O . GLN A 1 333 ? -22.647 2.619 39.577 1.00 63.91 333 GLN A O 1
ATOM 2515 N N . ALA A 1 334 ? -22.732 0.968 38.053 1.00 60.47 334 ALA A N 1
ATOM 2516 C CA . ALA A 1 334 ? -21.300 0.749 37.953 1.00 60.47 334 ALA A CA 1
ATOM 2517 C C . ALA A 1 334 ? -20.873 0.918 36.495 1.00 60.47 334 ALA A C 1
ATOM 2519 O O . ALA A 1 334 ? -21.579 0.475 35.589 1.00 60.47 334 ALA A O 1
ATOM 2520 N N . GLN A 1 335 ? -19.726 1.558 36.283 1.00 61.59 335 GLN A N 1
ATOM 2521 C CA . GLN A 1 335 ? -19.092 1.635 34.971 1.00 61.59 335 GLN A CA 1
ATOM 2522 C C . GLN A 1 335 ? -18.242 0.384 34.735 1.00 61.59 335 GLN A C 1
ATOM 2524 O O . GLN A 1 335 ? -17.543 -0.064 35.643 1.00 61.59 335 GLN A O 1
ATOM 2529 N N . GLY A 1 336 ? -18.296 -0.148 33.516 1.00 59.62 336 GLY A N 1
ATOM 2530 C CA . GLY A 1 336 ? -17.594 -1.362 33.116 1.00 59.62 336 GLY A CA 1
ATOM 2531 C C . GLY A 1 336 ? -18.405 -2.640 33.352 1.00 59.62 336 GLY A C 1
ATOM 2532 O O . GLY A 1 336 ? -19.341 -2.685 34.155 1.00 59.62 336 GLY A O 1
ATOM 2533 N N . GLY A 1 337 ? -18.043 -3.696 32.617 1.00 57.09 337 GLY A N 1
ATOM 2534 C CA . GLY A 1 337 ? -18.657 -5.019 32.729 1.00 57.09 337 GLY A CA 1
ATOM 2535 C C . GLY A 1 337 ? -19.455 -5.471 31.511 1.00 57.09 337 GLY A C 1
ATOM 2536 O O . GLY A 1 337 ? -19.482 -4.822 30.475 1.00 57.09 337 GLY A O 1
ATOM 2537 N N . GLY A 1 338 ? -20.105 -6.619 31.645 1.00 58.50 338 GLY A N 1
ATOM 2538 C CA . GLY A 1 338 ? -21.052 -7.194 30.689 1.00 58.50 338 GLY A CA 1
ATOM 2539 C C . GLY A 1 338 ? -22.190 -7.876 31.444 1.00 58.50 338 GLY A C 1
ATOM 2540 O O . GLY A 1 338 ? -22.318 -7.717 32.662 1.00 58.50 338 GLY A O 1
ATOM 2541 N N . SER A 1 339 ? -22.942 -8.755 30.778 1.00 58.41 339 SER A N 1
ATOM 2542 C CA . SER A 1 339 ? -23.804 -9.757 31.445 1.00 58.41 339 SER A CA 1
ATOM 2543 C C . SER A 1 339 ? -23.054 -10.580 32.514 1.00 58.41 339 SER A C 1
ATOM 2545 O O . SER A 1 339 ? -23.645 -11.140 33.433 1.00 58.41 339 SER A O 1
ATOM 2547 N N . ILE A 1 340 ? -21.726 -10.589 32.456 1.00 59.78 340 ILE A N 1
ATOM 2548 C CA . ILE A 1 340 ? -20.815 -11.256 33.385 1.00 59.78 340 ILE A CA 1
ATOM 2549 C C . ILE A 1 340 ? -20.802 -10.577 34.765 1.00 59.78 340 ILE A C 1
ATOM 2551 O O . ILE A 1 340 ? -20.611 -11.244 35.774 1.00 59.78 340 ILE A O 1
ATOM 2555 N N . CYS A 1 341 ? -21.116 -9.279 34.867 1.00 67.88 341 CYS A N 1
ATOM 2556 C CA . CYS A 1 341 ? -21.212 -8.604 36.169 1.00 67.88 341 CYS A CA 1
ATOM 2557 C C . CYS A 1 341 ? -22.467 -8.982 36.972 1.00 67.88 341 CYS A C 1
ATOM 2559 O O . CYS A 1 341 ? -22.597 -8.570 38.133 1.00 67.88 341 CYS A O 1
ATOM 2561 N N . VAL A 1 342 ? -23.391 -9.761 36.401 1.00 68.12 342 VAL A N 1
ATOM 2562 C CA . VAL A 1 342 ? -24.501 -10.343 37.162 1.00 68.12 342 VAL A CA 1
ATOM 2563 C C . VAL A 1 342 ? -24.248 -11.806 37.537 1.00 68.12 342 VAL A C 1
ATOM 2565 O O . VAL A 1 342 ? -24.627 -12.183 38.640 1.00 68.12 342 VAL A O 1
ATOM 2568 N N . ALA A 1 343 ? -23.551 -12.611 36.733 1.00 73.44 343 ALA A N 1
ATOM 2569 C CA . ALA A 1 343 ? -23.334 -14.042 36.988 1.00 73.44 343 ALA A CA 1
ATOM 2570 C C . ALA A 1 343 ? -22.075 -14.355 37.826 1.00 73.44 343 ALA A C 1
ATOM 2572 O O . ALA A 1 343 ? -21.047 -13.708 37.676 1.00 73.44 343 ALA A O 1
ATOM 2573 N N . GLY A 1 344 ? -22.131 -15.377 38.690 1.00 74.00 344 GLY A N 1
ATOM 2574 C CA . GLY A 1 344 ? -20.953 -15.890 39.408 1.00 74.00 344 GLY A CA 1
ATOM 2575 C C . GLY A 1 344 ? -20.377 -14.954 40.477 1.00 74.00 344 GLY A C 1
ATOM 2576 O O . GLY A 1 344 ? -19.259 -15.155 40.944 1.00 74.00 344 GLY A O 1
ATOM 2577 N N . VAL A 1 345 ? -21.120 -13.928 40.891 1.00 78.94 345 VAL A N 1
ATOM 2578 C CA . VAL A 1 345 ? -20.626 -12.899 41.811 1.00 78.94 345 VAL A CA 1
ATOM 2579 C C . VAL A 1 345 ? -20.906 -13.294 43.253 1.00 78.94 345 VAL A C 1
ATOM 2581 O O . VAL A 1 345 ? -22.036 -13.626 43.609 1.00 78.94 345 VAL A O 1
ATOM 2584 N N . THR A 1 346 ? -19.892 -13.169 44.108 1.00 86.94 346 THR A N 1
ATOM 2585 C CA . THR A 1 346 ? -20.037 -13.316 45.557 1.00 86.94 346 THR A CA 1
ATOM 2586 C C . THR A 1 346 ? -21.016 -12.296 46.154 1.00 86.94 346 THR A C 1
ATOM 2588 O O . THR A 1 346 ? -20.821 -11.085 46.066 1.00 86.94 346 THR A O 1
ATOM 2591 N N . VAL A 1 347 ? -22.026 -12.806 46.853 1.00 87.38 347 VAL A N 1
ATOM 2592 C CA . VAL A 1 347 ? -22.988 -12.082 47.680 1.00 87.38 347 VAL A CA 1
ATOM 2593 C C . VAL A 1 347 ? -22.810 -12.496 49.137 1.00 87.38 347 VAL A C 1
ATOM 2595 O O . VAL A 1 347 ? -22.814 -13.679 49.482 1.00 87.38 347 VAL A O 1
ATOM 2598 N N . VAL A 1 348 ? -22.680 -11.505 50.009 1.00 91.00 348 VAL A N 1
ATOM 2599 C CA . VAL A 1 348 ? -22.567 -11.641 51.459 1.00 91.00 348 VAL A CA 1
ATOM 2600 C C . VAL A 1 348 ? -23.905 -11.264 52.081 1.00 91.00 348 VAL A C 1
ATOM 2602 O O . VAL A 1 348 ? -24.358 -10.131 51.958 1.00 91.00 348 VAL A O 1
ATOM 2605 N N . VAL A 1 349 ? -24.546 -12.211 52.758 1.00 88.50 349 VAL A N 1
ATOM 2606 C CA . VAL A 1 349 ? -25.790 -11.972 53.497 1.00 88.50 349 VAL A CA 1
ATOM 2607 C C . VAL A 1 349 ? -25.436 -11.757 54.956 1.00 88.50 349 VAL A C 1
ATOM 2609 O O . VAL A 1 349 ? -24.778 -12.602 55.567 1.00 88.50 349 VAL A O 1
ATOM 2612 N N . GLU A 1 350 ? -25.881 -10.646 55.528 1.00 90.75 350 GLU A N 1
ATOM 2613 C CA . GLU A 1 350 ? -25.571 -10.253 56.897 1.00 90.75 350 GLU A CA 1
ATOM 2614 C C . GLU A 1 350 ? -26.836 -10.070 57.730 1.00 90.75 350 GLU A C 1
ATOM 2616 O O . GLU A 1 350 ? -27.875 -9.624 57.240 1.00 90.75 350 GLU A O 1
ATOM 2621 N N . ARG A 1 351 ? -26.726 -10.388 59.019 1.00 89.50 351 ARG A N 1
ATOM 2622 C CA . ARG A 1 351 ? -27.746 -10.137 60.037 1.00 89.50 351 ARG A CA 1
ATOM 2623 C C . ARG A 1 351 ? -27.288 -9.011 60.946 1.00 89.50 351 ARG A C 1
ATOM 2625 O O . ARG A 1 351 ? -26.147 -9.011 61.410 1.00 89.50 351 ARG A O 1
ATOM 2632 N N . ARG A 1 352 ? -28.198 -8.092 61.247 1.00 91.19 352 ARG A N 1
ATOM 2633 C CA . ARG A 1 352 ? -27.979 -7.031 62.224 1.00 91.19 352 ARG A CA 1
ATOM 2634 C C . ARG A 1 352 ? -27.961 -7.613 63.637 1.00 91.19 352 ARG A C 1
ATOM 2636 O O . ARG A 1 352 ? -28.867 -8.356 64.015 1.00 91.19 352 ARG A O 1
ATOM 2643 N N . LEU A 1 353 ? -26.933 -7.263 64.398 1.00 88.44 353 LEU A N 1
ATOM 2644 C CA . LEU A 1 353 ? -26.794 -7.526 65.829 1.00 88.44 353 LEU A CA 1
ATOM 2645 C C . LEU A 1 353 ? -26.898 -6.208 66.611 1.00 88.44 353 LEU A C 1
ATOM 2647 O O . LEU A 1 353 ? -26.989 -5.131 66.020 1.00 88.44 353 LEU A O 1
ATOM 2651 N N . THR A 1 354 ? -26.859 -6.290 67.942 1.00 85.81 354 THR A N 1
ATOM 2652 C CA . THR A 1 354 ? -26.832 -5.124 68.843 1.00 85.81 354 THR A CA 1
ATOM 2653 C C . THR A 1 354 ? -25.669 -4.178 68.537 1.00 85.81 354 THR A C 1
ATOM 2655 O O . THR A 1 354 ? -25.859 -2.969 68.562 1.00 85.81 354 THR A O 1
ATOM 2658 N N . HIS A 1 355 ? -24.501 -4.718 68.167 1.00 87.06 355 HIS A N 1
ATOM 2659 C CA . HIS A 1 355 ? -23.295 -3.944 67.846 1.00 87.06 355 HIS A CA 1
ATOM 2660 C C . HIS A 1 355 ? -22.726 -4.314 66.469 1.00 87.06 355 HIS A C 1
ATOM 2662 O O . HIS A 1 355 ? -21.640 -4.873 66.354 1.00 87.06 355 HIS A O 1
ATOM 2668 N N . GLY A 1 356 ? -23.479 -4.016 65.408 1.00 91.00 356 GLY A N 1
ATOM 2669 C CA . GLY A 1 356 ? -23.004 -4.129 64.025 1.00 91.00 356 GLY A CA 1
ATOM 2670 C C . GLY A 1 356 ? -23.667 -5.244 63.218 1.00 91.00 356 GLY A C 1
ATOM 2671 O O . GLY A 1 356 ? -24.802 -5.643 63.482 1.00 91.00 356 GLY A O 1
ATOM 2672 N N . TRP A 1 357 ? -22.968 -5.714 62.188 1.00 92.88 357 TRP A N 1
ATOM 2673 C CA . TRP A 1 357 ? -23.456 -6.714 61.238 1.00 92.88 357 TRP A CA 1
ATOM 2674 C C . TRP A 1 357 ? -22.618 -7.984 61.333 1.00 92.88 357 TRP A C 1
ATOM 2676 O O . TRP A 1 357 ? -21.395 -7.921 61.403 1.00 92.88 357 TRP A O 1
ATOM 2686 N N . LYS A 1 358 ? -23.278 -9.144 61.322 1.00 91.50 358 LYS A N 1
ATOM 2687 C CA . LYS A 1 358 ? -22.622 -10.453 61.279 1.00 91.50 358 LYS A CA 1
ATOM 2688 C C . LYS A 1 358 ? -22.922 -11.134 59.955 1.00 91.50 358 LYS A C 1
ATOM 2690 O O . LYS A 1 358 ? -24.091 -11.311 59.609 1.00 91.50 358 LYS A O 1
ATOM 2695 N N . THR A 1 359 ? -21.882 -11.575 59.253 1.00 92.38 359 THR A N 1
ATOM 2696 C CA . THR A 1 359 ? -22.038 -12.420 58.066 1.00 92.38 359 THR A CA 1
ATOM 2697 C C . THR A 1 359 ? -22.731 -13.730 58.437 1.00 92.38 359 THR A C 1
ATOM 2699 O O . THR A 1 359 ? -22.276 -14.467 59.310 1.00 92.38 359 THR A O 1
ATOM 2702 N N . LEU A 1 360 ? -23.843 -14.016 57.764 1.00 88.19 360 LEU A N 1
ATOM 2703 C CA . LEU A 1 360 ? -24.565 -15.281 57.862 1.00 88.19 360 LEU A CA 1
ATOM 2704 C C . LEU A 1 360 ? -24.093 -16.273 56.807 1.00 88.19 360 LEU A C 1
ATOM 2706 O O . LEU A 1 360 ? -23.857 -17.437 57.116 1.00 88.19 360 LEU A O 1
ATOM 2710 N N . ARG A 1 361 ? -23.992 -15.819 55.553 1.00 88.25 361 ARG A N 1
ATOM 2711 C CA . ARG A 1 361 ? -23.580 -16.646 54.419 1.00 88.25 361 ARG A CA 1
ATOM 2712 C C . ARG A 1 361 ? -22.847 -15.834 53.366 1.00 88.25 361 ARG A C 1
ATOM 2714 O O . ARG A 1 361 ? -23.088 -14.640 53.205 1.00 88.25 361 ARG A O 1
ATOM 2721 N N . ARG A 1 362 ? -22.001 -16.539 52.618 1.00 90.62 362 ARG A N 1
ATOM 2722 C CA . ARG A 1 362 ? -21.437 -16.110 51.338 1.00 90.62 362 ARG A CA 1
ATOM 2723 C C . ARG A 1 362 ? -21.961 -17.059 50.267 1.00 90.62 362 ARG A C 1
ATOM 2725 O O . ARG A 1 362 ? -21.979 -18.269 50.484 1.00 90.62 362 ARG A O 1
ATOM 2732 N N . LEU A 1 363 ? -22.465 -16.506 49.176 1.00 87.69 363 LEU A N 1
ATOM 2733 C CA . LEU A 1 363 ? -23.112 -17.222 48.075 1.00 87.69 363 LEU A CA 1
ATOM 2734 C C . LEU A 1 363 ? -22.595 -16.645 46.761 1.00 87.69 363 LEU A C 1
ATOM 2736 O O . LEU A 1 363 ? -22.132 -15.515 46.762 1.00 87.69 363 LEU A O 1
ATOM 2740 N N . ALA A 1 364 ? -22.705 -17.374 45.658 1.00 84.44 364 ALA A N 1
ATOM 2741 C CA . ALA A 1 364 ? -22.499 -16.816 44.324 1.00 84.44 364 ALA A CA 1
ATOM 2742 C C . ALA A 1 364 ? -23.854 -16.625 43.629 1.00 84.44 364 ALA A C 1
ATOM 2744 O O . ALA A 1 364 ? -24.781 -17.413 43.842 1.00 84.44 364 ALA A O 1
ATOM 2745 N N . THR A 1 365 ? -23.991 -15.585 42.810 1.00 77.94 365 THR A N 1
ATOM 2746 C CA . THR A 1 365 ? -25.137 -15.453 41.908 1.00 77.94 365 THR A CA 1
ATOM 2747 C C . THR A 1 365 ? -25.095 -16.527 40.823 1.00 77.94 365 THR A C 1
ATOM 2749 O O . THR A 1 365 ? -24.033 -16.889 40.318 1.00 77.94 365 THR A O 1
ATOM 2752 N N . GLY A 1 366 ? -26.264 -17.041 40.444 1.00 74.75 366 GLY A N 1
ATOM 2753 C CA . GLY A 1 366 ? -26.409 -17.893 39.267 1.00 74.75 366 GLY A CA 1
ATOM 2754 C C . GLY A 1 366 ? -26.302 -17.099 37.956 1.00 74.75 366 GLY A C 1
ATOM 2755 O O . GLY A 1 366 ? -26.186 -15.871 37.988 1.00 74.75 366 GLY A O 1
ATOM 2756 N N . PRO A 1 367 ? -26.416 -17.768 36.793 1.00 74.12 367 PRO A N 1
ATOM 2757 C CA . PRO A 1 367 ? -26.253 -17.146 35.472 1.00 74.12 367 PRO A CA 1
ATOM 2758 C C . PRO A 1 367 ? -27.176 -15.947 35.213 1.00 74.12 367 PRO A C 1
ATOM 2760 O O . PRO A 1 367 ? -26.810 -15.011 34.516 1.00 74.12 367 PRO A O 1
ATOM 2763 N N . SER A 1 368 ? -28.367 -15.938 35.818 1.00 70.12 368 SER A N 1
ATOM 2764 C CA . SER A 1 368 ? -29.337 -14.844 35.689 1.00 70.12 368 SER A CA 1
ATOM 2765 C C . SER A 1 368 ? -29.122 -13.699 36.694 1.00 70.12 368 SER A C 1
ATOM 2767 O O . SER A 1 368 ? -30.038 -12.909 36.920 1.00 70.12 368 SER A O 1
ATOM 2769 N N . GLY A 1 369 ? -28.010 -13.692 37.431 1.00 71.81 369 GLY A N 1
ATOM 2770 C CA . GLY A 1 369 ? -27.755 -12.752 38.525 1.00 71.81 369 GLY A CA 1
ATOM 2771 C C . GLY A 1 369 ? -28.537 -12.978 39.810 1.00 71.81 369 GLY A C 1
ATOM 2772 O O . GLY A 1 369 ? -28.406 -12.218 40.767 1.00 71.81 369 GLY A O 1
ATOM 2773 N N . ARG A 1 370 ? -29.347 -14.035 39.863 1.00 76.06 370 ARG A N 1
ATOM 2774 C CA . ARG A 1 370 ? -30.174 -14.352 41.028 1.00 76.06 370 ARG A CA 1
ATOM 2775 C C . ARG A 1 370 ? -29.417 -15.274 41.972 1.00 76.06 370 ARG A C 1
ATOM 2777 O O . ARG A 1 370 ? -28.711 -16.176 41.536 1.00 76.06 370 ARG A O 1
ATOM 2784 N N . PHE A 1 371 ? -29.616 -15.085 43.266 1.00 77.25 371 PHE A N 1
ATOM 2785 C CA . PHE A 1 371 ? -29.160 -16.000 44.306 1.00 77.25 371 PHE A CA 1
ATOM 2786 C C . PHE A 1 371 ? -30.330 -16.271 45.253 1.00 77.25 371 PHE A C 1
ATOM 2788 O O . PHE A 1 371 ? -31.241 -15.451 45.386 1.00 77.25 371 PHE A O 1
ATOM 2795 N N . ALA A 1 372 ? -30.320 -17.429 45.900 1.00 75.19 372 ALA A N 1
ATOM 2796 C CA . ALA A 1 372 ? -31.316 -17.790 46.896 1.00 75.19 372 ALA A CA 1
ATOM 2797 C C . ALA A 1 372 ? -30.616 -18.107 48.214 1.00 75.19 372 ALA A C 1
ATOM 2799 O O . ALA A 1 372 ? -29.577 -18.765 48.242 1.00 75.19 372 ALA A O 1
ATOM 2800 N N . VAL A 1 373 ? -31.198 -17.639 49.313 1.00 77.25 373 VAL A N 1
ATOM 2801 C CA . VAL A 1 373 ? -30.716 -17.931 50.659 1.00 77.25 373 VAL A CA 1
ATOM 2802 C C . VAL A 1 373 ? -31.904 -18.255 51.548 1.00 77.25 373 VAL A C 1
ATOM 2804 O O . VAL A 1 373 ? -32.889 -17.521 51.570 1.00 77.25 373 VAL A O 1
ATOM 2807 N N . SER A 1 374 ? -31.810 -19.361 52.281 1.00 74.94 374 SER A N 1
ATOM 2808 C CA . SER A 1 374 ? -32.727 -19.632 53.382 1.00 74.94 374 SER A CA 1
ATOM 2809 C C . SER A 1 374 ? -32.170 -18.976 54.638 1.00 74.94 374 SER A C 1
ATOM 2811 O O . SER A 1 374 ? -31.016 -19.210 55.010 1.00 74.94 374 SER A O 1
ATOM 2813 N N . ILE A 1 375 ? -32.969 -18.111 55.254 1.00 74.56 375 ILE A N 1
ATOM 2814 C CA . ILE A 1 375 ? -32.590 -17.362 56.448 1.00 74.56 375 ILE A CA 1
ATOM 2815 C C . ILE A 1 375 ? -33.361 -17.958 57.633 1.00 74.56 375 ILE A C 1
ATOM 2817 O O . ILE A 1 375 ? -34.572 -18.152 57.507 1.00 74.56 375 ILE A O 1
ATOM 2821 N N . PRO A 1 376 ? -32.700 -18.260 58.768 1.00 68.06 376 PRO A N 1
ATOM 2822 C CA . PRO A 1 376 ? -33.375 -18.790 59.948 1.00 68.06 376 PRO A CA 1
ATOM 2823 C C . PRO A 1 376 ? -34.519 -17.882 60.406 1.00 68.06 376 PRO A C 1
ATOM 2825 O O . PRO A 1 376 ? -34.373 -16.657 60.403 1.00 68.06 376 PRO A O 1
ATOM 2828 N N . ALA A 1 377 ? -35.629 -18.488 60.829 1.00 62.56 377 ALA A N 1
ATOM 2829 C CA . ALA A 1 377 ? -36.782 -17.770 61.356 1.00 62.56 377 ALA A CA 1
ATOM 2830 C C . ALA A 1 377 ? -36.425 -16.992 62.637 1.00 62.56 377 ALA A C 1
ATOM 2832 O O . ALA A 1 377 ? -35.694 -17.485 63.498 1.00 62.56 377 ALA A O 1
ATOM 2833 N N . GLY A 1 378 ? -36.952 -15.773 62.759 1.00 67.69 378 GLY A N 1
ATOM 2834 C CA . GLY A 1 378 ? -36.775 -14.905 63.924 1.00 67.69 378 GLY A CA 1
ATOM 2835 C C . GLY A 1 378 ? -36.787 -13.428 63.541 1.00 67.69 378 GLY A C 1
ATOM 2836 O O . GLY A 1 378 ? -36.427 -13.084 62.418 1.00 67.69 378 GLY A O 1
ATOM 2837 N N . ARG A 1 379 ? -37.193 -12.549 64.467 1.00 78.31 379 ARG A N 1
ATOM 2838 C CA . ARG A 1 379 ? -37.203 -11.092 64.253 1.00 78.31 379 ARG A CA 1
ATOM 2839 C C . ARG A 1 379 ? -35.779 -10.552 64.187 1.00 78.31 379 ARG A C 1
ATOM 2841 O O . ARG A 1 379 ? -35.076 -10.512 65.198 1.00 78.31 379 ARG A O 1
ATOM 2848 N N . ALA A 1 380 ? -35.343 -10.146 63.002 1.00 84.12 380 ALA A N 1
ATOM 2849 C CA . ALA A 1 380 ? -34.067 -9.476 62.808 1.00 84.12 380 ALA A CA 1
ATOM 2850 C C . ALA A 1 380 ? -34.072 -8.651 61.521 1.00 84.12 380 ALA A C 1
ATOM 2852 O O . ALA A 1 380 ? -34.919 -8.826 60.649 1.00 84.12 380 ALA A O 1
ATOM 2853 N N . SER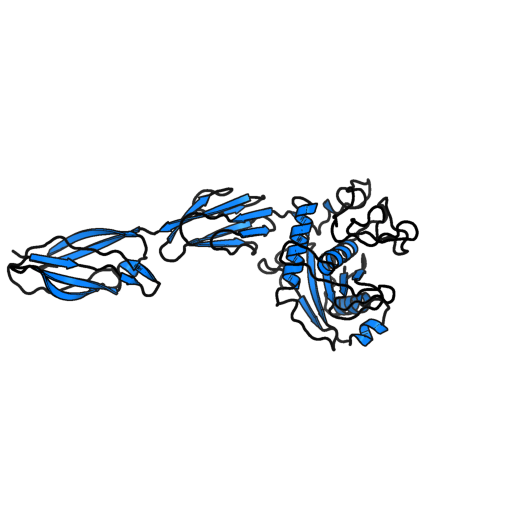 A 1 381 ? -33.091 -7.760 61.407 1.00 87.69 381 SER A N 1
ATOM 2854 C CA . SER A 1 381 ? -32.822 -7.034 60.172 1.00 87.69 381 SER A CA 1
ATOM 2855 C C . SER A 1 381 ? -31.691 -7.695 59.392 1.00 87.69 381 SER A C 1
ATOM 2857 O O . SER A 1 381 ? -30.700 -8.138 59.976 1.00 87.69 381 SER A O 1
ATOM 2859 N N . TYR A 1 382 ? -31.818 -7.718 58.073 1.00 86.00 382 TYR A N 1
ATOM 2860 C CA . TYR A 1 382 ? -30.885 -8.344 57.149 1.00 86.00 382 TYR A CA 1
ATOM 2861 C C . TYR A 1 382 ? -30.497 -7.372 56.043 1.00 86.00 382 TYR A C 1
ATOM 2863 O O . TYR A 1 382 ? -31.280 -6.497 55.669 1.00 86.00 382 TYR A O 1
ATOM 2871 N N . ARG A 1 383 ? -29.295 -7.557 55.504 1.00 86.38 383 ARG A N 1
ATOM 2872 C CA . ARG A 1 383 ? -28.867 -6.935 54.251 1.00 86.38 383 ARG A CA 1
ATOM 2873 C C . ARG A 1 383 ? -28.065 -7.929 53.430 1.00 86.38 383 ARG A C 1
ATOM 2875 O O . ARG A 1 383 ? -27.441 -8.835 53.982 1.00 86.38 383 ARG A O 1
ATOM 2882 N N . ALA A 1 384 ? -28.070 -7.742 52.123 1.00 86.31 384 ALA A N 1
ATOM 2883 C CA . ALA A 1 384 ? -27.170 -8.423 51.215 1.00 86.31 384 ALA A CA 1
ATOM 2884 C C . ALA A 1 384 ? -26.184 -7.403 50.631 1.00 86.31 384 ALA A C 1
ATOM 2886 O O . ALA A 1 384 ? -26.553 -6.267 50.337 1.00 86.31 384 ALA A O 1
ATOM 2887 N N . LEU A 1 385 ? -24.926 -7.805 50.495 1.00 87.00 385 LEU A N 1
ATOM 2888 C CA . LEU A 1 385 ? -23.842 -7.000 49.946 1.00 87.00 385 LEU A CA 1
ATOM 2889 C C . LEU A 1 385 ? -23.160 -7.793 48.836 1.00 87.00 385 LEU A C 1
ATOM 2891 O O . LEU A 1 385 ? -22.757 -8.932 49.050 1.00 87.00 385 LEU A O 1
ATOM 2895 N N . ALA A 1 386 ? -22.987 -7.187 47.674 1.00 84.81 386 ALA A N 1
ATOM 2896 C CA . ALA A 1 386 ? -22.085 -7.666 46.641 1.00 84.81 386 ALA A CA 1
ATOM 2897 C C . ALA A 1 386 ? -20.878 -6.715 46.613 1.00 84.81 386 ALA A C 1
ATOM 2899 O O . ALA A 1 386 ? -21.055 -5.538 46.303 1.00 84.81 386 ALA A O 1
ATOM 2900 N N . PRO A 1 387 ? -19.665 -7.159 46.974 1.00 82.12 387 PRO A N 1
ATOM 2901 C CA . PRO A 1 387 ? -18.472 -6.324 46.864 1.00 82.12 387 PRO A CA 1
ATOM 2902 C C . PRO A 1 387 ? -18.162 -5.951 45.411 1.00 82.12 387 PRO A C 1
ATOM 2904 O O . PRO A 1 387 ? -18.682 -6.566 44.473 1.00 82.12 387 PRO A O 1
ATOM 2907 N N . ALA A 1 388 ? -17.275 -4.968 45.241 1.00 79.94 388 ALA A N 1
ATOM 2908 C CA . ALA A 1 388 ? -16.610 -4.769 43.963 1.00 79.94 388 ALA A CA 1
ATOM 2909 C C . ALA A 1 388 ? -15.846 -6.048 43.591 1.00 79.94 388 ALA A C 1
ATOM 2911 O O . ALA A 1 388 ? -15.299 -6.725 44.467 1.00 79.94 388 ALA A O 1
ATOM 2912 N N . ALA A 1 389 ? -15.836 -6.392 42.311 1.00 76.00 389 ALA A N 1
ATOM 2913 C CA . ALA A 1 389 ? -15.187 -7.600 41.826 1.00 76.00 389 ALA A CA 1
ATOM 2914 C C . ALA A 1 389 ? -14.563 -7.352 40.459 1.00 76.00 389 ALA A C 1
ATOM 2916 O O . ALA A 1 389 ? -15.135 -6.632 39.645 1.00 76.00 389 ALA A O 1
ATOM 2917 N N . THR A 1 390 ? -13.429 -7.994 40.199 1.00 71.81 390 THR A N 1
ATOM 2918 C CA . THR A 1 390 ? -12.853 -8.078 38.858 1.00 71.81 390 THR A CA 1
ATOM 2919 C C . THR A 1 390 ? -13.214 -9.437 38.280 1.00 71.81 390 THR A C 1
ATOM 2921 O O . THR A 1 390 ? -13.014 -10.466 38.928 1.00 71.81 390 THR A O 1
ATOM 2924 N N . THR A 1 391 ? -13.805 -9.445 37.092 1.00 66.81 391 THR A N 1
ATOM 2925 C CA . THR A 1 391 ? -14.122 -10.684 36.368 1.00 66.81 391 THR A CA 1
ATOM 2926 C C . THR A 1 391 ? -12.843 -11.375 35.887 1.00 66.81 391 THR A C 1
ATOM 2928 O O . THR A 1 391 ? -11.778 -10.759 35.842 1.00 66.81 391 THR A O 1
ATOM 2931 N N . ALA A 1 392 ? -12.947 -12.645 35.483 1.00 62.31 392 ALA A N 1
ATOM 2932 C CA . ALA A 1 392 ? -11.827 -13.383 34.889 1.00 62.31 392 ALA A CA 1
ATOM 2933 C C . ALA A 1 392 ? -11.256 -12.703 33.625 1.00 62.31 392 ALA A C 1
ATOM 2935 O O . ALA A 1 392 ? -10.085 -12.870 33.313 1.00 62.31 392 ALA A O 1
ATOM 2936 N N . GLU A 1 393 ? -12.065 -11.889 32.946 1.00 61.34 393 GLU A N 1
ATOM 2937 C CA . GLU A 1 393 ? -11.709 -11.125 31.743 1.00 61.34 393 GLU A CA 1
ATOM 2938 C C . GLU A 1 393 ? -11.188 -9.710 32.064 1.00 61.34 393 GLU A C 1
ATOM 2940 O O . GLU A 1 393 ? -11.064 -8.868 31.181 1.00 61.34 393 GLU A O 1
ATOM 2945 N N . GLY A 1 394 ? -10.931 -9.396 33.339 1.00 62.34 394 GLY A N 1
ATOM 2946 C CA . GLY A 1 394 ? -10.392 -8.099 33.762 1.00 62.34 394 GLY A CA 1
ATOM 2947 C C . GLY A 1 394 ? -11.422 -6.970 33.903 1.00 62.34 394 GLY A C 1
ATOM 2948 O O . GLY A 1 394 ? -11.073 -5.892 34.380 1.00 62.34 394 GLY A O 1
ATOM 2949 N N . SER A 1 395 ? -12.700 -7.197 33.568 1.00 67.50 395 SER A N 1
ATOM 2950 C CA . SER A 1 395 ? -13.756 -6.186 33.753 1.00 67.50 395 SER A CA 1
ATOM 2951 C C . SER A 1 395 ? -13.998 -5.889 35.235 1.00 67.50 395 SER A C 1
ATOM 2953 O O . SER A 1 395 ? -14.164 -6.824 36.022 1.00 67.50 395 SER A O 1
ATOM 2955 N N . GLN A 1 396 ? -14.083 -4.609 35.609 1.00 71.44 396 GLN A N 1
ATOM 2956 C CA . GLN A 1 396 ? -14.425 -4.187 36.969 1.00 71.44 396 GLN A CA 1
ATOM 2957 C C . GLN A 1 396 ? -15.940 -4.059 37.144 1.00 71.44 396 GLN A C 1
ATOM 2959 O O . GLN A 1 396 ? -16.610 -3.352 36.401 1.00 71.44 396 GLN A O 1
ATOM 2964 N N . CYS A 1 397 ? -16.478 -4.727 38.158 1.00 73.19 397 CYS A N 1
ATOM 2965 C CA . CYS A 1 397 ? -17.859 -4.597 38.594 1.00 73.19 397 CYS A CA 1
ATOM 2966 C C . CYS A 1 397 ? -17.892 -3.788 39.895 1.00 73.19 397 CYS A C 1
ATOM 2968 O O . CYS A 1 397 ? -17.204 -4.124 40.863 1.00 73.19 397 CYS A O 1
ATOM 2970 N N . GLY A 1 398 ? -18.737 -2.760 39.953 1.00 74.69 398 GLY A N 1
ATOM 2971 C CA . GLY A 1 398 ? -18.950 -1.989 41.177 1.00 74.69 398 GLY A CA 1
ATOM 2972 C C . GLY A 1 398 ? -19.641 -2.796 42.290 1.00 74.69 398 GLY A C 1
ATOM 2973 O O . GLY A 1 398 ? -20.268 -3.837 42.029 1.00 74.69 398 GLY A O 1
ATOM 2974 N N . PRO A 1 399 ? -19.544 -2.332 43.549 1.00 79.69 399 PRO A N 1
ATOM 2975 C CA . PRO A 1 399 ? -20.272 -2.937 44.654 1.00 79.69 399 PRO A CA 1
ATOM 2976 C C . PRO A 1 399 ? -21.785 -2.712 44.499 1.00 79.69 399 PRO A C 1
ATOM 2978 O O . PRO A 1 399 ? -22.221 -1.814 43.786 1.00 79.69 399 PRO A O 1
ATOM 2981 N N . ALA A 1 400 ? -22.593 -3.513 45.190 1.00 79.44 400 ALA A N 1
ATOM 2982 C CA . ALA A 1 400 ? -24.034 -3.332 45.329 1.00 79.44 400 ALA A CA 1
ATOM 2983 C C . ALA A 1 400 ? -24.474 -3.666 46.760 1.00 79.44 400 ALA A C 1
ATOM 2985 O O . ALA A 1 400 ? -23.949 -4.592 47.379 1.00 79.44 400 ALA A O 1
ATOM 2986 N N . ALA A 1 401 ? -25.449 -2.934 47.294 1.00 80.56 401 ALA A N 1
ATOM 2987 C CA . ALA A 1 401 ? -25.971 -3.163 48.635 1.00 80.56 401 ALA A CA 1
ATOM 2988 C C . ALA A 1 401 ? -27.497 -3.118 48.640 1.00 80.56 401 ALA A C 1
ATOM 2990 O O . ALA A 1 401 ? -28.116 -2.234 48.050 1.00 80.56 401 ALA A O 1
ATOM 2991 N N . SER A 1 402 ? -28.085 -4.065 49.361 1.00 79.06 402 SER A N 1
ATOM 2992 C CA . SER A 1 402 ? -29.514 -4.107 49.627 1.00 79.06 402 SER A CA 1
ATOM 2993 C C . SER A 1 402 ? -29.879 -3.102 50.728 1.00 79.06 402 SER A C 1
ATOM 2995 O O . SER A 1 402 ? -29.152 -3.023 51.725 1.00 79.06 402 SER A O 1
ATOM 2997 N N . PRO A 1 403 ? -31.023 -2.389 50.655 1.00 76.88 403 PRO A N 1
ATOM 2998 C CA . PRO A 1 403 ? -31.645 -1.820 51.836 1.00 76.88 403 PRO A CA 1
ATOM 2999 C C . PRO A 1 403 ? -31.844 -2.870 52.926 1.00 76.88 403 PRO A C 1
ATOM 3001 O O . PRO A 1 403 ? -31.887 -4.081 52.677 1.00 76.88 403 PRO A O 1
ATOM 3004 N N . ILE A 1 404 ? -31.953 -2.374 54.152 1.00 83.19 404 ILE A N 1
ATOM 3005 C CA . ILE A 1 404 ? -32.127 -3.198 55.339 1.00 83.19 404 ILE A CA 1
ATOM 3006 C C . ILE A 1 404 ? -33.571 -3.704 55.379 1.00 83.19 404 ILE A C 1
ATOM 3008 O O . ILE A 1 404 ? -34.503 -2.905 55.435 1.00 83.19 404 ILE A O 1
ATOM 3012 N N . VAL A 1 405 ? -33.756 -5.024 55.403 1.00 77.50 405 VAL A N 1
ATOM 3013 C CA . VAL A 1 405 ? -35.077 -5.661 55.492 1.00 77.50 405 VAL A CA 1
ATOM 3014 C C . VAL A 1 405 ? -35.238 -6.331 56.842 1.00 77.50 405 VAL A C 1
ATOM 3016 O O . VAL A 1 405 ? -34.387 -7.117 57.245 1.00 77.50 405 VAL A O 1
ATOM 3019 N N . SER A 1 406 ? -36.345 -6.057 57.525 1.00 78.38 406 SER A N 1
ATOM 3020 C CA . SER A 1 406 ? -36.677 -6.697 58.798 1.00 78.38 406 SER A CA 1
ATOM 3021 C C . SER A 1 406 ? -37.715 -7.798 58.598 1.00 78.38 406 SER A C 1
ATOM 3023 O O . SER A 1 406 ? -38.769 -7.548 58.012 1.00 78.38 406 SER A O 1
ATOM 3025 N N . SER A 1 407 ? -37.444 -9.003 59.103 1.00 72.88 407 SER A N 1
ATOM 3026 C CA . SER A 1 407 ? -38.475 -10.030 59.291 1.00 72.88 407 SER A CA 1
ATOM 3027 C C . SER A 1 407 ? -39.377 -9.613 60.460 1.00 72.88 407 SER A C 1
ATOM 3029 O O . SER A 1 407 ? -38.881 -9.266 61.537 1.00 72.88 407 SER A O 1
ATOM 3031 N N . ARG A 1 408 ? -40.695 -9.576 60.231 1.00 63.50 408 ARG A N 1
ATOM 3032 C CA . ARG A 1 408 ? -41.692 -9.284 61.276 1.00 63.50 408 ARG A CA 1
ATOM 3033 C C . ARG A 1 408 ? -42.032 -10.524 62.091 1.00 63.50 408 ARG A C 1
ATOM 3035 O O . ARG A 1 408 ? -42.053 -11.613 61.480 1.00 63.50 408 ARG A O 1
#

Foldseek 3Di:
DPWPDDFAAEAEEEEEEPPGDCPVCVPVCVVVLLQLQQQQQVCVQLVWKHFRATDDLLGGPYYYDYQPHGLVCCVPVDLASVVSVQVVCVVVVVFDQSYAYQYEYAHEHQADQWAFDPPDTPLYTYGYQQYDHVPDPDGQDDAADGRHGGDRRSLRSVLSSCVSLPAPDQPFPAFAPPVPRRAGQPDLQASRHDADPVRHDHRDSVNHHPGVVCCGAAVNPDPPDHHVVPRPRMATKAKEWEAAAAAWWWKAKVSGDGTGTGTDIGIHGDFIKIDIGHDAQKDWQFKDKCGTGRDIDTDRHHIYIYTYIFRDWDWDWDWADDPNDIDGFFTDIDGGDDLQLLFQFWKWKWWDDPPGIDTPDIDTAHSNSDDYDDDDDDWTKMKMKTPWDQDPSRITHHITIGPIDTDD